Protein AF-A0A8W8L2C8-F1 (afdb_monomer)

Radius of gyration: 27.52 Å; Cα contacts (8 Å, |Δi|>4): 995; chains: 1; bounding box: 49×93×75 Å

Mean predicted aligned error: 18.2 Å

Nearest PDB structures (foldseek):
  2qc5-assembly1_A  TM=6.193E-01  e=3.167E-11  Staphylococcus cohnii
  2z2n-assembly1_A  TM=6.300E-01  e=1.196E-10  Staphylococcus aureus
  6rgo-assembly1_B  TM=6.006E-01  e=8.580E-06  Kluyveromyces lactis NRRL Y-1140
  6nau-assembly3_C  TM=4.877E-01  e=4.824E-07  Klebsiella pneumoniae subsp. pneumoniae
  6lqt-assembly1_B1  TM=3.538E-01  e=1.883E-07  Saccharomyces cerevisiae S288C

Structure (mmCIF, N/CA/C/O backbone):
data_AF-A0A8W8L2C8-F1
#
_entry.id   AF-A0A8W8L2C8-F1
#
loop_
_atom_site.group_PDB
_atom_site.id
_atom_site.type_symbol
_atom_site.label_atom_id
_atom_site.label_alt_id
_atom_site.label_comp_id
_atom_site.label_asym_id
_atom_site.label_entity_id
_atom_site.label_seq_id
_atom_site.pdbx_PDB_ins_code
_atom_site.Cartn_x
_atom_site.Cartn_y
_atom_site.Cartn_z
_atom_site.occupancy
_atom_site.B_iso_or_equiv
_atom_site.auth_seq_id
_atom_site.auth_comp_id
_atom_site.auth_asym_id
_atom_site.auth_atom_id
_atom_site.pdbx_PDB_model_num
ATOM 1 N N . GLN A 1 1 ? 0.450 48.431 15.910 1.00 32.06 1 GLN A N 1
ATOM 2 C CA . GLN A 1 1 ? 1.135 47.130 15.800 1.00 32.06 1 GLN A CA 1
ATOM 3 C C . GLN A 1 1 ? 0.250 46.269 14.923 1.00 32.06 1 GLN A C 1
ATOM 5 O O . GLN A 1 1 ? -0.906 46.095 15.276 1.00 32.06 1 GLN A O 1
ATOM 10 N N . MET A 1 2 ? 0.715 45.901 13.730 1.00 29.75 2 MET A N 1
ATOM 11 C CA . MET A 1 2 ? 0.005 44.955 12.866 1.00 29.75 2 MET A CA 1
ATOM 12 C C . MET A 1 2 ? 0.562 43.574 13.186 1.00 29.75 2 MET A C 1
ATOM 14 O O . MET A 1 2 ? 1.767 43.376 13.048 1.00 29.75 2 MET A O 1
ATOM 18 N N . ASP A 1 3 ? -0.296 42.667 13.643 1.00 35.56 3 ASP A N 1
ATOM 19 C CA . ASP A 1 3 ? 0.028 41.249 13.748 1.00 35.56 3 ASP A CA 1
ATOM 20 C C . ASP A 1 3 ? 0.329 40.728 12.336 1.00 35.56 3 ASP A C 1
ATOM 22 O O . ASP A 1 3 ? -0.567 40.628 11.495 1.00 35.56 3 ASP A O 1
ATOM 26 N N . GLU A 1 4 ? 1.600 40.448 12.038 1.00 41.06 4 GLU A N 1
ATOM 27 C CA . GLU A 1 4 ? 1.985 39.727 10.825 1.00 41.06 4 GLU A CA 1
ATOM 28 C C . GLU A 1 4 ? 1.520 38.276 10.963 1.00 41.06 4 GLU A C 1
ATOM 30 O O . GLU A 1 4 ? 2.238 37.395 11.431 1.00 41.06 4 GLU A O 1
ATOM 35 N N . GLN A 1 5 ? 0.277 38.030 10.558 1.00 45.12 5 GLN A N 1
ATOM 36 C CA . GLN A 1 5 ? -0.235 36.690 10.323 1.00 45.12 5 GLN A CA 1
ATOM 37 C C . GLN A 1 5 ? 0.626 36.057 9.219 1.00 45.12 5 GLN A C 1
ATOM 39 O O . GLN A 1 5 ? 0.525 36.411 8.043 1.00 45.12 5 GLN A O 1
ATOM 44 N N . VAL A 1 6 ? 1.540 35.164 9.604 1.00 56.53 6 VAL A N 1
ATOM 45 C CA . VAL A 1 6 ? 2.342 34.389 8.655 1.00 56.53 6 VAL A CA 1
ATOM 46 C C . VAL A 1 6 ? 1.384 33.485 7.887 1.00 56.53 6 VAL A C 1
ATOM 48 O O . VAL A 1 6 ? 0.837 32.537 8.443 1.00 56.53 6 VAL A O 1
ATOM 51 N N . ASP A 1 7 ? 1.149 33.799 6.615 1.00 65.75 7 ASP A N 1
ATOM 52 C CA . ASP A 1 7 ? 0.283 32.989 5.761 1.00 65.75 7 ASP A CA 1
ATOM 53 C C . ASP A 1 7 ? 0.962 31.643 5.454 1.00 65.75 7 ASP A C 1
ATOM 55 O O . ASP A 1 7 ? 1.841 31.537 4.597 1.00 65.75 7 ASP A O 1
ATOM 59 N N . ILE A 1 8 ? 0.589 30.620 6.223 1.00 79.56 8 ILE A N 1
ATOM 60 C CA . ILE A 1 8 ? 1.090 29.239 6.126 1.00 79.56 8 ILE A CA 1
ATOM 61 C C . ILE A 1 8 ? 0.309 28.398 5.108 1.00 79.56 8 ILE A C 1
ATOM 63 O O . ILE A 1 8 ? 0.462 27.175 5.065 1.00 79.56 8 ILE A O 1
ATOM 67 N N . SER A 1 9 ? -0.544 29.023 4.297 1.00 82.88 9 SER A N 1
ATOM 68 C CA . SER A 1 9 ? -1.386 28.346 3.318 1.00 82.88 9 SER A CA 1
ATOM 69 C C . SER A 1 9 ? -1.014 28.725 1.889 1.00 82.88 9 SER A C 1
ATOM 71 O O . SER A 1 9 ? -0.552 29.825 1.592 1.00 82.88 9 SER A O 1
ATOM 73 N N . CYS A 1 10 ? -1.190 27.787 0.962 1.00 86.69 10 CYS A N 1
ATOM 74 C CA . CYS A 1 10 ? -0.982 28.072 -0.443 1.00 86.69 10 CYS A CA 1
ATOM 75 C C . CYS A 1 10 ? -2.138 28.934 -0.975 1.00 86.69 10 CYS A C 1
ATOM 77 O O . CYS A 1 10 ? -3.281 28.478 -0.953 1.00 86.69 10 CYS A O 1
ATOM 79 N N . PRO A 1 11 ? -1.865 30.091 -1.604 1.00 85.88 11 PRO A N 1
ATOM 80 C CA . PRO A 1 11 ? -2.911 31.013 -2.062 1.00 85.88 11 PRO A CA 1
ATOM 81 C C . PRO A 1 11 ? -3.743 30.494 -3.248 1.00 85.88 11 PRO A C 1
ATOM 83 O O . PRO A 1 11 ? -4.681 31.153 -3.682 1.00 85.88 11 PRO A O 1
ATOM 86 N N . ILE A 1 12 ? -3.397 29.329 -3.806 1.00 88.38 12 ILE A N 1
ATOM 87 C CA . ILE A 1 12 ? -4.089 28.731 -4.959 1.00 88.38 12 ILE A CA 1
ATOM 88 C C . ILE A 1 12 ? -5.036 27.620 -4.524 1.00 88.38 12 ILE A C 1
ATOM 90 O O . ILE A 1 12 ? -6.164 27.553 -4.996 1.00 88.38 12 ILE A O 1
ATOM 94 N N . CYS A 1 13 ? -4.570 26.725 -3.652 1.00 82.75 13 CYS A N 1
ATOM 95 C CA . CYS A 1 13 ? -5.351 25.569 -3.217 1.00 82.75 13 CYS A CA 1
ATOM 96 C C . CYS A 1 13 ? -5.866 25.687 -1.779 1.00 82.75 13 CYS A C 1
ATOM 98 O O . CYS A 1 13 ? -6.555 24.779 -1.328 1.00 82.75 13 CYS A O 1
ATOM 100 N N . ALA A 1 14 ? -5.514 26.765 -1.070 1.00 81.06 14 ALA A N 1
ATOM 101 C CA . ALA A 1 14 ? -5.834 27.030 0.333 1.00 81.06 14 ALA A CA 1
ATOM 102 C C . ALA A 1 14 ? -5.364 25.950 1.332 1.00 81.06 14 ALA A C 1
ATOM 104 O O . ALA A 1 14 ? -5.671 26.029 2.518 1.00 81.06 14 ALA A O 1
ATOM 105 N N . TYR A 1 15 ? -4.591 24.952 0.887 1.00 74.62 15 TYR A N 1
ATOM 106 C CA . TYR A 1 15 ? -3.984 23.955 1.766 1.00 74.62 15 TYR A CA 1
ATOM 107 C C . TYR A 1 15 ? -2.740 24.508 2.455 1.00 74.62 15 TYR A C 1
ATOM 109 O O . TYR A 1 15 ? -1.965 25.249 1.849 1.00 74.62 15 TYR A O 1
ATOM 117 N N . GLN A 1 16 ? -2.522 24.084 3.698 1.00 77.94 16 GLN A N 1
ATOM 118 C CA . GLN A 1 16 ? -1.329 24.411 4.468 1.00 77.94 16 GLN A CA 1
ATOM 119 C C . GLN A 1 16 ? -0.062 23.867 3.790 1.00 77.94 16 GLN A C 1
ATOM 121 O O . GLN A 1 16 ? -0.053 22.759 3.242 1.00 77.94 16 GLN A O 1
ATOM 126 N N . PHE A 1 17 ? 1.014 24.649 3.819 1.00 79.00 17 PHE A N 1
ATOM 127 C CA . PHE A 1 17 ? 2.322 24.206 3.352 1.00 79.00 17 PHE A CA 1
ATOM 128 C C . PHE A 1 17 ? 2.851 23.074 4.240 1.00 79.00 17 PHE A C 1
ATOM 130 O O . PHE A 1 17 ? 2.802 23.160 5.467 1.00 79.00 17 PHE A O 1
ATOM 137 N N . SER A 1 18 ? 3.375 22.019 3.619 1.00 73.19 18 SER A N 1
ATOM 138 C CA . SER A 1 18 ? 3.933 20.854 4.315 1.00 73.19 18 SER A CA 1
ATOM 139 C C . SER A 1 18 ? 5.069 20.231 3.516 1.00 73.19 18 SER A C 1
ATOM 141 O O . SER A 1 18 ? 5.086 20.279 2.286 1.00 73.19 18 SER A O 1
ATOM 143 N N . THR A 1 19 ? 6.020 19.616 4.208 1.00 63.12 19 THR A N 1
ATOM 144 C CA . THR A 1 19 ? 7.029 18.758 3.586 1.00 63.12 19 THR A CA 1
ATOM 145 C C . THR A 1 19 ? 6.638 17.290 3.803 1.00 63.12 19 THR A C 1
ATOM 147 O O . THR A 1 19 ? 6.199 16.940 4.899 1.00 63.12 19 THR A O 1
ATOM 150 N N . PRO A 1 20 ? 6.757 16.406 2.792 1.00 60.72 20 PRO A N 1
ATOM 151 C CA . PRO A 1 20 ? 7.216 16.643 1.418 1.00 60.72 20 PRO A CA 1
ATOM 152 C C . PRO A 1 20 ? 6.088 16.938 0.403 1.00 60.72 20 PRO A C 1
ATOM 154 O O . PRO A 1 20 ? 6.377 17.223 -0.753 1.00 60.72 20 PRO A O 1
ATOM 157 N N . ASP A 1 21 ? 4.813 16.859 0.790 1.00 68.44 21 ASP A N 1
ATOM 158 C CA . ASP A 1 21 ? 3.703 16.785 -0.178 1.00 68.44 21 ASP A CA 1
ATOM 159 C C . ASP A 1 21 ? 3.252 18.154 -0.742 1.00 68.44 21 ASP A C 1
ATOM 161 O O . ASP A 1 21 ? 2.697 18.237 -1.842 1.00 68.44 21 ASP A O 1
ATOM 165 N N . LYS A 1 22 ? 3.462 19.252 -0.002 1.00 76.94 22 LYS A N 1
ATOM 166 C CA . LYS A 1 22 ? 3.066 20.625 -0.379 1.00 76.94 22 LYS A CA 1
ATOM 167 C C . LYS A 1 22 ? 4.203 21.607 -0.114 1.00 76.94 22 LYS A C 1
ATOM 169 O O . LYS A 1 22 ? 3.995 22.631 0.544 1.00 76.94 22 LYS A O 1
ATOM 174 N N . VAL A 1 23 ? 5.396 21.291 -0.623 1.00 84.44 23 VAL A N 1
ATOM 175 C CA . VAL A 1 23 ? 6.605 22.082 -0.362 1.00 84.44 23 VAL A CA 1
ATOM 176 C C . VAL A 1 23 ? 6.368 23.528 -0.810 1.00 84.44 23 VAL A C 1
ATOM 178 O O . VAL A 1 23 ? 6.024 23.750 -1.974 1.00 84.44 23 VAL A O 1
ATOM 181 N N . PRO A 1 24 ? 6.493 24.525 0.078 1.00 91.06 24 PRO A N 1
ATOM 182 C CA . PRO A 1 24 ? 6.380 25.923 -0.313 1.00 91.06 24 PRO A CA 1
ATOM 183 C C . PRO A 1 24 ? 7.563 26.290 -1.212 1.00 91.06 24 PRO A C 1
ATOM 185 O O . PRO A 1 24 ? 8.705 26.164 -0.792 1.00 91.06 24 PRO A O 1
ATOM 188 N N . LYS A 1 25 ? 7.312 26.769 -2.431 1.00 91.12 25 LYS A N 1
ATOM 189 C CA . LYS A 1 25 ? 8.344 27.170 -3.398 1.00 91.12 25 LYS A CA 1
ATOM 190 C C . LYS A 1 25 ? 8.285 28.680 -3.655 1.00 91.12 25 LYS A C 1
ATOM 192 O O . LYS A 1 25 ? 7.201 29.246 -3.815 1.00 91.12 25 LYS A O 1
ATOM 197 N N . LEU A 1 26 ? 9.449 29.327 -3.707 1.00 92.56 26 LEU A N 1
ATOM 198 C CA . LEU A 1 26 ? 9.641 30.736 -4.051 1.00 92.56 26 LEU A CA 1
ATOM 199 C C . LEU A 1 26 ? 9.750 30.913 -5.561 1.00 92.56 26 LEU A C 1
ATOM 201 O O . LEU A 1 26 ? 10.682 30.421 -6.200 1.00 92.56 26 LEU A O 1
ATOM 205 N N . LEU A 1 27 ? 8.848 31.714 -6.121 1.00 90.56 27 LEU A N 1
ATOM 206 C CA . LEU A 1 27 ? 9.064 32.286 -7.446 1.00 90.56 27 LEU A CA 1
ATOM 207 C C . LEU A 1 27 ? 10.092 33.438 -7.378 1.00 90.56 27 LEU A C 1
ATOM 209 O O . LEU A 1 27 ? 10.238 34.055 -6.324 1.00 90.56 27 LEU A O 1
ATOM 213 N N . PRO A 1 28 ? 10.740 33.820 -8.498 1.00 88.19 28 PRO A N 1
ATOM 214 C CA . PRO A 1 28 ? 11.668 34.961 -8.570 1.00 88.19 28 PRO A CA 1
ATOM 215 C C . PRO A 1 28 ? 11.081 36.298 -8.093 1.00 88.19 28 PRO A C 1
ATOM 217 O O . PRO A 1 28 ? 11.813 37.199 -7.707 1.00 88.19 28 PRO A O 1
ATOM 220 N N . CYS A 1 29 ? 9.752 36.420 -8.098 1.00 90.31 29 CYS A N 1
ATOM 221 C CA . CYS A 1 29 ? 9.015 37.560 -7.553 1.00 90.31 29 CYS A CA 1
ATOM 222 C C . CYS A 1 29 ? 8.768 37.492 -6.031 1.00 90.31 29 CYS A C 1
ATOM 224 O O . CYS A 1 29 ? 7.943 38.246 -5.523 1.00 90.31 29 CYS A O 1
ATOM 226 N N . TYR A 1 30 ? 9.390 36.540 -5.327 1.00 87.94 30 TYR A N 1
ATOM 227 C CA . TYR A 1 30 ? 9.293 36.275 -3.880 1.00 87.94 30 TYR A CA 1
ATOM 228 C C . TYR A 1 30 ? 7.927 35.817 -3.342 1.00 87.94 30 TYR A C 1
ATOM 230 O O . TYR A 1 30 ? 7.773 35.558 -2.150 1.00 87.94 30 TYR A O 1
ATOM 238 N N . HIS A 1 31 ? 6.936 35.634 -4.210 1.00 91.38 31 HIS A N 1
ATOM 239 C CA . HIS A 1 31 ? 5.681 34.984 -3.846 1.00 91.38 31 HIS A CA 1
ATOM 240 C C . HIS A 1 31 ? 5.855 33.474 -3.668 1.00 91.38 31 HIS A C 1
ATOM 242 O O . HIS A 1 31 ? 6.587 32.828 -4.420 1.00 91.38 31 HIS A O 1
ATOM 248 N N . THR A 1 32 ? 5.150 32.924 -2.677 1.00 91.56 32 THR A N 1
ATOM 249 C CA . THR A 1 32 ? 5.245 31.512 -2.284 1.00 91.56 32 THR A CA 1
ATOM 250 C C . THR A 1 32 ? 4.008 30.737 -2.705 1.00 91.56 32 THR A C 1
ATOM 252 O O . THR A 1 32 ? 2.884 31.150 -2.428 1.00 91.56 32 THR A O 1
ATOM 255 N N . ILE A 1 33 ? 4.209 29.608 -3.379 1.00 91.81 33 ILE A N 1
ATOM 256 C CA . ILE A 1 33 ? 3.148 28.724 -3.880 1.00 91.81 33 ILE A CA 1
ATOM 257 C C . ILE A 1 33 ? 3.602 27.279 -3.648 1.00 91.81 33 ILE A C 1
ATOM 259 O O . ILE A 1 33 ? 4.794 27.001 -3.722 1.00 91.81 33 ILE A O 1
ATOM 263 N N . CYS A 1 34 ? 2.692 26.350 -3.337 1.00 93.06 34 CYS A N 1
ATOM 264 C CA . CYS A 1 34 ? 3.101 24.968 -3.070 1.00 93.06 34 CYS A CA 1
ATOM 265 C C . CYS A 1 34 ? 3.532 24.276 -4.368 1.00 93.06 34 CYS A C 1
ATOM 267 O O . CYS A 1 34 ? 2.969 24.566 -5.430 1.00 93.06 34 CYS A O 1
ATOM 269 N N . SER A 1 35 ? 4.485 23.347 -4.281 1.00 91.75 35 SER A N 1
ATOM 270 C CA . SER A 1 35 ? 5.041 22.654 -5.445 1.00 91.75 35 SER A CA 1
ATOM 271 C C . SER A 1 35 ? 3.967 22.080 -6.383 1.00 91.75 35 SER A C 1
ATOM 273 O O . SER A 1 35 ? 4.007 22.441 -7.560 1.00 91.75 35 SER A O 1
ATOM 275 N N . PRO A 1 36 ? 2.898 21.387 -5.919 1.00 88.25 36 PRO A N 1
ATOM 276 C CA . PRO A 1 36 ? 1.893 20.837 -6.835 1.00 88.25 36 PRO A CA 1
ATOM 277 C C . PRO A 1 36 ? 1.092 21.909 -7.587 1.00 88.25 36 PRO A C 1
ATOM 279 O O . PRO A 1 36 ? 0.594 21.681 -8.689 1.00 88.25 36 PRO A O 1
ATOM 282 N N . CYS A 1 37 ? 0.935 23.091 -6.989 1.00 91.44 37 CYS A N 1
ATOM 283 C CA . CYS A 1 37 ? 0.249 24.202 -7.632 1.00 91.44 37 CYS A CA 1
ATOM 284 C C . CYS A 1 37 ? 1.135 24.885 -8.680 1.00 91.44 37 CYS A C 1
ATOM 286 O O . CYS A 1 37 ? 0.623 25.262 -9.733 1.00 91.44 37 CYS A O 1
ATOM 288 N N . ILE A 1 38 ? 2.445 25.013 -8.435 1.00 90.62 38 ILE A N 1
ATOM 289 C CA . ILE A 1 38 ? 3.385 25.492 -9.461 1.00 90.62 38 ILE A CA 1
ATOM 290 C C . ILE A 1 38 ? 3.457 24.489 -10.616 1.00 90.62 38 ILE A C 1
ATOM 292 O O . ILE A 1 38 ? 3.395 24.905 -11.772 1.00 90.62 38 ILE A O 1
ATOM 296 N N . ASP A 1 39 ? 3.477 23.186 -10.324 1.00 88.81 39 ASP A N 1
ATOM 297 C CA . ASP A 1 39 ? 3.455 22.130 -11.345 1.00 88.81 39 ASP A CA 1
ATOM 298 C C . ASP A 1 39 ? 2.218 22.257 -12.238 1.00 88.81 39 ASP A C 1
ATOM 300 O O . ASP A 1 39 ? 2.313 22.218 -13.465 1.00 88.81 39 ASP A O 1
ATOM 304 N N . SER A 1 40 ? 1.048 22.501 -11.639 1.00 88.06 40 SER A N 1
ATOM 305 C CA . SER A 1 40 ? -0.189 22.717 -12.394 1.00 88.06 40 SER A CA 1
ATOM 306 C C . SER A 1 40 ? -0.149 23.974 -13.279 1.00 88.06 40 SER A C 1
ATOM 308 O O . SER A 1 40 ? -0.780 23.993 -14.339 1.00 88.06 40 SER A O 1
ATOM 310 N N . ILE A 1 41 ? 0.565 25.030 -12.873 1.00 87.56 41 ILE A N 1
ATOM 311 C CA . ILE A 1 41 ? 0.725 26.260 -13.671 1.00 87.56 41 ILE A CA 1
ATOM 312 C C . ILE A 1 41 ? 1.672 26.013 -14.845 1.00 87.56 41 ILE A C 1
ATOM 314 O O . ILE A 1 41 ? 1.375 26.403 -15.974 1.00 87.56 41 ILE A O 1
ATOM 318 N N . ILE A 1 42 ? 2.786 25.323 -14.603 1.00 86.50 42 ILE A N 1
ATOM 319 C CA . ILE A 1 42 ? 3.722 24.933 -15.661 1.00 86.50 42 ILE A CA 1
ATOM 320 C C . ILE A 1 42 ? 2.998 24.064 -16.694 1.00 86.50 42 ILE A C 1
ATOM 322 O O . ILE A 1 42 ? 3.051 24.359 -17.885 1.00 86.50 42 ILE A O 1
ATOM 326 N N . ALA A 1 43 ? 2.229 23.070 -16.242 1.00 80.31 43 ALA A N 1
ATOM 327 C CA . ALA A 1 43 ? 1.480 22.169 -17.116 1.00 80.31 43 ALA A CA 1
ATOM 328 C C . ALA A 1 43 ? 0.378 22.854 -17.950 1.00 80.31 43 ALA A C 1
ATOM 330 O O . ALA A 1 43 ? -0.035 22.310 -18.971 1.00 80.31 43 ALA A O 1
ATOM 331 N N . SER A 1 44 ? -0.114 24.025 -17.529 1.00 78.69 44 SER A N 1
ATOM 332 C CA . SER A 1 44 ? -1.146 24.796 -18.245 1.00 78.69 44 SER A CA 1
ATOM 333 C C . SER A 1 44 ? -0.583 25.912 -19.135 1.00 78.69 44 SER A C 1
ATOM 335 O O . SER A 1 44 ? -1.349 26.626 -19.785 1.00 78.69 44 SER A O 1
ATOM 337 N N . THR A 1 45 ? 0.743 26.056 -19.205 1.00 72.06 45 THR A N 1
ATOM 338 C CA . THR A 1 45 ? 1.410 27.080 -20.015 1.00 72.06 45 THR A CA 1
ATOM 339 C C . THR A 1 45 ? 1.652 26.571 -21.457 1.00 72.06 45 THR A C 1
ATOM 341 O O . THR A 1 45 ? 2.237 25.503 -21.626 1.00 72.06 45 THR A O 1
ATOM 344 N N . PRO A 1 46 ? 1.205 27.283 -22.518 1.00 66.31 46 PRO A N 1
ATOM 345 C CA . PRO A 1 46 ? 1.335 26.833 -23.912 1.00 66.31 46 PRO A CA 1
ATOM 346 C C . PRO A 1 46 ? 2.788 26.686 -24.396 1.00 66.31 46 PRO A C 1
ATOM 348 O O . PRO A 1 46 ? 3.632 27.527 -24.112 1.00 66.31 46 PRO A O 1
ATOM 351 N N . LEU A 1 47 ? 3.048 25.686 -25.246 1.00 55.16 47 LEU A N 1
ATOM 352 C CA . LEU A 1 47 ? 4.379 25.297 -25.763 1.00 55.16 47 LEU A CA 1
ATOM 353 C C . LEU A 1 47 ? 5.161 26.395 -26.521 1.00 55.16 47 LEU A C 1
ATOM 355 O O . LEU A 1 47 ? 6.356 26.236 -26.749 1.00 55.16 47 LEU A O 1
ATOM 359 N N . ASN A 1 48 ? 4.509 27.499 -26.896 1.00 55.00 48 ASN A N 1
ATOM 360 C CA . ASN A 1 48 ? 5.107 28.602 -27.659 1.00 55.00 48 ASN A CA 1
ATOM 361 C C . ASN A 1 48 ? 5.537 29.795 -26.785 1.00 55.00 48 ASN A C 1
ATOM 363 O O . ASN A 1 48 ? 5.962 30.812 -27.328 1.00 55.00 48 ASN A O 1
ATOM 367 N N . SER A 1 49 ? 5.376 29.728 -25.458 1.00 55.19 49 SER A N 1
ATOM 368 C CA . SER A 1 49 ? 5.889 30.764 -24.555 1.00 55.19 49 SER A CA 1
ATOM 369 C C . SER A 1 49 ? 7.302 30.422 -24.100 1.00 55.19 49 SER A C 1
ATOM 371 O O . SER A 1 49 ? 7.547 29.292 -23.683 1.00 55.19 49 SER A O 1
ATOM 373 N N . ASP A 1 50 ? 8.199 31.404 -24.150 1.00 57.72 50 ASP A N 1
ATOM 374 C CA . ASP A 1 50 ? 9.611 31.339 -23.765 1.00 57.72 50 ASP A CA 1
ATOM 375 C C . ASP A 1 50 ? 9.817 30.780 -22.348 1.00 57.72 50 ASP A C 1
ATOM 377 O O . ASP A 1 50 ? 9.970 31.562 -21.424 1.00 57.72 50 ASP A O 1
ATOM 381 N N . SER A 1 51 ? 9.768 29.456 -22.142 1.00 73.38 51 SER A N 1
ATOM 382 C CA . SER A 1 51 ? 10.082 28.730 -20.889 1.00 73.38 51 SER A CA 1
ATOM 383 C C . SER A 1 51 ? 9.740 29.482 -19.587 1.00 73.38 51 SER A C 1
ATOM 385 O O . SER A 1 51 ? 10.532 29.484 -18.645 1.00 73.38 51 SER A O 1
ATOM 387 N N . THR A 1 52 ? 8.592 30.164 -19.530 1.00 82.88 52 THR A N 1
ATOM 388 C CA . THR A 1 52 ? 8.236 31.101 -18.456 1.00 82.88 52 THR A CA 1
ATOM 389 C C . THR A 1 52 ? 6.813 30.868 -17.992 1.00 82.88 52 THR A C 1
ATOM 391 O O . THR A 1 52 ? 5.903 30.705 -18.797 1.00 82.88 52 THR A O 1
ATOM 394 N N . ILE A 1 53 ? 6.604 30.916 -16.679 1.00 88.44 53 ILE A N 1
ATOM 395 C CA . ILE A 1 53 ? 5.276 30.975 -16.065 1.00 88.44 53 ILE A CA 1
ATOM 396 C C . ILE A 1 53 ? 5.002 32.375 -15.534 1.00 88.44 53 ILE A C 1
ATOM 398 O O . ILE A 1 53 ? 5.924 33.126 -15.221 1.00 88.44 53 ILE A O 1
ATOM 402 N N . LYS A 1 54 ? 3.727 32.736 -15.389 1.00 89.38 54 LYS A N 1
ATOM 403 C CA . LYS A 1 54 ? 3.332 33.969 -14.699 1.00 89.38 54 LYS A CA 1
ATOM 404 C C . LYS A 1 54 ? 2.966 33.656 -13.260 1.00 89.38 54 LYS A C 1
ATOM 406 O O . LYS A 1 54 ? 2.178 32.748 -13.006 1.00 89.38 54 LYS A O 1
ATOM 411 N N . CYS A 1 55 ? 3.492 34.441 -12.325 1.00 89.81 55 CYS A N 1
ATOM 412 C CA . CYS A 1 55 ? 3.082 34.359 -10.932 1.00 89.81 55 CYS A CA 1
ATOM 413 C C . CYS A 1 55 ? 1.563 34.617 -10.817 1.00 89.81 55 CYS A C 1
ATOM 415 O O . CYS A 1 55 ? 1.093 35.662 -11.260 1.00 89.81 55 CYS A O 1
ATOM 417 N N . PRO A 1 56 ? 0.771 33.730 -10.204 1.00 88.50 56 PRO A N 1
ATOM 418 C CA . PRO A 1 56 ? -0.673 33.916 -10.040 1.00 88.50 56 PRO A CA 1
ATOM 419 C C . PRO A 1 56 ? -1.031 35.062 -9.087 1.00 88.50 56 PRO A C 1
ATOM 421 O O . PRO A 1 56 ? -2.152 35.556 -9.137 1.00 88.50 56 PRO A O 1
ATOM 424 N N . ILE A 1 57 ? -0.081 35.514 -8.260 1.00 90.19 57 ILE A N 1
ATOM 425 C CA . ILE A 1 57 ? -0.283 36.614 -7.310 1.00 90.19 57 ILE A CA 1
ATOM 426 C C . ILE A 1 57 ? 0.001 37.966 -7.975 1.00 90.19 57 ILE A C 1
ATOM 428 O O . ILE A 1 57 ? -0.858 38.841 -7.994 1.00 90.19 57 ILE A O 1
ATOM 432 N N . CYS A 1 58 ? 1.184 38.140 -8.578 1.00 89.56 58 CYS A N 1
ATOM 433 C CA . CYS A 1 58 ? 1.623 39.437 -9.119 1.00 89.56 58 CYS A CA 1
ATOM 434 C C . CYS A 1 58 ? 1.787 39.486 -10.646 1.00 89.56 58 CYS A C 1
ATOM 436 O O . CYS A 1 58 ? 2.162 40.521 -11.191 1.00 89.56 58 CYS A O 1
ATOM 438 N N . ARG A 1 59 ? 1.535 38.376 -11.349 1.00 89.56 59 ARG A N 1
ATOM 439 C CA . ARG A 1 59 ? 1.638 38.213 -12.814 1.00 89.56 59 ARG A CA 1
ATOM 440 C C . ARG A 1 59 ? 3.032 38.412 -13.419 1.00 89.56 59 ARG A C 1
ATOM 442 O O . ARG A 1 59 ? 3.162 38.307 -14.638 1.00 89.56 59 ARG A O 1
ATOM 449 N N . GLN A 1 60 ? 4.065 38.640 -12.603 1.00 89.06 60 GLN A N 1
ATOM 450 C CA . GLN A 1 60 ? 5.454 38.701 -13.065 1.00 89.06 60 GLN A CA 1
ATOM 451 C C . GLN A 1 60 ? 5.887 37.362 -13.675 1.00 89.06 60 GLN A C 1
ATOM 453 O O . GLN A 1 60 ? 5.505 36.297 -13.184 1.00 89.06 60 GLN A O 1
ATOM 458 N N . GLY A 1 61 ? 6.663 37.433 -14.758 1.00 86.38 61 GLY A N 1
ATOM 459 C CA . GLY A 1 61 ? 7.218 36.261 -15.427 1.00 86.38 61 GLY A CA 1
ATOM 460 C C . GLY A 1 61 ? 8.337 35.619 -14.609 1.00 86.38 61 GLY A C 1
ATOM 461 O O . GLY A 1 61 ? 9.167 36.314 -14.027 1.00 86.38 61 GLY A O 1
ATOM 462 N N . ALA A 1 62 ? 8.361 34.293 -14.581 1.00 86.19 62 ALA A N 1
ATOM 463 C CA . ALA A 1 62 ? 9.374 33.483 -13.929 1.00 86.19 62 ALA A CA 1
ATOM 464 C C . ALA A 1 62 ? 9.867 32.418 -14.907 1.00 86.19 62 ALA A C 1
ATOM 466 O O . ALA A 1 62 ? 9.071 31.610 -15.384 1.00 86.19 62 ALA A O 1
ATOM 467 N N . ASN A 1 63 ? 11.169 32.413 -15.192 1.00 88.50 63 ASN A N 1
ATOM 468 C CA . ASN A 1 63 ? 11.786 31.363 -15.999 1.00 88.50 63 ASN A CA 1
ATOM 469 C C . ASN A 1 63 ? 11.664 30.022 -15.268 1.00 88.50 63 ASN A C 1
ATOM 471 O O . ASN A 1 63 ? 11.961 29.938 -14.076 1.00 88.50 63 ASN A O 1
ATOM 475 N N . ILE A 1 64 ? 11.249 28.985 -15.988 1.00 85.44 64 ILE A N 1
ATOM 476 C CA . ILE A 1 64 ? 11.140 27.623 -15.474 1.00 85.44 64 ILE A CA 1
ATOM 477 C C . ILE A 1 64 ? 12.560 27.035 -15.381 1.00 85.44 64 ILE A C 1
ATOM 479 O O . ILE A 1 64 ? 13.268 26.989 -16.392 1.00 85.44 64 ILE A O 1
ATOM 483 N N . PRO A 1 65 ? 13.014 26.592 -14.196 1.00 82.25 65 PRO A N 1
ATOM 484 C CA . PRO A 1 65 ? 14.309 25.937 -14.040 1.00 82.25 65 PRO A CA 1
ATOM 485 C C . PRO A 1 65 ? 14.411 24.633 -14.843 1.00 82.25 65 PRO A C 1
ATOM 487 O O . PRO A 1 65 ? 13.410 23.970 -15.104 1.00 82.25 65 PRO A O 1
ATOM 490 N N . LYS A 1 66 ? 15.641 24.192 -15.153 1.00 74.50 66 LYS A N 1
ATOM 491 C CA . LYS A 1 66 ? 15.891 22.922 -15.873 1.00 74.50 66 LYS A CA 1
ATOM 492 C C . LYS A 1 66 ? 15.282 21.693 -15.182 1.00 74.50 66 LYS A C 1
ATOM 494 O O . LYS A 1 66 ? 14.904 20.749 -15.862 1.00 74.50 66 LYS A O 1
ATOM 499 N N . ASN A 1 67 ? 15.159 21.734 -13.854 1.00 73.56 67 ASN A N 1
ATOM 500 C CA . ASN A 1 67 ? 14.582 20.665 -13.034 1.00 73.56 67 ASN A CA 1
ATOM 501 C C . ASN A 1 67 ? 13.080 20.883 -12.746 1.00 73.56 67 ASN A C 1
ATOM 503 O O . ASN A 1 67 ? 12.548 20.323 -11.791 1.00 73.56 67 ASN A O 1
ATOM 507 N N . GLY A 1 68 ? 12.398 21.732 -13.524 1.00 82.50 68 GLY A N 1
ATOM 508 C CA . GLY A 1 68 ? 10.992 22.067 -13.306 1.00 82.50 68 GLY A CA 1
ATOM 509 C C . GLY A 1 68 ? 10.771 22.751 -11.957 1.00 82.50 68 GLY A C 1
ATOM 510 O O . GLY A 1 68 ? 11.559 23.607 -11.547 1.00 82.50 68 GLY A O 1
ATOM 511 N N . VAL A 1 69 ? 9.705 22.365 -11.254 1.00 85.69 69 VAL A N 1
ATOM 512 C CA . VAL A 1 69 ? 9.349 22.947 -9.950 1.00 85.69 69 VAL A CA 1
ATOM 513 C C . VAL A 1 69 ? 10.425 22.747 -8.889 1.00 85.69 69 VAL A C 1
ATOM 515 O O . VAL A 1 69 ? 10.625 23.631 -8.057 1.00 85.69 69 VAL A O 1
ATOM 518 N N . GLU A 1 70 ? 11.173 21.644 -8.954 1.00 83.12 70 GLU A N 1
ATOM 519 C CA . GLU A 1 70 ? 12.239 21.357 -7.989 1.00 83.12 70 GLU A CA 1
ATOM 520 C C . GLU A 1 70 ? 13.440 22.296 -8.104 1.00 83.12 70 GLU A C 1
ATOM 522 O O . GLU A 1 70 ? 14.251 22.375 -7.188 1.00 83.12 70 GLU A O 1
ATOM 527 N N . GLY A 1 71 ? 13.560 23.044 -9.204 1.00 80.56 71 GLY A N 1
ATOM 528 C CA . GLY A 1 71 ? 14.597 24.064 -9.325 1.00 80.56 71 GLY A CA 1
ATOM 529 C C . GLY A 1 71 ? 14.248 25.410 -8.682 1.00 80.56 71 GLY A C 1
ATOM 530 O O . GLY A 1 71 ? 15.113 26.283 -8.652 1.00 80.56 71 GLY A O 1
ATOM 531 N N . PHE A 1 72 ? 13.014 25.616 -8.206 1.00 85.50 72 PHE A N 1
ATOM 532 C CA . PHE A 1 72 ? 12.673 26.795 -7.404 1.00 85.50 72 PHE A CA 1
ATOM 533 C C . PHE A 1 72 ? 13.102 26.589 -5.948 1.00 85.50 72 PHE A C 1
ATOM 535 O O . PHE A 1 72 ? 13.033 25.478 -5.426 1.00 85.50 72 PHE A O 1
ATOM 542 N N . PHE A 1 73 ? 13.520 27.669 -5.284 1.00 86.19 73 PHE A N 1
ATOM 543 C CA . PHE A 1 73 ? 13.939 27.617 -3.883 1.00 86.19 73 PHE A CA 1
ATOM 544 C C . PHE A 1 73 ? 12.766 27.285 -2.961 1.00 86.19 73 PHE A C 1
ATOM 546 O O . PHE A 1 73 ? 11.682 27.845 -3.112 1.00 86.19 73 PHE A O 1
ATOM 553 N N . ASP A 1 74 ? 12.995 26.437 -1.965 1.00 85.69 74 ASP A N 1
ATOM 554 C CA . ASP A 1 74 ? 12.015 26.169 -0.915 1.00 85.69 74 ASP A CA 1
ATOM 555 C C . ASP A 1 74 ? 11.878 27.386 0.015 1.00 85.69 74 ASP A C 1
ATOM 557 O O . ASP A 1 74 ? 12.875 27.967 0.450 1.00 85.69 74 ASP A O 1
ATOM 561 N N . ASN A 1 75 ? 10.645 27.772 0.355 1.00 82.56 75 ASN A N 1
ATOM 562 C CA . ASN A 1 75 ? 10.375 28.789 1.368 1.00 82.56 75 ASN A CA 1
ATOM 563 C C . ASN A 1 75 ? 10.111 28.157 2.738 1.00 82.56 75 ASN A C 1
ATOM 565 O O . ASN A 1 75 ? 8.966 28.069 3.194 1.00 82.56 75 ASN A O 1
ATOM 569 N N . PHE A 1 76 ? 11.172 27.751 3.431 1.00 73.31 76 PHE A N 1
ATOM 570 C CA . PHE A 1 76 ? 11.048 27.159 4.765 1.00 73.31 76 PHE A CA 1
ATOM 571 C C . PHE A 1 76 ? 10.365 28.090 5.788 1.00 73.31 76 PHE A C 1
ATOM 573 O O . PHE A 1 76 ? 9.715 27.595 6.701 1.00 73.31 76 PHE A O 1
ATOM 580 N N . PHE A 1 77 ? 10.382 29.416 5.586 1.00 70.88 77 PHE A N 1
ATOM 581 C CA . PHE A 1 77 ? 9.715 30.401 6.458 1.00 70.88 77 PHE A CA 1
ATOM 582 C C . PHE A 1 77 ? 8.182 30.424 6.355 1.00 70.88 77 PHE A C 1
ATOM 584 O O . PHE A 1 77 ? 7.519 31.085 7.152 1.00 70.88 77 PHE A O 1
ATOM 591 N N . ARG A 1 78 ? 7.611 29.772 5.337 1.00 68.44 78 ARG A N 1
ATOM 592 C CA . ARG A 1 78 ? 6.156 29.640 5.144 1.00 68.44 78 ARG A CA 1
ATOM 593 C C . ARG A 1 78 ? 5.666 28.222 5.392 1.00 68.44 78 ARG A C 1
ATOM 595 O O . ARG A 1 78 ? 4.469 27.977 5.317 1.00 68.44 78 ARG A O 1
ATOM 602 N N . SER A 1 79 ? 6.573 27.294 5.687 1.00 59.22 79 SER A N 1
ATOM 603 C CA . SER A 1 79 ? 6.170 25.979 6.178 1.00 59.22 79 SER A CA 1
ATOM 604 C C . SER A 1 79 ? 5.396 26.169 7.480 1.00 59.22 79 SER A C 1
ATOM 606 O O . SER A 1 79 ? 5.687 27.101 8.232 1.00 59.22 79 SER A O 1
ATOM 608 N N . ALA A 1 80 ? 4.411 25.308 7.746 1.00 48.25 80 ALA A N 1
ATOM 609 C CA . ALA A 1 80 ? 3.853 25.217 9.089 1.00 48.25 80 ALA A CA 1
ATOM 610 C C . ALA A 1 80 ? 5.016 25.166 10.100 1.00 48.25 80 ALA A C 1
ATOM 612 O O . ALA A 1 80 ? 6.000 24.476 9.802 1.00 48.25 80 ALA A O 1
ATOM 613 N N . PRO A 1 81 ? 4.958 25.904 11.228 1.00 42.16 81 PRO A N 1
ATOM 614 C CA . PRO A 1 81 ? 6.011 25.831 12.229 1.00 42.16 81 PRO A CA 1
ATOM 615 C C . PRO A 1 81 ? 6.278 24.356 12.529 1.00 42.16 81 PRO A C 1
ATOM 617 O O . PRO A 1 81 ? 5.350 23.601 12.831 1.00 42.16 81 PRO A O 1
ATOM 620 N N . GLN A 1 82 ? 7.537 23.936 12.364 1.00 43.62 82 GLN A N 1
ATOM 621 C CA . GLN A 1 82 ? 7.980 22.683 12.958 1.00 43.62 82 GLN A CA 1
ATOM 622 C C . GLN A 1 82 ? 7.620 22.788 14.437 1.00 43.62 82 GLN A C 1
ATOM 624 O O . GLN A 1 82 ? 7.884 23.824 15.050 1.00 43.62 82 GLN A O 1
ATOM 629 N N . GLN A 1 83 ? 6.893 21.780 14.921 1.00 46.38 83 GLN A N 1
ATOM 630 C CA . GLN A 1 83 ? 6.316 21.753 16.257 1.00 46.38 83 GLN A CA 1
ATOM 631 C C . GLN A 1 83 ? 7.338 22.238 17.286 1.00 46.38 83 GLN A C 1
ATOM 633 O O . GLN A 1 83 ? 8.517 21.893 17.213 1.00 46.38 83 GLN A O 1
ATOM 638 N N . GLU A 1 84 ? 6.849 23.086 18.188 1.00 44.91 84 GLU A N 1
ATOM 639 C CA . GLU A 1 84 ? 7.549 23.584 19.367 1.00 44.91 84 GLU A CA 1
ATOM 640 C C . GLU A 1 84 ? 8.353 22.461 20.027 1.00 44.91 84 GLU A C 1
ATOM 642 O O . GLU A 1 84 ? 7.905 21.318 20.036 1.00 44.91 84 GLU A O 1
ATOM 647 N N . GLU A 1 85 ? 9.534 22.784 20.562 1.00 54.38 85 GLU A N 1
ATOM 648 C CA . GLU A 1 85 ? 10.371 21.839 21.302 1.00 54.38 85 GLU A CA 1
ATOM 649 C C . GLU A 1 85 ? 9.523 21.082 22.340 1.00 54.38 85 GLU A C 1
ATOM 651 O O . GLU A 1 85 ? 9.091 21.642 23.347 1.00 54.38 85 GLU A O 1
ATOM 656 N N . THR A 1 86 ? 9.228 19.815 22.054 1.00 59.75 86 THR A N 1
ATOM 657 C CA . THR A 1 86 ? 8.440 18.932 22.913 1.00 59.75 86 THR A CA 1
ATOM 658 C C . THR A 1 86 ? 9.352 17.937 23.600 1.00 59.75 86 THR A C 1
ATOM 660 O O . THR A 1 86 ? 10.398 17.588 23.063 1.00 59.75 86 THR A O 1
ATOM 663 N N . CYS A 1 87 ? 8.934 17.416 24.751 1.00 60.53 87 CYS A N 1
ATOM 664 C CA . CYS A 1 87 ? 9.618 16.283 25.366 1.00 60.53 87 CYS A CA 1
ATOM 665 C C . CYS A 1 87 ? 9.804 15.137 24.350 1.00 60.53 87 CYS A C 1
ATOM 667 O O . CYS A 1 87 ? 8.822 14.632 23.815 1.00 60.53 87 CYS A O 1
ATOM 669 N N . ASP A 1 88 ? 11.036 14.679 24.135 1.00 52.94 88 ASP A N 1
ATOM 670 C CA . ASP A 1 88 ? 11.375 13.622 23.170 1.00 52.94 88 ASP A CA 1
ATOM 671 C C . ASP A 1 88 ? 10.752 12.255 23.510 1.00 52.94 88 ASP A C 1
ATOM 673 O O . ASP A 1 88 ? 10.717 11.362 22.662 1.00 52.94 88 ASP A O 1
ATOM 677 N N . ILE A 1 89 ? 10.284 12.077 24.752 1.00 53.38 89 ILE A N 1
ATOM 678 C CA . ILE A 1 89 ? 9.681 10.830 25.243 1.00 53.38 89 ILE A CA 1
ATOM 679 C C . ILE A 1 89 ? 8.148 10.903 25.230 1.00 53.38 89 ILE A C 1
ATOM 681 O O . ILE A 1 89 ? 7.520 10.028 24.643 1.00 53.38 89 ILE A O 1
ATOM 685 N N . CYS A 1 90 ? 7.545 11.930 25.840 1.00 52.81 90 CYS A N 1
ATOM 686 C CA . CYS A 1 90 ? 6.082 12.029 25.992 1.00 52.81 90 CYS A CA 1
ATOM 687 C C . CYS A 1 90 ? 5.419 13.135 25.152 1.00 52.81 90 CYS A C 1
ATOM 689 O O . CYS A 1 90 ? 4.206 13.310 25.182 1.00 52.81 90 CYS A O 1
ATOM 691 N N . GLY A 1 91 ? 6.193 13.948 24.427 1.00 47.28 91 GLY A N 1
ATOM 692 C CA . GLY A 1 91 ? 5.654 15.022 23.587 1.00 47.28 91 GLY A CA 1
ATOM 693 C C . GLY A 1 91 ? 5.106 16.242 24.344 1.00 47.28 91 GLY A C 1
ATOM 694 O O . GLY A 1 91 ? 4.498 17.113 23.725 1.00 47.28 91 GLY A O 1
ATOM 695 N N . ALA A 1 92 ? 5.310 16.349 25.664 1.00 61.47 92 ALA A N 1
ATOM 696 C CA . ALA A 1 92 ? 4.839 17.491 26.451 1.00 61.47 92 ALA A CA 1
ATOM 697 C C . ALA A 1 92 ? 5.443 18.827 25.968 1.00 61.47 92 ALA A C 1
ATOM 699 O O . ALA A 1 92 ? 6.660 18.946 25.823 1.00 61.47 92 ALA A O 1
ATOM 700 N N . GLN A 1 93 ? 4.588 19.838 25.787 1.00 56.25 93 GLN A N 1
ATOM 701 C CA . GLN A 1 93 ? 4.911 21.158 25.215 1.00 56.25 93 GLN A CA 1
ATOM 702 C C . GLN A 1 93 ? 5.351 22.217 26.251 1.00 56.25 93 GLN A C 1
ATOM 704 O O . GLN A 1 93 ? 5.434 23.404 25.940 1.00 56.25 93 GLN A O 1
ATOM 709 N N . ASP A 1 94 ? 5.64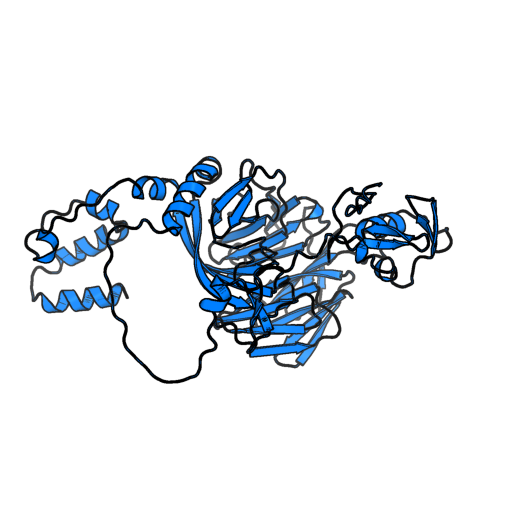1 21.834 27.501 1.00 60.78 94 ASP A N 1
ATOM 710 C CA . ASP A 1 94 ? 6.047 22.792 28.545 1.00 60.78 94 ASP A CA 1
ATOM 711 C C . ASP A 1 94 ? 7.540 23.157 28.419 1.00 60.78 94 ASP A C 1
ATOM 713 O O . ASP A 1 94 ? 8.369 22.785 29.252 1.00 60.78 94 ASP A O 1
ATOM 717 N N . THR A 1 95 ? 7.880 23.896 27.354 1.00 54.59 95 THR A N 1
ATOM 718 C CA . THR A 1 95 ? 9.239 24.343 26.971 1.00 54.59 95 THR A CA 1
ATOM 719 C C . THR A 1 95 ? 10.027 25.007 28.104 1.00 54.59 95 THR A C 1
ATOM 721 O O . THR A 1 95 ? 11.254 25.006 28.094 1.00 54.59 95 THR A O 1
ATOM 724 N N . ARG A 1 96 ? 9.351 25.543 29.130 1.00 55.91 96 ARG A N 1
ATOM 725 C CA . ARG A 1 96 ? 9.988 26.185 30.296 1.00 55.91 96 ARG A CA 1
ATOM 726 C C . ARG A 1 96 ? 10.531 25.193 31.329 1.00 55.91 96 ARG A C 1
ATOM 728 O O . ARG A 1 96 ? 11.213 25.619 32.258 1.00 55.91 96 ARG A O 1
ATOM 735 N N . LYS A 1 97 ? 10.211 23.902 31.198 1.00 60.53 97 LYS A N 1
ATOM 736 C CA . LYS A 1 97 ? 10.640 22.820 32.102 1.00 60.53 97 LYS A CA 1
ATOM 737 C C . LYS A 1 97 ? 11.344 21.670 31.381 1.00 60.53 97 LYS A C 1
ATOM 739 O O . LYS A 1 97 ? 11.599 20.640 32.008 1.00 60.53 97 LYS A O 1
ATOM 744 N N . LEU A 1 98 ? 11.607 21.814 30.083 1.00 69.69 98 LEU A N 1
ATOM 745 C CA . LEU A 1 98 ? 12.366 20.828 29.330 1.00 69.69 98 LEU A CA 1
ATOM 746 C C . LEU A 1 98 ? 13.862 21.019 29.592 1.00 69.69 98 LEU A C 1
ATOM 748 O O . LEU A 1 98 ? 14.381 22.133 29.538 1.00 69.69 98 LEU A O 1
ATOM 752 N N . GLU A 1 99 ? 14.557 19.926 29.877 1.00 70.44 99 GLU A N 1
ATOM 753 C CA . GLU A 1 99 ? 16.001 19.910 30.084 1.00 70.44 99 GLU A CA 1
ATOM 754 C C . GLU A 1 99 ? 16.654 18.856 29.197 1.00 70.44 99 GLU A C 1
ATOM 756 O O . GLU A 1 99 ? 16.109 17.776 28.968 1.00 70.44 99 GLU A O 1
ATOM 761 N N . HIS A 1 100 ? 17.860 19.157 28.723 1.00 75.56 100 HIS A N 1
ATOM 762 C CA . HIS A 1 100 ? 18.642 18.209 27.945 1.00 75.56 100 HIS A CA 1
ATOM 763 C C . HIS A 1 100 ? 19.282 17.172 28.870 1.00 75.56 100 HIS A C 1
ATOM 765 O O . HIS A 1 100 ? 19.991 17.520 29.823 1.00 75.56 100 HIS A O 1
ATOM 771 N N . CYS A 1 101 ? 19.101 15.892 28.558 1.00 70.31 101 CYS A N 1
ATOM 772 C CA . CYS A 1 101 ? 19.882 14.841 29.187 1.00 70.31 101 CYS A CA 1
ATOM 773 C C . CYS A 1 101 ? 21.364 15.008 28.820 1.00 70.31 101 CYS A C 1
ATOM 775 O O . CYS A 1 101 ? 21.724 15.110 27.650 1.00 70.31 101 CYS A O 1
ATOM 777 N N . LYS A 1 102 ? 22.250 14.999 29.820 1.00 65.38 102 LYS A N 1
ATOM 778 C CA . LYS A 1 102 ? 23.691 15.233 29.621 1.00 65.38 102 LYS A CA 1
ATOM 779 C C . LYS A 1 102 ? 24.427 14.087 28.918 1.00 65.38 102 LYS A C 1
ATOM 781 O O . LYS A 1 102 ? 25.576 14.272 28.532 1.00 65.38 102 LYS A O 1
ATOM 786 N N . GLU A 1 103 ? 23.794 12.925 28.784 1.00 63.88 103 GLU A N 1
ATOM 787 C CA . GLU A 1 103 ? 24.405 11.719 28.213 1.00 63.88 103 GLU A CA 1
ATOM 788 C C . GLU A 1 103 ? 23.890 11.408 26.797 1.00 63.88 103 GLU A C 1
ATOM 790 O O . GLU A 1 103 ? 24.697 11.098 25.923 1.00 63.88 103 GLU A O 1
ATOM 795 N N . CYS A 1 104 ? 22.586 11.548 26.525 1.00 63.22 104 CYS A N 1
ATOM 796 C CA . CYS A 1 104 ? 22.006 11.297 25.193 1.00 63.22 104 CYS A CA 1
ATOM 797 C C . CYS A 1 104 ? 21.513 12.548 24.451 1.00 63.22 104 CYS A C 1
ATOM 799 O O . CYS A 1 104 ? 21.057 12.428 23.316 1.00 63.22 104 CYS A O 1
ATOM 801 N N . PHE A 1 105 ? 21.601 13.731 25.068 1.00 58.66 105 PHE A N 1
ATOM 802 C CA . PHE A 1 105 ? 21.137 15.016 24.529 1.00 58.66 105 PHE A CA 1
ATOM 803 C C . PHE A 1 105 ? 19.636 15.106 24.213 1.00 58.66 105 PHE A C 1
ATOM 805 O O . PHE A 1 105 ? 19.212 16.111 23.649 1.00 58.66 105 PHE A O 1
ATOM 812 N N . SER A 1 106 ? 18.824 14.120 24.610 1.00 63.22 106 SER A N 1
ATOM 813 C CA . SER A 1 106 ? 17.366 14.195 24.470 1.00 63.22 106 SER A CA 1
ATOM 814 C C . SER A 1 106 ? 16.786 15.318 25.327 1.00 63.22 106 SER A C 1
ATOM 816 O O . SER A 1 106 ? 17.225 15.521 26.463 1.00 63.22 106 SER A O 1
ATOM 818 N N . LEU A 1 107 ? 15.802 16.031 24.791 1.00 71.50 107 LEU A N 1
ATOM 819 C CA . LEU A 1 107 ? 15.098 17.126 25.440 1.00 71.50 107 LEU A CA 1
ATOM 820 C C . LEU A 1 107 ? 13.891 16.571 26.201 1.00 71.50 107 LEU A C 1
ATOM 822 O O . LEU A 1 107 ? 12.929 16.110 25.599 1.00 71.50 107 LEU A O 1
ATOM 826 N N . LEU A 1 108 ? 13.942 16.557 27.531 1.00 71.19 108 LEU A N 1
ATOM 827 C CA . LEU A 1 108 ? 13.006 15.799 28.366 1.00 71.19 108 LEU A CA 1
ATOM 828 C C . LEU A 1 108 ? 12.252 16.709 29.333 1.00 71.19 108 LEU A C 1
ATOM 830 O O . LEU A 1 108 ? 12.837 17.611 29.927 1.00 71.19 108 LEU A O 1
ATOM 834 N N . CYS A 1 109 ? 10.965 16.436 29.561 1.00 74.25 109 CYS A N 1
ATOM 835 C CA . CYS A 1 109 ? 10.250 17.024 30.693 1.00 74.25 109 CYS A CA 1
ATOM 836 C C . CYS A 1 109 ? 10.748 16.424 32.013 1.00 74.25 109 CYS A C 1
ATOM 838 O O . CYS A 1 109 ? 11.318 15.335 32.026 1.00 74.25 109 CYS A O 1
ATOM 840 N N . VAL A 1 110 ? 10.491 17.110 33.130 1.00 70.12 110 VAL A N 1
ATOM 841 C CA . VAL A 1 110 ? 10.909 16.694 34.485 1.00 70.12 110 VAL A CA 1
ATOM 842 C C . VAL A 1 110 ? 10.591 15.220 34.763 1.00 70.12 110 VAL A C 1
ATOM 844 O O . VAL A 1 110 ? 11.485 14.466 35.129 1.00 70.12 110 VAL A O 1
ATOM 847 N N . SER A 1 111 ? 9.359 14.781 34.496 1.00 69.50 111 SER A N 1
ATOM 848 C CA . SER A 1 111 ? 8.941 13.393 34.726 1.00 69.50 111 SER A CA 1
ATOM 849 C C . SER A 1 111 ? 9.695 12.391 33.847 1.00 69.50 111 SER A C 1
ATOM 851 O O . SER A 1 111 ? 10.127 11.348 34.328 1.00 69.50 111 SER A O 1
ATOM 853 N N . CYS A 1 112 ? 9.893 12.716 32.566 1.00 61.88 112 CYS A N 1
ATOM 854 C CA . CYS A 1 112 ? 10.620 11.855 31.636 1.00 61.88 112 CYS A CA 1
ATOM 855 C C . CYS A 1 112 ? 12.111 11.810 31.951 1.00 61.88 112 CYS A C 1
ATOM 857 O O . CYS A 1 112 ? 12.708 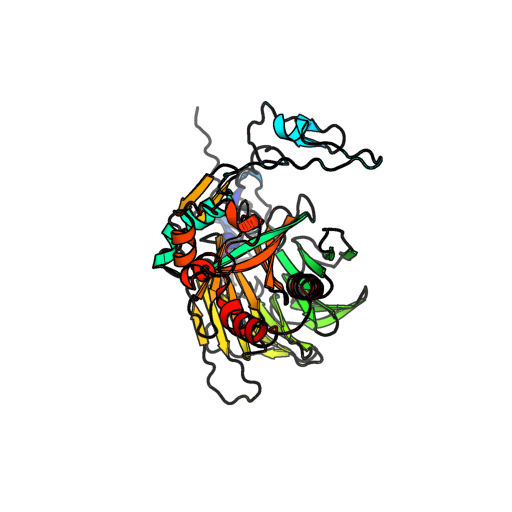10.751 31.846 1.00 61.88 112 CYS A O 1
ATOM 859 N N . ARG A 1 113 ? 12.709 12.923 32.380 1.00 75.31 113 ARG A N 1
ATOM 860 C CA . ARG A 1 113 ? 14.099 12.974 32.841 1.00 75.31 113 ARG A CA 1
ATOM 861 C C . ARG A 1 113 ? 14.307 12.079 34.058 1.00 75.31 113 ARG A C 1
ATOM 863 O O . ARG A 1 113 ? 15.290 11.351 34.102 1.00 75.31 113 ARG A O 1
ATOM 870 N N . ASP A 1 114 ? 13.391 12.135 35.019 1.00 69.00 114 ASP A N 1
ATOM 871 C CA . ASP A 1 114 ? 13.517 11.392 36.272 1.00 69.00 114 ASP A CA 1
ATOM 872 C C . ASP A 1 114 ? 13.305 9.877 36.063 1.00 69.00 114 ASP A C 1
ATOM 874 O O . ASP A 1 114 ? 13.917 9.076 36.762 1.00 69.00 114 ASP A O 1
ATOM 878 N N . ALA A 1 115 ? 12.507 9.478 35.063 1.00 63.88 115 ALA A N 1
ATOM 879 C CA . ALA A 1 115 ? 12.331 8.079 34.652 1.00 63.88 115 ALA A CA 1
ATOM 880 C C . ALA A 1 115 ? 13.402 7.582 33.656 1.00 63.88 115 ALA A C 1
ATOM 882 O O . ALA A 1 115 ? 13.571 6.379 33.447 1.00 63.88 115 ALA A O 1
ATOM 883 N N . HIS A 1 116 ? 14.117 8.502 33.011 1.00 59.47 116 HIS A N 1
ATOM 884 C CA . HIS A 1 116 ? 15.102 8.204 31.984 1.00 59.47 116 HIS A CA 1
ATOM 885 C C . HIS A 1 116 ? 16.464 7.882 32.614 1.00 59.47 116 HIS A C 1
ATOM 887 O O . HIS A 1 116 ? 17.231 8.763 33.010 1.00 59.47 116 HIS A O 1
ATOM 893 N N . HIS A 1 117 ? 16.791 6.589 32.660 1.00 63.81 117 HIS A N 1
ATOM 894 C CA . HIS A 1 117 ? 18.074 6.086 33.140 1.00 63.81 117 HIS A CA 1
ATOM 895 C C . HIS A 1 117 ? 18.879 5.415 32.027 1.00 63.81 117 HIS A C 1
ATOM 897 O O . HIS A 1 117 ? 18.401 4.514 31.337 1.00 63.81 117 HIS A O 1
ATOM 903 N N . HIS A 1 118 ? 20.150 5.795 31.906 1.00 48.88 118 HIS A N 1
ATOM 904 C CA . HIS A 1 118 ? 21.114 5.042 31.115 1.00 48.88 118 HIS A CA 1
ATOM 905 C C . HIS A 1 118 ? 21.551 3.812 31.904 1.00 48.88 118 HIS A C 1
ATOM 907 O O . HIS A 1 118 ? 22.140 3.922 32.981 1.00 48.88 118 HIS A O 1
ATOM 913 N N . GLN A 1 119 ? 21.234 2.626 31.383 1.00 47.28 119 GLN A N 1
ATOM 914 C CA . GLN A 1 119 ? 21.630 1.369 32.004 1.00 47.28 119 GLN A CA 1
ATOM 915 C C . GLN A 1 119 ? 23.159 1.297 32.113 1.00 47.28 119 GLN A C 1
ATOM 917 O O . GLN A 1 119 ? 23.862 1.075 31.128 1.00 47.28 119 GLN A O 1
ATOM 922 N N . LYS A 1 120 ? 23.682 1.418 33.337 1.00 31.08 120 LYS A N 1
ATOM 923 C CA . LYS A 1 120 ? 24.962 0.799 33.679 1.00 31.08 120 LYS A CA 1
ATOM 924 C C . LYS A 1 120 ? 24.707 -0.688 33.852 1.00 31.08 120 LYS A C 1
ATOM 926 O O . LYS A 1 120 ? 23.910 -1.105 34.686 1.00 31.08 120 LYS A O 1
ATOM 931 N N . THR A 1 121 ? 25.387 -1.490 33.049 1.00 36.09 121 THR A N 1
ATOM 932 C CA . THR A 1 121 ? 25.357 -2.946 33.144 1.00 36.09 121 THR A CA 1
ATOM 933 C C . THR A 1 121 ? 25.878 -3.405 34.509 1.00 36.09 121 THR A C 1
ATOM 935 O O . THR A 1 121 ? 27.085 -3.345 34.743 1.00 36.09 121 THR A O 1
ATOM 938 N N . SER A 1 122 ? 25.011 -3.936 35.374 1.00 26.62 122 SER A N 1
ATOM 939 C CA . SER A 1 122 ? 25.376 -5.015 36.304 1.00 26.62 122 SER A CA 1
ATOM 940 C C . SER A 1 122 ? 24.154 -5.710 36.915 1.00 26.62 122 SER A C 1
ATOM 942 O O . SER A 1 122 ? 23.383 -5.063 37.606 1.00 26.62 122 SER A O 1
ATOM 944 N N . LYS A 1 123 ? 24.102 -7.030 36.678 1.00 26.73 123 LYS A N 1
ATOM 945 C CA . LYS A 1 123 ? 23.621 -8.159 37.503 1.00 26.73 123 LYS A CA 1
ATOM 946 C C . LYS A 1 123 ? 22.223 -8.111 38.157 1.00 26.73 123 LYS A C 1
ATOM 948 O O . LYS A 1 123 ? 21.891 -7.180 38.868 1.00 26.73 123 LYS A O 1
ATOM 953 N N . HIS A 1 124 ? 21.505 -9.216 37.905 1.00 37.59 124 HIS A N 1
ATOM 954 C CA . HIS A 1 124 ? 20.347 -9.803 38.594 1.00 37.59 124 HIS A CA 1
ATOM 955 C C . HIS A 1 124 ? 19.967 -9.196 39.946 1.00 37.59 124 HIS A C 1
ATOM 957 O O . HIS A 1 124 ? 20.832 -9.143 40.809 1.00 37.59 124 HIS A O 1
ATOM 963 N N . ASP A 1 125 ? 18.674 -8.906 40.123 1.00 27.08 125 ASP A N 1
ATOM 964 C CA . ASP A 1 125 ? 17.908 -9.242 41.330 1.00 27.08 125 ASP A CA 1
ATOM 965 C C . ASP A 1 125 ? 16.396 -9.306 41.014 1.00 27.08 125 ASP A C 1
ATOM 967 O O . ASP A 1 125 ? 15.944 -8.903 39.942 1.00 27.08 125 ASP A O 1
ATOM 971 N N . GLU A 1 126 ? 15.676 -9.962 41.917 1.00 24.66 126 GLU A N 1
ATOM 972 C CA . GLU A 1 126 ? 14.468 -10.774 41.754 1.00 24.66 126 GLU A CA 1
ATOM 973 C C . GLU A 1 126 ? 13.146 -9.991 41.587 1.00 24.66 126 GLU A C 1
ATOM 975 O O . GLU A 1 126 ? 13.002 -8.850 42.020 1.00 24.66 126 GLU A O 1
ATOM 980 N N . VAL A 1 127 ? 12.161 -10.632 40.942 1.00 28.31 127 VAL A N 1
ATOM 981 C CA . VAL A 1 127 ? 10.793 -10.124 40.738 1.00 28.31 127 VAL A CA 1
ATOM 982 C C . VAL A 1 127 ? 9.953 -10.405 41.985 1.00 28.31 127 VAL A C 1
ATOM 984 O O . VAL A 1 127 ? 9.660 -11.564 42.273 1.00 28.31 127 VAL A O 1
ATOM 987 N N . GLU A 1 128 ? 9.508 -9.356 42.678 1.00 23.06 128 GLU A N 1
ATOM 988 C CA . GLU A 1 128 ? 8.405 -9.433 43.643 1.00 23.06 128 GLU A CA 1
ATOM 989 C C . GLU A 1 128 ? 7.074 -9.128 42.939 1.00 23.06 128 GLU A C 1
ATOM 991 O O . GLU A 1 128 ? 6.838 -8.038 42.417 1.00 23.06 128 GLU A O 1
ATOM 996 N N . THR A 1 129 ? 6.194 -10.127 42.919 1.00 27.09 129 THR A N 1
ATOM 997 C CA . THR A 1 129 ? 4.787 -10.026 42.526 1.00 27.09 129 THR A CA 1
ATOM 998 C C . THR A 1 129 ? 3.972 -9.371 43.639 1.00 27.09 129 THR A C 1
ATOM 1000 O O . THR A 1 129 ? 4.022 -9.831 44.780 1.00 27.09 129 THR A O 1
ATOM 1003 N N . SER A 1 130 ? 3.161 -8.364 43.308 1.00 25.52 130 SER A N 1
ATOM 1004 C CA . SER A 1 130 ? 2.038 -7.950 44.156 1.00 25.52 130 SER A CA 1
ATOM 1005 C C . SER A 1 130 ? 0.735 -8.038 43.364 1.00 25.52 130 SER A C 1
ATOM 1007 O O . SER A 1 130 ? 0.564 -7.389 42.332 1.00 25.52 130 SER A O 1
ATOM 1009 N N . ASP A 1 131 ? -0.154 -8.902 43.847 1.00 29.03 131 ASP A N 1
ATOM 1010 C CA . ASP A 1 131 ? -1.533 -9.033 43.397 1.00 29.03 131 ASP A CA 1
ATOM 1011 C C . ASP A 1 131 ? -2.305 -7.748 43.725 1.00 29.03 131 ASP A C 1
ATOM 1013 O O . ASP A 1 131 ? -2.317 -7.294 44.872 1.00 29.03 131 ASP A O 1
ATOM 1017 N N . SER A 1 132 ? -2.987 -7.175 42.733 1.00 29.39 132 SER A N 1
ATOM 1018 C CA . SER A 1 132 ? -4.012 -6.154 42.958 1.00 29.39 132 SER A CA 1
ATOM 1019 C C . SER A 1 132 ? -5.283 -6.510 42.189 1.00 29.39 132 SER A C 1
ATOM 1021 O O . SER A 1 132 ? -5.304 -6.655 40.968 1.00 29.39 132 SER A O 1
ATOM 1023 N N . GLU A 1 133 ? -6.355 -6.715 42.950 1.00 29.45 133 GLU A N 1
ATOM 1024 C CA . GLU A 1 133 ? -7.702 -6.955 42.453 1.00 29.45 133 GLU A CA 1
ATOM 1025 C C . GLU A 1 133 ? -8.284 -5.672 41.825 1.00 29.45 133 GLU A C 1
ATOM 1027 O O . GLU A 1 133 ? -8.328 -4.624 42.466 1.00 29.45 133 GLU A O 1
ATOM 1032 N N . GLY A 1 134 ? -8.833 -5.779 40.608 1.00 38.38 134 GLY A N 1
ATOM 1033 C CA . GLY A 1 134 ? -9.977 -4.961 40.183 1.00 38.38 134 GLY A CA 1
ATOM 1034 C C . GLY A 1 134 ? -9.752 -3.701 39.336 1.00 38.38 134 GLY A C 1
ATOM 1035 O O . GLY A 1 134 ? -10.692 -2.911 39.238 1.00 38.38 134 GLY A O 1
ATOM 1036 N N . GLU A 1 135 ? -8.610 -3.496 38.675 1.00 33.53 135 GLU A N 1
ATOM 1037 C CA . GLU A 1 135 ? -8.499 -2.450 37.642 1.00 33.53 135 GLU A CA 1
ATOM 1038 C C . GLU A 1 135 ? -8.976 -2.969 36.274 1.00 33.53 135 GLU A C 1
ATOM 1040 O O . GLU A 1 135 ? -8.410 -3.897 35.696 1.00 33.53 135 GLU A O 1
ATOM 1045 N N . VAL A 1 136 ? -10.041 -2.367 35.730 1.00 44.66 136 VAL A N 1
ATOM 1046 C CA . VAL A 1 136 ? -10.401 -2.546 34.315 1.00 44.66 136 VAL A CA 1
ATOM 1047 C C . VAL A 1 136 ? -9.255 -1.965 33.495 1.00 44.66 136 VAL A C 1
ATOM 1049 O O . VAL A 1 136 ? -9.006 -0.762 33.574 1.00 44.66 136 VAL A O 1
ATOM 1052 N N . SER A 1 137 ? -8.556 -2.803 32.725 1.00 55.84 137 SER A N 1
ATOM 1053 C CA . SER A 1 137 ? -7.423 -2.341 31.924 1.00 55.84 137 SER A CA 1
ATOM 1054 C C . SER A 1 137 ? -7.850 -1.203 30.992 1.00 55.84 137 SER A C 1
ATOM 1056 O O . SER A 1 137 ? -8.948 -1.206 30.424 1.00 55.84 137 SER A O 1
ATOM 1058 N N . ARG A 1 138 ? -6.971 -0.211 30.830 1.00 55.97 138 ARG A N 1
ATOM 1059 C CA . ARG A 1 138 ? -7.150 0.922 29.910 1.00 55.97 138 ARG A CA 1
ATOM 1060 C C . ARG A 1 138 ? -7.531 0.456 28.496 1.00 55.97 138 ARG A C 1
ATOM 1062 O O . ARG A 1 138 ? -8.419 1.047 27.880 1.00 55.97 138 ARG A O 1
ATOM 1069 N N . ASP A 1 139 ? -6.964 -0.667 28.060 1.00 55.47 139 ASP A N 1
ATOM 1070 C CA . ASP A 1 139 ? -7.297 -1.347 26.806 1.00 55.47 139 ASP A CA 1
ATOM 1071 C C . ASP A 1 139 ? -8.787 -1.703 26.726 1.00 55.47 139 ASP A C 1
ATOM 1073 O O . ASP A 1 139 ? -9.453 -1.387 25.744 1.00 55.47 139 ASP A O 1
ATOM 1077 N N . SER A 1 140 ? -9.367 -2.282 27.781 1.00 58.66 140 SER A N 1
ATOM 1078 C CA . SER A 1 140 ? -10.789 -2.648 27.810 1.00 58.66 140 SER A CA 1
ATOM 1079 C C . SER A 1 140 ? -11.718 -1.427 27.726 1.00 58.66 140 SER A C 1
ATOM 1081 O O . SER A 1 140 ? -12.768 -1.484 27.078 1.00 58.66 140 SER A O 1
ATOM 1083 N N . LEU A 1 141 ? -11.329 -0.291 28.318 1.00 64.06 141 LEU A N 1
ATOM 1084 C CA . LEU A 1 141 ? -12.099 0.955 28.226 1.00 64.06 141 LEU A CA 1
ATOM 1085 C C . LEU A 1 141 ? -12.073 1.545 26.814 1.00 64.06 141 LEU A C 1
ATOM 1087 O O . LEU A 1 141 ? -13.132 1.921 26.304 1.00 64.06 141 LEU A O 1
ATOM 1091 N N . PHE A 1 142 ? -10.900 1.583 26.175 1.00 68.62 142 PHE A N 1
ATOM 1092 C CA . PHE A 1 142 ? -10.751 2.036 24.792 1.00 68.62 142 PHE A CA 1
ATOM 1093 C C . PHE A 1 142 ? -11.595 1.193 23.835 1.00 68.62 142 PHE A C 1
ATOM 1095 O O . PHE A 1 142 ? -12.363 1.737 23.039 1.00 68.62 142 PHE A O 1
ATOM 1102 N N . ILE A 1 143 ? -11.521 -0.133 23.966 1.00 65.25 143 ILE A N 1
ATOM 1103 C CA . ILE A 1 143 ? -12.302 -1.087 23.171 1.00 65.25 143 ILE A CA 1
ATOM 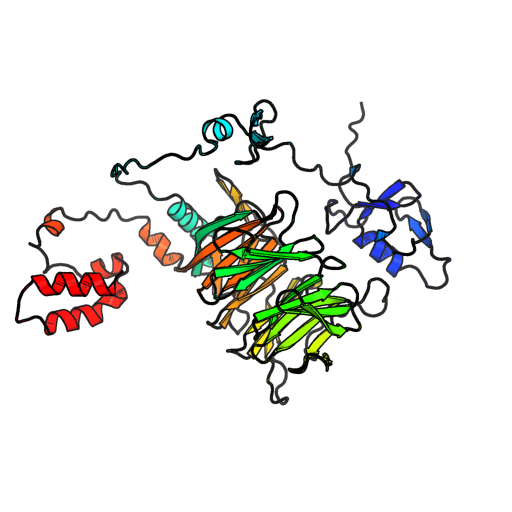1104 C C . ILE A 1 143 ? -13.801 -0.813 23.318 1.00 65.25 143 ILE A C 1
ATOM 1106 O O . ILE A 1 143 ? -14.527 -0.714 22.325 1.00 65.25 143 ILE A O 1
ATOM 1110 N N . ARG A 1 144 ? -14.267 -0.650 24.560 1.00 65.81 144 ARG A N 1
ATOM 1111 C CA . ARG A 1 144 ? -15.683 -0.432 24.857 1.00 65.81 144 ARG A CA 1
ATOM 1112 C C . ARG A 1 144 ? -16.193 0.893 24.303 1.00 65.81 144 ARG A C 1
ATOM 1114 O O . ARG A 1 144 ? -17.288 0.923 23.744 1.00 65.81 144 ARG A O 1
ATOM 1121 N N . GLU A 1 145 ? -15.444 1.980 24.469 1.00 70.94 145 GLU A N 1
ATOM 1122 C CA . GLU A 1 145 ? -15.873 3.297 23.988 1.00 70.94 145 GLU A CA 1
ATOM 1123 C C . 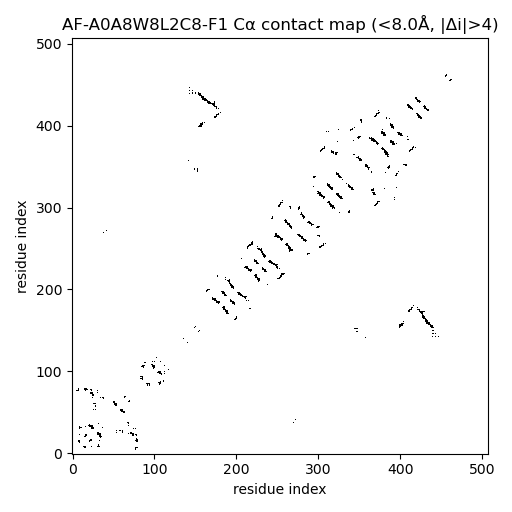GLU A 1 145 ? -15.883 3.349 22.461 1.00 70.94 145 GLU A C 1
ATOM 1125 O O . GLU A 1 145 ? -16.875 3.742 21.848 1.00 70.94 145 GLU A O 1
ATOM 1130 N N . THR A 1 146 ? -14.836 2.810 21.843 1.00 73.94 146 THR A N 1
ATOM 1131 C CA . THR A 1 146 ? -14.713 2.705 20.389 1.00 73.94 146 THR A CA 1
ATOM 1132 C C . THR A 1 146 ? -15.833 1.855 19.779 1.00 73.94 146 THR A C 1
ATOM 1134 O O . THR A 1 146 ? -16.435 2.235 18.771 1.00 73.94 146 THR A O 1
ATOM 1137 N N . GLY A 1 147 ? -16.196 0.743 20.428 1.00 71.31 147 GLY A N 1
ATOM 1138 C CA . GLY A 1 147 ? -17.307 -0.104 19.996 1.00 71.31 147 GLY A CA 1
ATOM 1139 C C . GLY A 1 147 ? -18.653 0.618 19.955 1.00 71.31 147 GLY A C 1
ATOM 1140 O O . GLY A 1 147 ? -19.417 0.415 19.013 1.00 71.31 147 GLY A O 1
ATOM 1141 N N . LYS A 1 148 ? -18.939 1.524 20.901 1.00 75.00 148 LYS A N 1
ATOM 1142 C CA . LYS A 1 148 ? -20.189 2.310 20.889 1.00 75.00 148 LYS A CA 1
ATOM 1143 C C . LYS A 1 148 ? -20.312 3.192 19.647 1.00 75.00 148 LYS A C 1
ATOM 1145 O O . LYS A 1 148 ? -21.415 3.350 19.128 1.00 75.00 148 LYS A O 1
ATOM 1150 N N . HIS A 1 149 ? -19.200 3.754 19.173 1.00 80.38 149 HIS A N 1
ATOM 1151 C CA . HIS A 1 149 ? -19.193 4.649 18.017 1.00 80.38 149 HIS A CA 1
ATOM 1152 C C . HIS A 1 149 ? -19.317 3.900 16.686 1.00 80.38 149 HIS A C 1
ATOM 1154 O O . HIS A 1 149 ? -19.972 4.399 15.770 1.00 80.38 149 HIS A O 1
ATOM 1160 N N . TYR A 1 150 ? -18.740 2.699 16.574 1.00 82.81 150 TYR A N 1
ATOM 1161 C CA . TYR A 1 150 ? -18.644 1.999 15.289 1.00 82.81 150 TYR A CA 1
ATOM 1162 C C . TYR A 1 150 ? -19.584 0.819 15.091 1.00 82.81 150 TYR A C 1
ATOM 1164 O O . TYR A 1 150 ? -19.763 0.425 13.943 1.00 82.81 150 TYR A O 1
ATOM 1172 N N . VAL A 1 151 ? -20.240 0.292 16.132 1.00 81.19 151 VAL A N 1
ATOM 1173 C CA . VAL A 1 151 ? -21.092 -0.915 16.028 1.00 81.19 151 VAL A CA 1
ATOM 1174 C C . VAL A 1 151 ? -22.183 -0.826 14.948 1.00 81.19 151 VAL A C 1
ATOM 1176 O O . VAL A 1 151 ? -22.563 -1.837 14.357 1.00 81.19 151 VAL A O 1
ATOM 1179 N N . ASN A 1 152 ? -22.668 0.385 14.654 1.00 80.00 152 ASN A N 1
ATOM 1180 C CA . ASN A 1 152 ? -23.667 0.629 13.607 1.00 80.00 152 ASN A CA 1
ATOM 1181 C C . ASN A 1 152 ? -23.077 0.634 12.187 1.00 80.00 152 ASN A C 1
ATOM 1183 O O . ASN A 1 152 ? -23.808 0.412 11.224 1.00 80.00 152 ASN A O 1
ATOM 1187 N N . SER A 1 153 ? -21.776 0.896 12.059 1.00 83.88 153 SER A N 1
ATOM 1188 C CA . SER A 1 153 ? -21.044 0.949 10.789 1.00 83.88 153 SER A CA 1
ATOM 1189 C C . SER A 1 153 ? -20.358 -0.384 10.481 1.00 83.88 153 SER A C 1
ATOM 1191 O O . SER A 1 153 ? -20.320 -0.807 9.329 1.00 83.88 153 SER A O 1
ATOM 1193 N N . VAL A 1 154 ? -19.827 -1.057 11.504 1.00 86.75 154 VAL A N 1
ATOM 1194 C CA . VAL A 1 154 ? -19.071 -2.306 11.391 1.00 86.75 154 VAL A CA 1
ATOM 1195 C C . VAL A 1 154 ? -19.183 -3.105 12.694 1.00 86.75 154 VAL A C 1
ATOM 1197 O O . VAL A 1 154 ? -19.094 -2.552 13.786 1.00 86.75 154 VAL A O 1
ATOM 1200 N N . ARG A 1 155 ? -19.422 -4.419 12.594 1.00 84.75 155 ARG A N 1
ATOM 1201 C CA . ARG A 1 155 ? -19.704 -5.272 13.769 1.00 84.75 155 ARG A CA 1
ATOM 1202 C C . ARG A 1 155 ? -18.456 -5.860 14.418 1.00 84.75 155 ARG A C 1
ATOM 1204 O O . ARG A 1 155 ? -18.479 -6.192 15.599 1.00 84.75 155 ARG A O 1
ATOM 1211 N N . THR A 1 156 ? -17.389 -6.006 13.647 1.00 89.19 156 THR A N 1
ATOM 1212 C CA . THR A 1 156 ? -16.156 -6.673 14.064 1.00 89.19 156 THR A CA 1
ATOM 1213 C C . THR A 1 156 ? -14.958 -5.752 13.921 1.00 89.19 156 THR A C 1
ATOM 1215 O O . THR A 1 156 ? -14.919 -4.899 13.035 1.00 89.19 156 THR A O 1
ATOM 1218 N N . ALA A 1 157 ? -13.962 -5.948 14.776 1.00 91.00 157 ALA A N 1
ATOM 1219 C CA . ALA A 1 157 ? -12.688 -5.261 14.684 1.00 91.00 157 ALA A CA 1
ATOM 1220 C C . ALA A 1 157 ? -11.532 -6.202 15.009 1.00 91.00 157 ALA A C 1
ATOM 1222 O O . ALA A 1 157 ? -11.658 -7.090 15.852 1.00 91.00 157 ALA A O 1
ATOM 1223 N N . PHE A 1 158 ? -10.409 -5.982 14.336 1.00 91.50 158 PHE A N 1
ATOM 1224 C CA . PHE A 1 158 ? -9.129 -6.541 14.736 1.00 91.50 158 PHE A CA 1
ATOM 1225 C C . PHE A 1 158 ? -8.516 -5.625 15.788 1.00 91.50 158 PHE A C 1
ATOM 1227 O O . PHE A 1 158 ? -8.235 -4.458 15.514 1.00 91.50 158 PHE A O 1
ATOM 1234 N N . PHE A 1 159 ? -8.314 -6.153 16.987 1.00 88.12 159 PHE A N 1
ATOM 1235 C CA . PHE A 1 159 ? -7.635 -5.456 18.068 1.00 88.12 159 PHE A CA 1
ATOM 1236 C C . PHE A 1 159 ? -6.145 -5.749 17.985 1.00 88.12 159 PHE A C 1
ATOM 1238 O O . PHE A 1 159 ? -5.736 -6.909 17.995 1.00 88.12 159 PHE A O 1
ATOM 1245 N N . GLY A 1 160 ? -5.350 -4.693 17.845 1.00 88.19 160 GLY A N 1
ATOM 1246 C CA . GLY A 1 160 ? -3.900 -4.778 17.815 1.00 88.19 160 GLY A CA 1
ATOM 1247 C C . GLY A 1 160 ? -3.338 -4.724 19.227 1.00 88.19 160 GLY A C 1
ATOM 1248 O O . GLY A 1 160 ? -3.331 -3.663 19.846 1.00 88.19 160 GLY A O 1
ATOM 1249 N N . PHE A 1 161 ? -2.818 -5.846 19.712 1.00 85.81 161 PHE A N 1
ATOM 1250 C CA . PHE A 1 161 ? -2.053 -5.907 20.952 1.00 85.81 161 PHE A CA 1
ATOM 1251 C C . PHE A 1 161 ? -0.604 -5.565 20.661 1.00 85.81 161 PHE A C 1
ATOM 1253 O O . PHE A 1 161 ? 0.037 -6.213 19.830 1.00 85.81 161 PHE A O 1
ATOM 1260 N N . HIS A 1 162 ? -0.100 -4.524 21.321 1.00 87.19 162 HIS A N 1
ATOM 1261 C CA . HIS A 1 162 ? 1.273 -4.075 21.139 1.00 87.19 162 HIS A CA 1
ATOM 1262 C C . HIS A 1 162 ? 2.255 -5.225 21.396 1.00 87.19 162 HIS A C 1
ATOM 1264 O O . HIS A 1 162 ? 2.158 -5.925 22.401 1.00 87.19 162 HIS A O 1
ATOM 1270 N N . SER A 1 163 ? 3.170 -5.442 20.452 1.00 86.94 163 SER A N 1
ATOM 1271 C CA . SER A 1 163 ? 4.217 -6.457 20.554 1.00 86.94 163 SER A CA 1
ATOM 1272 C C . SER A 1 163 ? 5.584 -5.803 20.696 1.00 86.94 163 SER A C 1
ATOM 1274 O O . SER A 1 163 ? 6.269 -6.009 21.696 1.00 86.94 163 SER A O 1
ATOM 1276 N N . THR A 1 164 ? 5.990 -4.992 19.717 1.00 86.38 164 THR A N 1
ATOM 1277 C CA . THR A 1 164 ? 7.294 -4.321 19.731 1.00 86.38 164 THR A CA 1
ATOM 1278 C C . THR A 1 164 ? 7.209 -2.918 19.140 1.00 86.38 164 THR A C 1
ATOM 1280 O O . THR A 1 164 ? 6.378 -2.624 18.281 1.00 86.38 164 THR A O 1
ATOM 1283 N N . THR A 1 165 ? 8.088 -2.033 19.608 1.00 88.50 165 THR A N 1
ATOM 1284 C CA . THR A 1 165 ? 8.333 -0.718 19.003 1.00 88.50 165 THR A CA 1
ATOM 1285 C C . THR A 1 165 ? 9.827 -0.536 18.840 1.00 88.50 165 THR A C 1
ATOM 1287 O O . THR A 1 165 ? 10.594 -0.823 19.759 1.00 88.50 165 THR A O 1
ATOM 1290 N N . PHE A 1 166 ? 10.239 -0.001 17.701 1.00 86.38 166 PHE A N 1
ATOM 1291 C CA . PHE A 1 166 ? 11.605 0.453 17.496 1.00 86.38 166 PHE A CA 1
ATOM 1292 C C . PHE A 1 166 ? 11.640 1.660 16.566 1.00 86.38 166 PHE A C 1
ATOM 1294 O O . PHE A 1 166 ? 10.681 1.951 15.855 1.00 86.38 166 PHE A O 1
ATOM 1301 N N . LYS A 1 167 ? 12.752 2.393 16.588 1.00 84.25 167 LYS A N 1
ATOM 1302 C CA . LYS A 1 167 ? 12.925 3.614 15.802 1.00 84.25 167 LYS A CA 1
ATOM 1303 C C . LYS A 1 167 ? 14.102 3.454 14.850 1.00 84.25 167 LYS A C 1
ATOM 1305 O O . LYS A 1 167 ? 15.201 3.131 15.292 1.00 84.25 167 LYS A O 1
ATOM 1310 N N . CYS A 1 168 ? 13.874 3.689 13.560 1.00 73.50 168 CYS A N 1
ATOM 1311 C CA . CYS A 1 168 ? 14.921 3.616 12.540 1.00 73.50 168 CYS A CA 1
ATOM 1312 C C . CYS A 1 168 ? 15.892 4.798 12.656 1.00 73.50 168 CYS A C 1
ATOM 1314 O O . CYS A 1 168 ? 17.104 4.603 12.658 1.00 73.50 168 CYS A O 1
ATOM 1316 N N . SER A 1 169 ? 15.369 6.023 12.769 1.00 67.81 169 SER A N 1
ATOM 1317 C CA . SER A 1 169 ? 16.142 7.225 13.102 1.00 67.81 169 SER A CA 1
ATOM 1318 C C . SER A 1 169 ? 15.218 8.384 13.496 1.00 67.81 169 SER A C 1
ATOM 1320 O O . SER A 1 169 ? 14.006 8.308 13.316 1.00 67.81 169 SER A O 1
ATOM 1322 N N . ASN A 1 170 ? 15.781 9.467 14.040 1.00 54.47 170 ASN A N 1
ATOM 1323 C CA . ASN A 1 170 ? 15.017 10.630 14.512 1.00 54.47 170 ASN A CA 1
ATOM 1324 C C . ASN A 1 170 ? 14.527 11.577 13.397 1.00 54.47 170 ASN A C 1
ATOM 1326 O O . ASN A 1 170 ? 13.757 12.484 13.692 1.00 54.47 170 ASN A O 1
ATOM 1330 N N . PHE A 1 171 ? 14.954 11.395 12.140 1.00 60.03 171 PHE A N 1
ATOM 1331 C CA . PHE A 1 171 ? 14.720 12.372 11.059 1.00 60.03 171 PHE A CA 1
ATOM 1332 C C . PHE A 1 171 ? 14.323 11.725 9.726 1.00 60.03 171 PHE A C 1
ATOM 1334 O O . PHE A 1 171 ? 14.650 12.236 8.646 1.00 60.03 171 PHE A O 1
ATOM 1341 N N . GLU A 1 172 ? 13.672 10.567 9.791 1.00 75.88 172 GLU A N 1
ATOM 1342 C CA . GLU A 1 172 ? 13.267 9.790 8.624 1.00 75.88 172 GLU A CA 1
ATOM 1343 C C . GLU A 1 172 ? 11.796 9.425 8.692 1.00 75.88 172 GLU A C 1
ATOM 1345 O O . GLU A 1 172 ? 11.315 8.960 9.715 1.00 75.88 172 GLU A O 1
ATOM 1350 N N . SER A 1 173 ? 11.097 9.589 7.572 1.00 81.06 173 SER A N 1
ATOM 1351 C CA . SER A 1 173 ? 9.720 9.122 7.437 1.00 81.06 173 SER A CA 1
ATOM 1352 C C . SER A 1 173 ? 9.733 7.708 6.876 1.00 81.06 173 SER A C 1
ATOM 1354 O O . SER A 1 173 ? 10.341 7.465 5.828 1.00 81.06 173 SER A O 1
ATOM 1356 N N . ILE A 1 174 ? 9.053 6.784 7.558 1.00 87.81 174 ILE A N 1
ATOM 1357 C CA . ILE A 1 174 ? 8.902 5.411 7.083 1.00 87.81 174 ILE A CA 1
ATOM 1358 C C . ILE A 1 174 ? 7.918 5.410 5.916 1.00 87.81 174 ILE A C 1
ATOM 1360 O O . ILE A 1 174 ? 6.743 5.702 6.099 1.00 87.81 174 ILE A O 1
ATOM 1364 N N . ARG A 1 175 ? 8.396 5.086 4.712 1.00 89.50 175 ARG A N 1
ATOM 1365 C CA . ARG A 1 175 ? 7.611 5.097 3.468 1.00 89.50 175 ARG A CA 1
ATOM 1366 C C . ARG A 1 175 ? 6.955 3.750 3.179 1.00 89.50 175 ARG A C 1
ATOM 1368 O O . ARG A 1 175 ? 5.823 3.725 2.704 1.00 89.50 175 ARG A O 1
ATOM 1375 N N . LYS A 1 176 ? 7.667 2.650 3.442 1.00 94.50 176 LYS A N 1
ATOM 1376 C CA . LYS A 1 176 ? 7.163 1.280 3.281 1.00 94.50 176 LYS A CA 1
ATOM 1377 C C . LYS A 1 176 ? 7.881 0.320 4.216 1.00 94.50 176 LYS A C 1
ATOM 1379 O O . LYS A 1 176 ? 9.089 0.440 4.419 1.00 94.50 176 LYS A O 1
ATOM 1384 N N . ILE A 1 177 ? 7.127 -0.651 4.722 1.00 95.12 177 ILE A N 1
ATOM 1385 C CA . ILE A 1 177 ? 7.623 -1.778 5.509 1.00 95.12 177 ILE A CA 1
ATOM 1386 C C . ILE A 1 177 ? 7.245 -3.058 4.768 1.00 95.12 177 ILE A C 1
ATOM 1388 O O . ILE A 1 177 ? 6.106 -3.209 4.321 1.00 95.12 177 ILE A O 1
ATOM 1392 N N . ILE A 1 178 ? 8.195 -3.977 4.624 1.00 94.88 178 ILE A N 1
ATOM 1393 C CA . ILE A 1 178 ? 7.946 -5.317 4.094 1.00 94.88 178 ILE A CA 1
ATOM 1394 C C . ILE A 1 178 ? 8.465 -6.327 5.111 1.00 94.88 178 ILE A C 1
ATOM 1396 O O . ILE A 1 178 ? 9.680 -6.547 5.176 1.00 94.88 178 ILE A O 1
ATOM 1400 N N . PRO A 1 179 ? 7.569 -6.924 5.910 1.00 91.06 179 PRO A N 1
ATOM 1401 C CA . PRO A 1 179 ? 7.924 -8.027 6.784 1.00 91.06 179 PRO A CA 1
ATOM 1402 C C . PRO A 1 179 ? 8.476 -9.208 5.982 1.00 91.06 179 PRO A C 1
ATOM 1404 O O . PRO A 1 179 ? 8.125 -9.435 4.821 1.00 91.06 179 PRO A O 1
ATOM 1407 N N . SER A 1 180 ? 9.356 -9.965 6.615 1.00 83.12 180 SER A N 1
ATOM 1408 C CA . SER A 1 180 ? 9.861 -11.240 6.124 1.00 83.12 180 SER A CA 1
ATOM 1409 C C . SER A 1 180 ? 9.535 -12.335 7.133 1.00 83.12 180 SER A C 1
ATOM 1411 O O . SER A 1 180 ? 9.400 -12.073 8.327 1.00 83.12 180 SER A O 1
ATOM 1413 N N . GLU A 1 181 ? 9.443 -13.572 6.655 1.00 72.75 181 GLU A N 1
ATOM 1414 C CA . GLU A 1 181 ? 9.108 -14.737 7.489 1.00 72.75 181 GLU A CA 1
ATOM 1415 C C . GLU A 1 181 ? 10.139 -15.028 8.592 1.00 72.75 181 GLU A C 1
ATOM 1417 O O . GLU A 1 181 ? 9.821 -15.721 9.554 1.00 72.75 181 GLU A O 1
ATOM 1422 N N . GLU A 1 182 ? 11.353 -14.478 8.484 1.00 74.50 182 GLU A N 1
ATOM 1423 C CA . GLU A 1 182 ? 12.461 -14.688 9.426 1.00 74.50 182 GLU A CA 1
ATOM 1424 C C . GLU A 1 182 ? 12.433 -13.729 10.635 1.00 74.50 182 GLU A C 1
ATOM 1426 O O . GLU A 1 182 ? 13.403 -13.648 11.386 1.00 74.50 182 GLU A O 1
ATOM 1431 N N . GLY A 1 183 ? 11.345 -12.976 10.841 1.00 73.81 183 GLY A N 1
ATOM 1432 C CA . GLY A 1 183 ? 11.283 -11.978 11.919 1.00 73.81 183 GLY A CA 1
ATOM 1433 C C . GLY A 1 183 ? 12.219 -10.788 11.674 1.00 73.81 183 GLY A C 1
ATOM 1434 O O . GLY A 1 183 ? 12.781 -10.199 12.604 1.00 73.81 183 GLY A O 1
ATOM 1435 N N . GLU A 1 184 ? 12.417 -10.458 10.400 1.00 88.44 184 GLU A N 1
ATOM 1436 C CA . GLU A 1 184 ? 13.033 -9.216 9.952 1.00 88.44 184 GLU A CA 1
ATOM 1437 C C . GLU A 1 184 ? 12.043 -8.427 9.094 1.00 88.44 184 GLU A C 1
ATOM 1439 O O . GLU A 1 184 ? 11.122 -8.993 8.503 1.00 88.44 184 GLU A O 1
ATOM 1444 N N . CYS A 1 185 ? 12.272 -7.129 8.936 1.00 92.50 185 CYS A N 1
ATOM 1445 C CA . CYS A 1 185 ? 11.533 -6.300 7.999 1.00 92.50 185 CYS A CA 1
ATOM 1446 C C . CYS A 1 185 ? 12.470 -5.431 7.161 1.00 92.50 185 CYS A C 1
ATOM 1448 O O . CYS A 1 185 ? 13.417 -4.823 7.669 1.00 92.50 185 CYS A O 1
ATOM 1450 N N . TRP A 1 186 ? 12.169 -5.327 5.870 1.00 95.38 186 TRP A N 1
ATOM 1451 C CA . TRP A 1 186 ? 12.738 -4.297 5.011 1.00 95.38 186 TRP A CA 1
ATOM 1452 C C . TRP A 1 186 ? 12.008 -2.981 5.222 1.00 95.38 186 TRP A C 1
ATOM 1454 O O . TRP A 1 186 ? 10.779 -2.944 5.293 1.00 95.38 186 TRP A O 1
ATOM 1464 N N . VAL A 1 187 ? 12.775 -1.900 5.277 1.00 95.31 187 VAL A N 1
ATOM 1465 C CA . VAL A 1 187 ? 12.282 -0.551 5.519 1.00 95.31 187 VAL A CA 1
ATOM 1466 C C . VAL A 1 187 ? 12.811 0.372 4.430 1.00 95.31 187 VAL A C 1
ATOM 1468 O O . VAL A 1 187 ? 14.020 0.472 4.199 1.00 95.31 187 VAL A O 1
ATOM 1471 N N . LEU A 1 188 ? 11.880 1.060 3.774 1.00 95.00 188 LEU A N 1
ATOM 1472 C CA . LEU A 1 188 ? 12.153 2.181 2.886 1.00 95.00 188 LEU A CA 1
ATOM 1473 C C . LEU A 1 188 ? 11.816 3.477 3.620 1.00 95.00 188 LEU A C 1
ATOM 1475 O O . LEU A 1 188 ? 10.708 3.621 4.142 1.00 95.00 188 LEU A O 1
ATOM 1479 N N . THR A 1 189 ? 12.743 4.433 3.616 1.00 89.44 189 THR A N 1
ATOM 1480 C CA . THR A 1 189 ? 12.526 5.783 4.155 1.00 89.44 189 THR A CA 1
ATOM 1481 C C . THR A 1 189 ? 12.634 6.834 3.053 1.00 89.44 189 THR A C 1
ATOM 1483 O O . THR A 1 189 ? 12.815 6.519 1.878 1.00 89.44 189 THR A O 1
ATOM 1486 N N . ASN A 1 190 ? 12.530 8.112 3.405 1.00 83.12 190 ASN A N 1
ATOM 1487 C CA . ASN A 1 190 ? 12.781 9.235 2.496 1.00 83.12 190 ASN A CA 1
ATOM 1488 C C . ASN A 1 190 ? 14.281 9.473 2.195 1.00 83.12 190 ASN A C 1
ATOM 1490 O O . ASN A 1 190 ? 14.665 10.579 1.808 1.00 83.12 190 ASN A O 1
ATOM 1494 N N . ARG A 1 191 ? 15.143 8.471 2.399 1.00 86.62 191 ARG A N 1
ATOM 1495 C CA . ARG A 1 191 ? 16.599 8.545 2.214 1.00 86.62 191 ARG A CA 1
ATOM 1496 C C . ARG A 1 191 ? 17.064 7.614 1.088 1.00 86.62 191 ARG A C 1
ATOM 1498 O O . ARG A 1 191 ? 16.373 6.655 0.759 1.00 86.62 191 ARG A O 1
ATOM 1505 N N . PRO A 1 192 ? 18.231 7.877 0.468 1.00 89.31 192 PRO A N 1
ATOM 1506 C CA . PRO A 1 192 ? 18.743 7.088 -0.656 1.00 89.31 192 PRO A CA 1
ATOM 1507 C C . PRO A 1 192 ? 19.429 5.796 -0.178 1.00 89.31 192 PRO A C 1
ATOM 1509 O O . PRO A 1 192 ? 20.579 5.510 -0.514 1.00 89.31 192 PRO A O 1
ATOM 1512 N N . TYR A 1 193 ? 18.736 5.022 0.651 1.00 90.00 193 TYR A N 1
ATOM 1513 C CA . TYR A 1 193 ? 19.130 3.680 1.051 1.00 90.00 193 TYR A CA 1
ATOM 1514 C C . TYR A 1 193 ? 17.909 2.847 1.421 1.00 90.00 193 TYR A C 1
ATOM 1516 O O . TYR A 1 193 ? 16.839 3.371 1.721 1.00 90.00 193 TYR A O 1
ATOM 1524 N N . VAL A 1 194 ? 18.106 1.535 1.435 1.00 94.00 194 VAL A N 1
ATOM 1525 C CA . VAL A 1 194 ? 17.190 0.585 2.064 1.00 94.00 194 VAL A CA 1
ATOM 1526 C C . VAL A 1 194 ? 17.880 -0.077 3.239 1.00 94.00 194 VAL A C 1
ATOM 1528 O O . VAL A 1 194 ? 19.084 -0.353 3.185 1.00 94.00 194 VAL A O 1
ATOM 1531 N N . SER A 1 195 ? 17.106 -0.341 4.282 1.00 93.62 195 SER A N 1
ATOM 1532 C CA . SER A 1 195 ? 17.595 -0.975 5.500 1.00 93.62 195 SER A CA 1
ATOM 1533 C C . SER A 1 195 ? 16.745 -2.185 5.847 1.00 93.62 195 SER A C 1
ATOM 1535 O O . SER A 1 195 ? 15.559 -2.241 5.521 1.00 93.62 195 SER A O 1
ATOM 1537 N N . ARG A 1 196 ? 17.356 -3.152 6.524 1.00 93.31 196 ARG A N 1
ATOM 1538 C CA . ARG A 1 196 ? 16.666 -4.297 7.109 1.00 93.31 196 ARG A CA 1
ATOM 1539 C C . ARG A 1 196 ? 16.873 -4.284 8.612 1.00 93.31 196 ARG A C 1
ATOM 1541 O O . ARG A 1 196 ? 17.986 -4.034 9.077 1.00 93.31 196 ARG A O 1
ATOM 1548 N N . PHE A 1 197 ? 15.807 -4.551 9.348 1.00 91.44 197 PHE A N 1
ATOM 1549 C CA . PHE A 1 197 ? 15.803 -4.571 10.805 1.00 91.44 197 PHE A CA 1
ATOM 1550 C C . PHE A 1 197 ? 15.277 -5.910 11.303 1.00 91.44 197 PHE A C 1
ATOM 1552 O O . PHE A 1 197 ? 14.382 -6.479 10.687 1.00 91.44 197 PHE A O 1
ATOM 1559 N N . SER A 1 198 ? 15.801 -6.390 12.426 1.00 86.94 198 SER A N 1
ATOM 1560 C CA . SER A 1 198 ? 15.173 -7.476 13.181 1.00 86.94 198 SER A CA 1
ATOM 1561 C C . SER A 1 198 ? 13.916 -6.985 13.909 1.00 86.94 198 SER A C 1
ATOM 1563 O O . SER A 1 198 ? 13.759 -5.786 14.149 1.00 86.94 198 SER A O 1
ATOM 1565 N N . ASN A 1 199 ? 13.076 -7.909 14.385 1.00 75.81 199 ASN A N 1
ATOM 1566 C CA . ASN A 1 199 ? 11.932 -7.603 15.262 1.00 75.81 199 ASN A CA 1
ATOM 1567 C C . ASN A 1 199 ? 12.309 -6.823 16.539 1.00 75.81 199 ASN A C 1
ATOM 1569 O O . ASN A 1 199 ? 11.462 -6.152 17.125 1.00 75.81 199 ASN A O 1
ATOM 1573 N N . SER A 1 200 ? 13.573 -6.900 16.976 1.00 78.62 200 SER A N 1
ATOM 1574 C CA . SER A 1 200 ? 14.100 -6.144 18.120 1.00 78.62 200 SER A CA 1
ATOM 1575 C C . SER A 1 200 ? 14.561 -4.726 17.756 1.00 78.62 200 SER A C 1
ATOM 1577 O O . SER A 1 200 ? 15.166 -4.051 18.586 1.00 78.62 200 SER A O 1
ATOM 1579 N N . GLY A 1 201 ? 14.384 -4.302 16.502 1.00 83.00 201 GLY A N 1
ATOM 1580 C CA . GLY A 1 201 ? 14.809 -2.995 16.007 1.00 83.00 201 GLY A CA 1
ATOM 1581 C C . GLY A 1 201 ? 16.299 -2.854 15.719 1.00 83.00 201 GLY A C 1
ATOM 1582 O O . GLY A 1 201 ? 16.771 -1.744 15.477 1.00 83.00 201 GLY A O 1
ATOM 1583 N N . LYS A 1 202 ? 17.066 -3.950 15.733 1.00 87.75 202 LYS A N 1
ATOM 1584 C CA . LYS A 1 202 ? 18.485 -3.905 15.371 1.00 87.75 202 LYS A CA 1
ATOM 1585 C C . LYS A 1 202 ? 18.605 -3.864 13.854 1.00 87.75 202 LYS A C 1
ATOM 1587 O O . LYS A 1 202 ? 18.113 -4.763 13.179 1.00 87.75 202 LYS A O 1
ATOM 1592 N N . GLU A 1 203 ? 19.304 -2.867 13.323 1.00 91.00 203 GLU A N 1
ATOM 1593 C CA . GLU A 1 203 ? 19.630 -2.834 11.897 1.00 91.00 203 GLU A CA 1
ATOM 1594 C C . GLU A 1 203 ? 20.587 -3.984 11.555 1.00 91.00 203 GLU A C 1
ATOM 1596 O O . GLU A 1 203 ? 21.694 -4.075 12.094 1.00 91.00 203 GLU A O 1
ATOM 1601 N N . THR A 1 204 ? 20.148 -4.887 10.680 1.00 92.06 204 THR A N 1
ATOM 1602 C CA . THR A 1 204 ? 20.928 -6.052 10.237 1.00 92.06 204 THR A CA 1
ATOM 1603 C C . THR A 1 204 ? 21.588 -5.817 8.886 1.00 92.06 204 THR A C 1
ATOM 1605 O O . THR A 1 204 ? 22.562 -6.491 8.547 1.00 92.06 204 THR A O 1
ATOM 1608 N N . PHE A 1 205 ? 21.091 -4.849 8.114 1.00 92.81 205 PHE A N 1
ATOM 1609 C CA . PHE A 1 205 ? 21.604 -4.542 6.788 1.00 92.81 205 PHE A CA 1
ATOM 1610 C C . PHE A 1 205 ? 21.263 -3.110 6.370 1.00 92.81 205 PHE A C 1
ATOM 1612 O O . PHE A 1 205 ? 20.176 -2.615 6.662 1.00 92.81 205 PHE A O 1
ATOM 1619 N N . ARG A 1 206 ? 22.158 -2.493 5.590 1.00 92.88 206 ARG A N 1
ATOM 1620 C CA . ARG A 1 206 ? 21.911 -1.233 4.882 1.00 92.88 206 ARG A CA 1
ATOM 1621 C C . ARG A 1 206 ? 22.588 -1.228 3.522 1.00 92.88 206 ARG A C 1
ATOM 1623 O O . ARG A 1 206 ? 23.754 -1.610 3.400 1.00 92.88 206 ARG A O 1
ATOM 1630 N N . LYS A 1 207 ? 21.879 -0.723 2.512 1.00 93.69 207 LYS A N 1
ATOM 1631 C CA . LYS A 1 207 ? 22.412 -0.492 1.166 1.00 93.69 207 LYS A CA 1
ATOM 1632 C C . LYS A 1 207 ? 22.091 0.915 0.688 1.00 93.69 207 LYS A C 1
ATOM 1634 O O . LYS A 1 207 ? 20.929 1.235 0.466 1.00 93.69 207 LYS A O 1
ATOM 1639 N N . TYR A 1 208 ? 23.132 1.713 0.463 1.00 92.25 208 TYR A N 1
ATOM 1640 C CA . TYR A 1 208 ? 23.025 3.002 -0.221 1.00 92.25 208 TYR A CA 1
ATOM 1641 C C . TYR A 1 208 ? 22.821 2.813 -1.724 1.00 92.25 208 TYR A C 1
ATOM 1643 O O . TYR A 1 208 ? 23.432 1.936 -2.341 1.00 92.25 208 TYR A O 1
ATOM 1651 N N . VAL A 1 209 ? 21.962 3.653 -2.294 1.00 92.31 209 VAL A N 1
ATOM 1652 C CA . VAL A 1 209 ? 21.572 3.650 -3.707 1.00 92.31 209 VAL A CA 1
ATOM 1653 C C . VAL A 1 209 ? 21.683 5.060 -4.295 1.00 92.31 209 VAL A C 1
ATOM 1655 O O . VAL A 1 209 ? 21.888 6.033 -3.574 1.00 92.31 209 VAL A O 1
ATOM 1658 N N . GLU A 1 210 ? 21.588 5.175 -5.619 1.00 83.88 210 GLU A N 1
ATOM 1659 C CA . GLU A 1 210 ? 21.847 6.430 -6.343 1.00 83.88 210 GLU A CA 1
ATOM 1660 C C . GLU A 1 210 ? 20.829 7.546 -6.062 1.00 83.88 210 GLU A C 1
ATOM 1662 O O . GLU A 1 210 ? 21.159 8.728 -6.131 1.00 83.88 210 GLU A O 1
ATOM 1667 N N . SER A 1 211 ? 19.589 7.182 -5.740 1.00 87.69 211 SER A N 1
ATOM 1668 C CA . SER A 1 211 ? 18.502 8.106 -5.416 1.00 87.69 211 SER A CA 1
ATOM 1669 C C . SER A 1 211 ? 17.475 7.417 -4.520 1.00 87.69 211 SER A C 1
ATOM 1671 O O . SER A 1 211 ? 17.539 6.205 -4.327 1.00 87.69 211 SER A O 1
ATOM 1673 N N . VAL A 1 212 ? 16.545 8.176 -3.938 1.00 89.31 212 VAL A N 1
ATOM 1674 C CA . VAL A 1 212 ? 15.482 7.615 -3.089 1.00 89.31 212 VAL A CA 1
ATOM 1675 C C . VAL A 1 212 ? 14.562 6.735 -3.949 1.00 89.31 212 VAL A C 1
ATOM 1677 O O . VAL A 1 212 ? 13.940 7.264 -4.876 1.00 89.31 212 VAL A O 1
ATOM 1680 N N . PRO A 1 213 ? 14.452 5.419 -3.677 1.00 94.75 213 PRO A N 1
ATOM 1681 C CA . PRO A 1 213 ? 13.496 4.565 -4.373 1.00 94.75 213 PRO A CA 1
ATOM 1682 C C . PRO A 1 213 ? 12.061 5.061 -4.156 1.00 94.75 213 PRO A C 1
ATOM 1684 O O . PRO A 1 213 ? 11.702 5.494 -3.062 1.00 94.75 213 PRO A O 1
ATOM 1687 N N . GLN A 1 214 ? 11.232 4.982 -5.195 1.00 92.94 214 GLN A N 1
ATOM 1688 C CA . GLN A 1 214 ? 9.802 5.286 -5.104 1.00 92.94 214 GLN A CA 1
ATOM 1689 C C . GLN A 1 214 ? 9.054 4.204 -4.333 1.00 92.94 214 GLN A C 1
ATOM 1691 O O . GLN A 1 214 ? 8.177 4.518 -3.529 1.00 92.94 214 GLN A O 1
ATOM 1696 N N . ASP A 1 215 ? 9.413 2.943 -4.579 1.00 97.31 215 ASP A N 1
ATOM 1697 C CA . ASP A 1 215 ? 8.809 1.799 -3.916 1.00 97.31 215 ASP A CA 1
ATOM 1698 C C . ASP A 1 215 ? 9.751 0.580 -3.897 1.00 97.31 215 ASP A C 1
ATOM 1700 O O . ASP A 1 215 ? 10.713 0.503 -4.669 1.00 97.31 215 ASP A O 1
ATOM 1704 N N . ILE A 1 216 ? 9.470 -0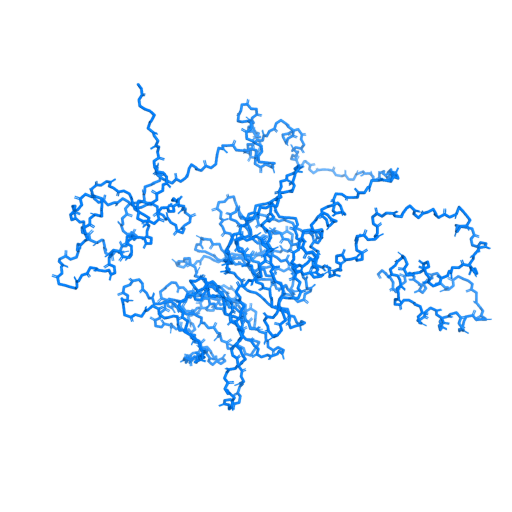.375 -3.009 1.00 97.75 216 ILE A N 1
ATOM 1705 C CA . ILE A 1 216 ? 10.188 -1.649 -2.874 1.00 97.75 216 ILE A CA 1
ATOM 1706 C C . ILE A 1 216 ? 9.226 -2.843 -2.858 1.00 97.75 216 ILE A C 1
ATOM 1708 O O . ILE A 1 216 ? 8.068 -2.704 -2.470 1.00 97.75 216 ILE A O 1
ATOM 1712 N N . ALA A 1 217 ? 9.690 -4.031 -3.249 1.00 97.00 217 ALA A N 1
ATOM 1713 C CA . ALA A 1 217 ? 8.952 -5.294 -3.103 1.00 97.00 217 ALA A CA 1
ATOM 1714 C C . ALA A 1 217 ? 9.902 -6.453 -2.778 1.00 97.00 217 ALA A C 1
ATOM 1716 O O . ALA A 1 217 ? 11.023 -6.488 -3.278 1.00 97.00 217 ALA A O 1
ATOM 1717 N N . ARG A 1 218 ? 9.465 -7.428 -1.974 1.00 94.00 218 ARG A N 1
ATOM 1718 C CA . ARG A 1 218 ? 10.228 -8.664 -1.735 1.00 94.00 218 ARG A CA 1
ATOM 1719 C C . ARG A 1 218 ? 9.953 -9.638 -2.876 1.00 94.00 218 ARG A C 1
ATOM 1721 O O . ARG A 1 218 ? 8.805 -9.997 -3.106 1.00 94.00 218 ARG A O 1
ATOM 1728 N N . HIS A 1 219 ? 10.992 -10.038 -3.598 1.00 93.81 219 HIS A N 1
ATOM 1729 C CA . HIS A 1 219 ? 10.903 -11.057 -4.639 1.00 93.81 219 HIS A CA 1
ATOM 1730 C C . HIS A 1 219 ? 10.881 -12.459 -4.009 1.00 93.81 219 HIS A C 1
ATOM 1732 O O . HIS A 1 219 ? 11.407 -12.666 -2.914 1.00 93.81 219 HIS A O 1
ATOM 1738 N N . SER A 1 220 ? 10.305 -13.443 -4.702 1.00 89.19 220 SER A N 1
ATOM 1739 C CA . SER A 1 220 ? 10.107 -14.799 -4.165 1.00 89.19 220 SER A CA 1
ATOM 1740 C C . SER A 1 220 ? 11.396 -15.573 -3.879 1.00 89.19 220 SER A C 1
ATOM 1742 O O . SER A 1 220 ? 11.397 -16.492 -3.070 1.00 89.19 220 SER A O 1
ATOM 1744 N N . ASN A 1 221 ? 12.516 -15.179 -4.489 1.00 87.94 221 ASN A N 1
ATOM 1745 C CA . ASN A 1 221 ? 13.843 -15.726 -4.179 1.00 87.94 221 ASN A CA 1
ATOM 1746 C C . ASN A 1 221 ? 14.528 -15.054 -2.968 1.00 87.94 221 ASN A C 1
ATOM 1748 O O . ASN A 1 221 ? 15.694 -15.336 -2.711 1.00 87.94 221 ASN A O 1
ATOM 1752 N N . GLY A 1 222 ? 13.850 -14.135 -2.272 1.00 87.94 222 GLY A N 1
ATOM 1753 C CA . GLY A 1 222 ? 14.380 -13.401 -1.119 1.00 87.94 222 GLY A CA 1
ATOM 1754 C C . GLY A 1 222 ? 15.080 -12.077 -1.449 1.00 87.94 222 GLY A C 1
ATOM 1755 O O . GLY A 1 222 ? 15.304 -11.280 -0.538 1.00 87.94 222 GLY A O 1
ATOM 1756 N N . ALA A 1 223 ? 15.376 -11.798 -2.721 1.00 93.38 223 ALA A N 1
ATOM 1757 C CA . ALA A 1 223 ? 15.946 -10.521 -3.145 1.00 93.38 223 ALA A CA 1
ATOM 1758 C C . ALA A 1 223 ? 14.939 -9.364 -3.005 1.00 93.38 223 ALA A C 1
ATOM 1760 O O . ALA A 1 223 ? 13.720 -9.563 -2.994 1.00 93.38 223 ALA A O 1
ATOM 1761 N N . LEU A 1 224 ? 15.444 -8.133 -2.937 1.00 96.50 224 LEU A N 1
ATOM 1762 C CA . LEU A 1 224 ? 14.621 -6.930 -2.851 1.00 96.50 224 LEU A CA 1
ATOM 1763 C C . LEU A 1 224 ? 14.547 -6.226 -4.207 1.00 96.50 224 LEU A C 1
ATOM 1765 O O . LEU A 1 224 ? 15.561 -5.864 -4.798 1.00 96.50 224 LEU A O 1
ATOM 1769 N N . VAL A 1 225 ? 13.339 -5.991 -4.695 1.00 97.75 225 VAL A N 1
ATOM 1770 C CA . VAL A 1 225 ? 13.072 -5.155 -5.865 1.00 97.75 225 VAL A CA 1
ATOM 1771 C C . VAL A 1 225 ? 13.033 -3.698 -5.424 1.00 97.75 225 VAL A C 1
ATOM 1773 O O . VAL A 1 225 ? 12.345 -3.365 -4.461 1.00 97.75 225 VAL A O 1
ATOM 1776 N N . LEU A 1 226 ? 13.734 -2.832 -6.148 1.00 98.12 226 LEU A N 1
ATOM 1777 C CA . LEU A 1 226 ? 13.764 -1.384 -5.954 1.00 98.12 226 LEU A CA 1
ATOM 1778 C C . LEU A 1 226 ? 13.269 -0.699 -7.226 1.00 98.12 226 LEU A C 1
ATOM 1780 O O . LEU A 1 226 ? 13.807 -0.946 -8.306 1.00 98.12 226 LEU A O 1
ATOM 1784 N N . ALA A 1 227 ? 12.269 0.168 -7.101 1.00 97.12 227 ALA A N 1
ATOM 1785 C CA . ALA A 1 227 ? 11.750 0.963 -8.206 1.00 97.12 227 ALA A CA 1
ATOM 1786 C C . ALA A 1 227 ? 12.181 2.427 -8.046 1.00 97.12 227 ALA A C 1
ATOM 1788 O O . ALA A 1 227 ? 11.969 3.021 -6.989 1.00 97.12 227 ALA A O 1
ATOM 1789 N N . PHE A 1 228 ? 12.786 3.015 -9.076 1.00 95.19 228 PHE A N 1
ATOM 1790 C CA . PHE A 1 228 ? 13.390 4.349 -9.016 1.00 95.19 228 PHE A CA 1
ATOM 1791 C C . PHE A 1 228 ? 12.593 5.398 -9.797 1.00 95.19 228 PHE A C 1
ATOM 1793 O O . PHE A 1 228 ? 11.910 5.053 -10.762 1.00 95.19 228 PHE A O 1
ATOM 1800 N N . PRO A 1 229 ? 12.700 6.692 -9.431 1.00 89.81 229 PRO A N 1
ATOM 1801 C CA . PRO A 1 229 ? 11.934 7.759 -10.073 1.00 89.81 229 PRO A CA 1
ATOM 1802 C C . PRO A 1 229 ? 12.155 7.888 -11.587 1.00 89.81 229 PRO A C 1
ATOM 1804 O O . PRO A 1 229 ? 11.261 8.366 -12.278 1.00 89.81 229 PRO A O 1
ATOM 1807 N N . ASP A 1 230 ? 13.317 7.471 -12.092 1.00 89.62 230 ASP A N 1
ATOM 1808 C CA . ASP A 1 230 ? 13.731 7.564 -13.498 1.00 89.62 230 ASP A CA 1
ATOM 1809 C C . ASP A 1 230 ? 13.244 6.397 -14.376 1.00 89.62 230 ASP A C 1
ATOM 1811 O O . ASP A 1 230 ? 13.638 6.286 -15.537 1.00 89.62 230 ASP A O 1
ATOM 1815 N N . GLY A 1 231 ? 12.410 5.508 -13.831 1.00 92.75 231 GLY A N 1
ATOM 1816 C CA . GLY A 1 231 ? 11.881 4.360 -14.558 1.00 92.75 231 GLY A CA 1
ATOM 1817 C C . GLY A 1 231 ? 12.612 3.049 -14.289 1.00 92.75 231 GLY A C 1
ATOM 1818 O O . GLY A 1 231 ? 12.063 1.988 -14.609 1.00 92.75 231 GLY A O 1
ATOM 1819 N N . LYS A 1 232 ? 13.824 3.075 -13.716 1.00 95.69 232 LYS A N 1
ATOM 1820 C CA . LYS A 1 232 ? 14.598 1.850 -13.476 1.00 95.69 232 LYS A CA 1
ATOM 1821 C C . LYS A 1 232 ? 13.945 0.978 -12.411 1.00 95.69 232 LYS A C 1
ATOM 1823 O O . LYS A 1 232 ? 13.514 1.454 -11.362 1.00 95.69 232 LYS A O 1
ATOM 1828 N N . VAL A 1 233 ? 13.950 -0.326 -12.658 1.00 97.31 233 VAL A N 1
ATOM 1829 C CA . VAL A 1 233 ? 13.620 -1.346 -11.666 1.00 97.31 233 VAL A CA 1
ATOM 1830 C C . VAL A 1 233 ? 14.837 -2.246 -11.506 1.00 97.31 233 VAL A C 1
ATOM 1832 O O . VAL A 1 233 ? 15.338 -2.829 -12.474 1.00 97.31 233 VAL A O 1
ATOM 1835 N N . MET A 1 234 ? 15.331 -2.337 -10.277 1.00 97.00 234 MET A N 1
ATOM 1836 C CA . MET A 1 234 ? 16.545 -3.064 -9.925 1.00 97.00 234 MET A CA 1
ATOM 1837 C C . MET A 1 234 ? 16.239 -4.172 -8.927 1.00 97.00 234 MET A C 1
ATOM 1839 O O . MET A 1 234 ? 15.309 -4.067 -8.135 1.00 97.00 234 MET A O 1
ATOM 1843 N N . LEU A 1 235 ? 17.054 -5.219 -8.951 1.00 96.94 235 LEU A N 1
ATOM 1844 C CA . LEU A 1 235 ? 17.034 -6.307 -7.988 1.00 96.94 235 LEU A CA 1
ATOM 1845 C C . LEU A 1 235 ? 18.297 -6.229 -7.128 1.00 96.94 235 LEU A C 1
ATOM 1847 O O . LEU A 1 235 ? 19.409 -6.197 -7.660 1.00 96.94 235 LEU A O 1
ATOM 1851 N N . LEU A 1 236 ? 18.106 -6.178 -5.816 1.00 96.75 236 LEU A N 1
ATOM 1852 C CA . LEU A 1 236 ? 19.142 -6.237 -4.798 1.00 96.75 236 LEU A CA 1
ATOM 1853 C C . LEU A 1 236 ? 19.178 -7.646 -4.210 1.00 96.75 236 LEU A C 1
ATOM 1855 O O . LEU A 1 236 ? 18.260 -8.049 -3.497 1.00 96.75 236 LEU A O 1
ATOM 1859 N N . ASP A 1 237 ? 20.249 -8.370 -4.504 1.00 93.62 237 ASP A N 1
ATOM 1860 C CA . ASP A 1 237 ? 20.509 -9.711 -3.988 1.00 93.62 237 ASP A CA 1
ATOM 1861 C C . ASP A 1 237 ? 21.806 -9.682 -3.172 1.00 93.62 237 ASP A C 1
ATOM 1863 O O . ASP A 1 237 ? 22.899 -9.453 -3.700 1.00 93.62 237 ASP A O 1
ATOM 1867 N N . GLY A 1 238 ? 21.678 -9.794 -1.849 1.00 89.31 238 GLY A N 1
ATOM 1868 C CA . GLY A 1 238 ? 22.768 -9.497 -0.923 1.00 89.31 238 GLY A CA 1
ATOM 1869 C C . GLY A 1 238 ? 23.256 -8.052 -1.080 1.00 89.31 238 GLY A C 1
ATOM 1870 O O . GLY A 1 238 ? 22.561 -7.108 -0.717 1.00 89.31 238 GLY A O 1
ATOM 1871 N N . GLN A 1 239 ? 24.468 -7.870 -1.608 1.00 89.69 239 GLN A N 1
ATOM 1872 C CA . GLN A 1 239 ? 25.046 -6.550 -1.904 1.00 89.69 239 GLN A CA 1
ATOM 1873 C C . GLN A 1 239 ? 24.988 -6.180 -3.391 1.00 89.69 239 GLN A C 1
ATOM 1875 O O . GLN A 1 239 ? 25.250 -5.022 -3.737 1.00 89.69 239 GLN A O 1
ATOM 1880 N N . ASP A 1 240 ? 24.647 -7.128 -4.261 1.00 93.75 240 ASP A N 1
ATOM 1881 C CA . ASP A 1 240 ? 24.644 -6.935 -5.703 1.00 93.75 240 ASP A CA 1
ATOM 1882 C C . ASP A 1 240 ? 23.362 -6.238 -6.137 1.00 93.75 240 ASP A C 1
ATOM 1884 O O . ASP A 1 240 ? 22.264 -6.746 -5.923 1.00 93.75 240 ASP A O 1
ATOM 1888 N N . LEU A 1 241 ? 23.508 -5.096 -6.806 1.00 95.62 241 LEU A N 1
ATOM 1889 C CA . LEU A 1 241 ? 22.389 -4.353 -7.368 1.00 95.62 241 LEU A CA 1
ATOM 1890 C C . LEU A 1 241 ? 22.411 -4.472 -8.895 1.00 95.62 241 LEU A C 1
ATOM 1892 O O . LEU A 1 241 ? 23.352 -4.015 -9.546 1.00 95.62 241 LEU A O 1
ATOM 1896 N N . LYS A 1 242 ? 21.382 -5.099 -9.474 1.00 94.50 242 LYS A N 1
ATOM 1897 C CA . LYS A 1 242 ? 21.298 -5.404 -10.912 1.00 94.50 242 LYS A CA 1
ATOM 1898 C C . LYS A 1 242 ? 20.044 -4.780 -11.513 1.00 94.50 242 LYS A C 1
ATOM 1900 O O . LYS A 1 242 ? 18.951 -4.974 -10.996 1.00 94.50 242 LYS A O 1
ATOM 1905 N N . ASN A 1 243 ? 20.183 -4.060 -12.625 1.00 92.94 243 ASN A N 1
ATOM 1906 C CA . ASN A 1 243 ? 19.023 -3.615 -13.403 1.00 92.94 243 ASN A CA 1
ATOM 1907 C C . ASN A 1 243 ? 18.290 -4.836 -13.972 1.00 92.94 243 ASN A C 1
ATOM 1909 O O . ASN A 1 243 ? 18.919 -5.669 -14.627 1.00 92.94 243 ASN A O 1
ATOM 1913 N N . VAL A 1 244 ? 16.978 -4.925 -13.744 1.00 94.12 244 VAL A N 1
ATOM 1914 C CA . VAL A 1 244 ? 16.146 -6.016 -14.279 1.00 94.12 244 VAL A CA 1
ATOM 1915 C C . VAL A 1 244 ? 15.230 -5.548 -15.399 1.00 94.12 244 VAL A C 1
ATOM 1917 O O . VAL A 1 244 ? 15.067 -6.264 -16.384 1.00 94.12 244 VAL A O 1
ATOM 1920 N N . THR A 1 245 ? 14.681 -4.338 -15.293 1.00 95.94 245 THR A N 1
ATOM 1921 C CA . THR A 1 245 ? 13.851 -3.740 -16.341 1.00 95.94 245 THR A CA 1
ATOM 1922 C C . THR A 1 245 ? 13.818 -2.218 -16.221 1.00 95.94 245 THR A C 1
ATOM 1924 O O . THR A 1 245 ? 14.267 -1.648 -15.226 1.00 95.94 245 THR A O 1
ATOM 1927 N N . ILE A 1 246 ? 13.305 -1.555 -17.252 1.00 94.81 246 ILE A N 1
ATOM 1928 C CA . ILE A 1 246 ? 13.067 -0.114 -17.269 1.00 94.81 246 ILE A CA 1
ATOM 1929 C C . ILE A 1 246 ? 11.641 0.137 -17.744 1.00 94.81 246 ILE A C 1
ATOM 1931 O O . ILE A 1 246 ? 11.160 -0.475 -18.698 1.00 94.81 246 ILE A O 1
ATOM 1935 N N . THR A 1 247 ? 10.952 1.022 -17.044 1.00 92.94 247 THR A N 1
ATOM 1936 C CA . THR A 1 247 ? 9.587 1.433 -17.357 1.00 92.94 247 THR A CA 1
ATOM 1937 C C . THR A 1 247 ? 9.604 2.754 -18.126 1.00 92.94 247 THR A C 1
ATOM 1939 O O . THR A 1 247 ? 10.487 3.583 -17.932 1.00 92.94 247 THR A O 1
ATOM 1942 N N . GLU A 1 248 ? 8.633 2.962 -19.022 1.00 87.06 248 GLU A N 1
ATOM 1943 C CA . GLU A 1 248 ? 8.513 4.219 -19.792 1.00 87.06 248 GLU A CA 1
ATOM 1944 C C . GLU A 1 248 ? 8.187 5.428 -18.891 1.00 87.06 248 GLU A C 1
ATOM 1946 O O . GLU A 1 248 ? 8.484 6.575 -19.222 1.00 87.06 248 GLU A O 1
ATOM 1951 N N . ASN A 1 249 ? 7.546 5.164 -17.753 1.00 88.94 249 ASN A N 1
ATOM 1952 C CA . ASN A 1 249 ? 7.002 6.134 -16.811 1.00 88.94 249 ASN A CA 1
ATOM 1953 C C . ASN A 1 249 ? 7.500 5.821 -15.400 1.00 88.94 249 ASN A C 1
ATOM 1955 O O . ASN A 1 249 ? 7.774 4.668 -15.102 1.00 88.94 249 ASN A O 1
ATOM 1959 N N . SER A 1 250 ? 7.541 6.820 -14.522 1.00 90.75 250 SER A N 1
ATOM 1960 C CA . SER A 1 250 ? 8.032 6.669 -13.151 1.00 90.75 250 SER A CA 1
ATOM 1961 C C . SER A 1 250 ? 7.190 5.656 -12.353 1.00 90.75 250 SER A C 1
ATOM 1963 O O . SER A 1 250 ? 5.984 5.867 -12.203 1.00 90.75 250 SER A O 1
ATOM 1965 N N . PRO A 1 251 ? 7.755 4.555 -11.834 1.00 95.12 251 PRO A N 1
ATOM 1966 C CA . PRO A 1 251 ? 7.054 3.631 -10.958 1.00 95.12 251 PRO A CA 1
ATOM 1967 C C . PRO A 1 251 ? 6.508 4.343 -9.721 1.00 95.12 251 PRO A C 1
ATOM 1969 O O . PRO A 1 251 ? 7.224 5.082 -9.049 1.00 95.12 251 PRO A O 1
ATOM 1972 N N . SER A 1 252 ? 5.238 4.111 -9.408 1.00 93.25 252 SER A N 1
ATOM 1973 C CA . SER A 1 252 ? 4.592 4.618 -8.196 1.00 93.25 252 SER A CA 1
ATOM 1974 C C . SER A 1 252 ? 4.367 3.540 -7.149 1.00 93.25 252 SER A C 1
ATOM 1976 O O . SER A 1 252 ? 4.352 3.860 -5.966 1.00 93.25 252 SER A O 1
ATOM 1978 N N . ALA A 1 253 ? 4.201 2.288 -7.577 1.00 96.94 253 ALA A N 1
ATOM 1979 C CA . ALA A 1 253 ? 4.102 1.140 -6.692 1.00 96.94 253 ALA A CA 1
ATOM 1980 C C . ALA A 1 253 ? 4.590 -0.136 -7.395 1.00 96.94 253 ALA A C 1
ATOM 1982 O O . ALA A 1 253 ? 4.410 -0.293 -8.606 1.00 96.94 253 ALA A O 1
ATOM 1983 N N . VAL A 1 254 ? 5.177 -1.059 -6.638 1.00 97.94 254 VAL A N 1
ATOM 1984 C CA . VAL A 1 254 ? 5.643 -2.369 -7.095 1.00 97.94 254 VAL A CA 1
ATOM 1985 C C . VAL A 1 254 ? 5.239 -3.462 -6.104 1.00 97.94 254 VAL A C 1
ATOM 1987 O O . VAL A 1 254 ? 5.292 -3.288 -4.885 1.00 97.94 254 VAL A O 1
ATOM 1990 N N . CYS A 1 255 ? 4.834 -4.610 -6.639 1.00 97.38 255 CYS A N 1
ATOM 1991 C CA . CYS A 1 255 ? 4.538 -5.830 -5.895 1.00 97.38 255 CYS A CA 1
ATOM 1992 C C . CYS A 1 255 ? 5.058 -7.030 -6.698 1.00 97.38 255 CYS A C 1
ATOM 1994 O O . CYS A 1 255 ? 5.044 -7.004 -7.931 1.00 97.38 255 CYS A O 1
ATOM 1996 N N . ALA A 1 256 ? 5.545 -8.065 -6.020 1.00 95.44 256 ALA A N 1
ATOM 1997 C CA . ALA A 1 256 ? 6.049 -9.274 -6.659 1.00 95.44 256 ALA A CA 1
ATOM 1998 C C . ALA A 1 256 ? 5.081 -10.436 -6.420 1.00 95.44 256 ALA A C 1
ATOM 2000 O O . ALA A 1 256 ? 4.594 -10.619 -5.309 1.00 95.44 256 ALA A O 1
ATOM 2001 N N . TYR A 1 257 ? 4.837 -11.221 -7.464 1.00 94.69 257 TYR A N 1
ATOM 2002 C CA . TYR A 1 257 ? 4.186 -12.522 -7.362 1.00 94.69 257 TYR A CA 1
ATOM 2003 C C . TYR A 1 257 ? 5.188 -13.562 -6.841 1.00 94.69 257 TYR A C 1
ATOM 2005 O O . TYR A 1 257 ? 6.387 -13.491 -7.131 1.00 94.69 257 TYR A O 1
ATOM 2013 N N . GLN A 1 258 ? 4.686 -14.602 -6.184 1.00 91.62 258 GLN A N 1
ATOM 2014 C CA . GLN A 1 258 ? 5.425 -15.791 -5.761 1.00 91.62 258 GLN A CA 1
ATOM 2015 C C . GLN A 1 258 ? 6.124 -16.478 -6.943 1.00 91.62 258 GLN A C 1
ATOM 2017 O O . GLN A 1 258 ? 7.215 -17.026 -6.801 1.00 91.62 258 GLN A O 1
ATOM 2022 N N . ASP A 1 259 ? 5.550 -16.394 -8.147 1.00 92.31 259 ASP A N 1
ATOM 2023 C CA . ASP A 1 259 ? 6.161 -16.941 -9.363 1.00 92.31 259 ASP A CA 1
ATOM 2024 C C . ASP A 1 259 ? 7.264 -16.065 -9.991 1.00 92.31 259 ASP A C 1
ATOM 2026 O O . ASP A 1 259 ? 7.769 -16.405 -11.062 1.00 92.31 259 ASP A O 1
ATOM 2030 N N . GLY A 1 260 ? 7.639 -14.956 -9.344 1.00 93.25 260 GLY A N 1
ATOM 2031 C CA . GLY A 1 260 ? 8.736 -14.067 -9.740 1.00 93.25 260 GLY A CA 1
ATOM 2032 C C . GLY A 1 260 ? 8.348 -12.936 -10.697 1.00 93.25 260 GLY A C 1
ATOM 2033 O O . GLY A 1 260 ? 9.172 -12.085 -11.030 1.00 93.25 260 GLY A O 1
ATOM 2034 N N . ARG A 1 261 ? 7.091 -12.874 -11.154 1.00 95.50 261 ARG A N 1
ATOM 2035 C CA . ARG A 1 261 ? 6.610 -11.723 -11.936 1.00 95.50 261 ARG A CA 1
ATOM 2036 C C . ARG A 1 261 ? 6.475 -10.487 -11.053 1.00 95.50 261 ARG A C 1
ATOM 2038 O O . ARG A 1 261 ? 6.101 -10.588 -9.891 1.00 95.50 261 ARG A O 1
ATOM 2045 N N . LEU A 1 262 ? 6.669 -9.309 -11.632 1.00 97.44 262 LEU A N 1
ATOM 2046 C CA . LEU A 1 262 ? 6.430 -8.030 -10.970 1.00 97.44 262 LEU A CA 1
ATOM 2047 C C . LEU A 1 262 ? 5.170 -7.381 -11.526 1.00 97.44 262 LEU A C 1
ATOM 2049 O O . LEU A 1 262 ? 4.989 -7.311 -12.743 1.00 97.44 262 LEU A O 1
ATOM 2053 N N . LEU A 1 263 ? 4.324 -6.884 -10.632 1.00 97.69 263 LEU A N 1
ATOM 2054 C CA . LEU A 1 263 ? 3.268 -5.930 -10.928 1.00 97.69 263 LEU A CA 1
ATOM 2055 C C . LEU A 1 263 ? 3.788 -4.530 -10.613 1.00 97.69 263 LEU A C 1
ATOM 2057 O O . LEU A 1 263 ? 4.281 -4.292 -9.513 1.00 97.69 263 LEU A O 1
ATOM 2061 N N . ILE A 1 264 ? 3.683 -3.609 -11.566 1.00 98.06 264 ILE A N 1
ATOM 2062 C CA . ILE A 1 264 ? 4.213 -2.252 -11.424 1.00 98.06 264 ILE A CA 1
ATOM 2063 C C . ILE A 1 264 ? 3.137 -1.256 -11.847 1.00 98.06 264 ILE A C 1
ATOM 2065 O O . ILE A 1 264 ? 2.674 -1.283 -12.987 1.00 98.06 264 ILE A O 1
ATOM 2069 N N . ALA A 1 265 ? 2.752 -0.361 -10.945 1.00 96.56 265 ALA A N 1
ATOM 2070 C CA . ALA A 1 265 ? 1.993 0.833 -11.287 1.00 96.56 265 ALA A CA 1
ATOM 2071 C C . ALA A 1 265 ? 2.969 1.959 -11.635 1.00 96.56 265 ALA A C 1
ATOM 2073 O O . ALA A 1 265 ? 4.002 2.118 -10.984 1.00 96.56 265 ALA A O 1
ATOM 2074 N N . THR A 1 266 ? 2.658 2.734 -12.668 1.00 93.69 266 THR A N 1
ATOM 2075 C CA . THR A 1 266 ? 3.512 3.833 -13.129 1.00 93.69 266 THR A CA 1
ATOM 2076 C C . THR A 1 266 ? 2.720 5.121 -13.243 1.00 93.69 266 THR A C 1
ATOM 2078 O O . THR A 1 266 ? 1.559 5.112 -13.655 1.00 93.69 266 THR A O 1
ATOM 2081 N N . ARG A 1 267 ? 3.371 6.238 -12.929 1.00 84.81 267 ARG A N 1
ATOM 2082 C CA . ARG A 1 267 ? 2.873 7.589 -13.142 1.00 84.81 267 ARG A CA 1
ATOM 2083 C C . ARG A 1 267 ? 3.697 8.287 -14.227 1.00 84.81 267 ARG A C 1
ATOM 2085 O O . ARG A 1 267 ? 4.925 8.186 -14.232 1.00 84.81 267 ARG A O 1
ATOM 2092 N N . PRO A 1 268 ? 3.038 8.982 -15.161 1.00 70.94 268 PRO A N 1
ATOM 2093 C CA . PRO A 1 268 ? 3.725 9.782 -16.163 1.00 70.94 268 PRO A CA 1
ATOM 2094 C C . PRO A 1 268 ? 4.689 10.780 -15.514 1.00 70.94 268 PRO A C 1
ATOM 2096 O O . PRO A 1 268 ? 4.378 11.383 -14.488 1.00 70.94 268 PRO A O 1
ATOM 2099 N N . HIS A 1 269 ? 5.869 10.939 -16.116 1.00 60.59 269 HIS A N 1
ATOM 2100 C CA . HIS A 1 269 ? 6.865 11.911 -15.668 1.00 60.59 269 HIS A CA 1
ATOM 2101 C C . HIS A 1 269 ? 6.283 13.334 -15.682 1.00 60.59 269 HIS A C 1
ATOM 2103 O O . HIS A 1 269 ? 5.465 13.661 -16.542 1.00 60.59 269 HIS A O 1
ATOM 2109 N N . SER A 1 270 ? 6.755 14.204 -14.785 1.00 51.91 270 SER A N 1
ATOM 2110 C CA . SER A 1 270 ? 6.293 15.596 -14.625 1.00 51.91 270 SER A CA 1
ATOM 2111 C C . SER A 1 270 ? 6.380 16.463 -15.896 1.00 51.91 270 SER A C 1
ATOM 2113 O O . SER A 1 270 ? 5.732 17.502 -15.970 1.00 51.91 270 SER A O 1
ATOM 2115 N N . GLY A 1 271 ? 7.117 16.026 -16.926 1.00 46.34 271 GLY A N 1
ATOM 2116 C CA . GLY A 1 271 ? 7.179 16.668 -18.247 1.00 46.34 271 GLY A CA 1
ATOM 2117 C C . GLY A 1 271 ? 6.163 16.169 -19.287 1.00 46.34 2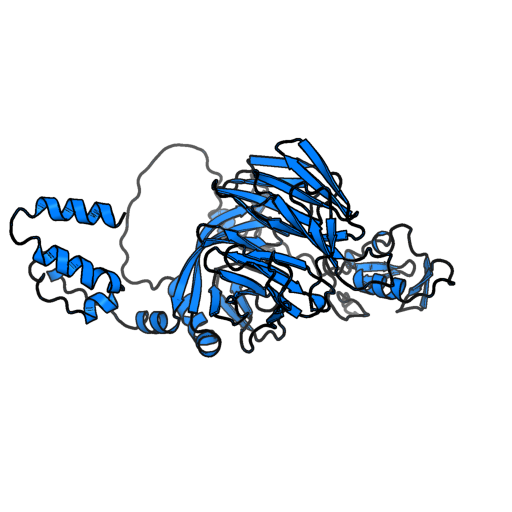71 GLY A C 1
ATOM 2118 O O . GLY A 1 271 ? 6.132 16.701 -20.394 1.00 46.34 271 GLY A O 1
ATOM 2119 N N . ASN A 1 272 ? 5.347 15.154 -18.984 1.00 47.81 272 ASN A N 1
ATOM 2120 C CA . ASN A 1 272 ? 4.408 14.558 -19.937 1.00 47.81 272 ASN A CA 1
ATOM 2121 C C . ASN A 1 272 ? 2.977 15.072 -19.699 1.00 47.81 272 ASN A C 1
ATOM 2123 O O . ASN A 1 272 ? 2.209 14.517 -18.917 1.00 47.81 272 ASN A O 1
ATOM 2127 N N . THR A 1 273 ? 2.613 16.156 -20.382 1.00 45.28 273 THR A N 1
ATOM 2128 C CA . THR A 1 273 ? 1.332 16.870 -20.211 1.00 45.28 273 THR A CA 1
ATOM 2129 C C . THR A 1 273 ? 0.116 16.144 -20.800 1.00 45.28 273 THR A C 1
ATOM 2131 O O . THR A 1 273 ? -1.019 16.534 -20.525 1.00 45.28 273 THR A O 1
ATOM 2134 N N . HIS A 1 274 ? 0.322 15.079 -21.586 1.00 45.47 274 HIS A N 1
ATOM 2135 C CA . HIS A 1 274 ? -0.741 14.388 -22.327 1.00 45.47 274 HIS A CA 1
ATOM 2136 C C . HIS A 1 274 ? -1.246 13.096 -21.676 1.00 45.47 274 HIS A C 1
ATOM 2138 O O . HIS A 1 274 ? -2.264 12.549 -22.098 1.00 45.47 274 HIS A O 1
ATOM 2144 N N . LEU A 1 275 ? -0.577 12.606 -20.636 1.00 51.03 275 LEU A N 1
ATOM 2145 C CA . LEU A 1 275 ? -0.935 11.369 -19.957 1.00 51.03 275 LEU A CA 1
ATOM 2146 C C . LEU A 1 275 ? -1.085 11.713 -18.479 1.00 51.03 275 LEU A C 1
ATOM 2148 O O . LEU A 1 275 ? -0.096 11.915 -17.806 1.00 51.03 275 LEU A O 1
ATOM 2152 N N . ARG A 1 276 ? -2.309 11.820 -17.957 1.00 54.00 276 ARG A N 1
ATOM 2153 C CA . ARG A 1 276 ? -2.571 11.792 -16.499 1.00 54.00 276 ARG A CA 1
ATOM 2154 C C . ARG A 1 276 ? -3.009 10.399 -16.046 1.00 54.00 276 ARG A C 1
ATOM 2156 O O . ARG A 1 276 ? -3.724 10.265 -15.058 1.00 54.00 276 ARG A O 1
ATOM 2163 N N . ASN A 1 277 ? -2.661 9.379 -16.822 1.00 76.81 277 ASN A N 1
ATOM 2164 C CA . ASN A 1 277 ? -3.190 8.041 -16.634 1.00 76.81 277 ASN A CA 1
ATOM 2165 C C . ASN A 1 277 ? -2.087 7.140 -16.102 1.00 76.81 277 ASN A C 1
ATOM 2167 O O . ASN A 1 277 ? -1.030 7.000 -16.723 1.00 76.81 277 ASN A O 1
ATOM 2171 N N . CYS A 1 278 ? -2.357 6.535 -14.953 1.00 87.44 278 CYS A N 1
ATOM 2172 C CA . CYS A 1 278 ? -1.520 5.482 -14.420 1.00 87.44 278 CYS A CA 1
ATOM 2173 C C . CYS A 1 278 ? -1.558 4.288 -15.380 1.00 87.44 278 CYS A C 1
ATOM 2175 O O . CYS A 1 278 ? -2.623 3.897 -15.861 1.00 87.44 278 CYS A O 1
ATOM 2177 N N . SER A 1 279 ? -0.398 3.700 -15.668 1.00 90.88 279 SER A N 1
ATOM 2178 C CA . SER A 1 279 ? -0.322 2.434 -16.403 1.00 90.88 279 SER A CA 1
ATOM 2179 C C . SER A 1 279 ? 0.066 1.315 -15.456 1.00 90.88 279 SER A C 1
ATOM 2181 O O . SER A 1 279 ? 1.054 1.435 -14.730 1.00 90.88 279 SER A O 1
ATOM 2183 N N . LEU A 1 280 ? -0.688 0.218 -15.503 1.00 94.56 280 LEU A N 1
ATOM 2184 C CA . LEU A 1 280 ? -0.355 -1.008 -14.796 1.00 94.56 280 LEU A CA 1
ATOM 2185 C C . LEU A 1 280 ? 0.430 -1.919 -15.740 1.00 94.56 280 LEU A C 1
ATOM 2187 O O . LEU A 1 280 ? 0.014 -2.177 -16.871 1.00 94.56 280 LEU A O 1
ATOM 2191 N N . LEU A 1 281 ? 1.590 -2.374 -15.293 1.00 95.56 281 LEU A N 1
ATOM 2192 C CA . LEU A 1 281 ? 2.522 -3.196 -16.047 1.00 95.56 281 LEU A CA 1
ATOM 2193 C C . LEU A 1 281 ? 2.727 -4.519 -15.315 1.00 95.56 281 LEU A C 1
ATOM 2195 O O . LEU A 1 281 ? 2.713 -4.565 -14.088 1.00 95.56 281 LEU A O 1
ATOM 2199 N N . ILE A 1 282 ? 2.937 -5.591 -16.070 1.00 95.62 282 ILE A N 1
ATOM 2200 C CA . ILE A 1 282 ? 3.306 -6.894 -15.529 1.00 95.62 282 ILE A CA 1
ATOM 2201 C C . ILE A 1 282 ? 4.503 -7.452 -16.289 1.00 95.62 282 ILE A C 1
ATOM 2203 O O . ILE A 1 282 ? 4.537 -7.405 -17.525 1.00 95.62 282 ILE A O 1
ATOM 2207 N N . THR A 1 283 ? 5.485 -7.976 -15.560 1.00 96.69 283 THR A N 1
ATOM 2208 C CA . THR A 1 283 ? 6.643 -8.632 -16.169 1.00 96.69 283 THR A CA 1
ATOM 2209 C C . THR A 1 283 ? 6.387 -10.115 -16.431 1.00 96.69 283 THR A C 1
ATOM 2211 O O . THR A 1 283 ? 5.424 -10.713 -15.939 1.00 96.69 283 THR A O 1
ATOM 2214 N N . ASP A 1 284 ? 7.263 -10.735 -17.215 1.00 94.69 284 ASP A N 1
ATOM 2215 C CA . ASP A 1 284 ? 7.467 -12.178 -17.154 1.00 94.69 284 ASP A CA 1
ATOM 2216 C C . ASP A 1 284 ? 8.279 -12.579 -15.905 1.00 94.69 284 ASP A C 1
ATOM 2218 O O . ASP A 1 284 ? 8.724 -11.727 -15.133 1.00 94.69 284 ASP A O 1
ATOM 2222 N N . GLN A 1 285 ? 8.445 -13.888 -15.689 1.00 94.19 285 GLN A N 1
ATOM 2223 C CA . GLN A 1 285 ? 9.182 -14.431 -14.535 1.00 94.19 285 GLN A CA 1
ATOM 2224 C C . GLN A 1 285 ? 10.676 -14.083 -14.575 1.00 94.19 285 GLN A C 1
ATOM 2226 O O . GLN A 1 285 ? 11.350 -14.109 -13.554 1.00 94.19 285 GLN A O 1
ATOM 2231 N N . SER A 1 286 ? 11.208 -13.753 -15.759 1.00 92.25 286 SER A N 1
ATOM 2232 C CA . SER A 1 286 ? 12.594 -13.303 -15.906 1.00 92.25 286 SER A CA 1
ATOM 2233 C C . SER A 1 286 ? 12.781 -11.826 -15.547 1.00 92.25 286 SER A C 1
ATOM 2235 O O . SER A 1 286 ? 13.916 -11.353 -15.516 1.00 92.25 286 SER A O 1
ATOM 2237 N N . MET A 1 287 ? 11.678 -11.098 -15.334 1.00 94.62 287 MET A N 1
ATOM 2238 C CA . MET A 1 287 ? 11.577 -9.645 -15.169 1.00 94.62 287 MET A CA 1
ATOM 2239 C C . MET A 1 287 ? 12.005 -8.818 -16.391 1.00 94.62 287 MET A C 1
ATOM 2241 O O . MET A 1 287 ? 11.760 -7.615 -16.416 1.00 94.62 287 MET A O 1
ATOM 2245 N N . LYS A 1 288 ? 12.581 -9.435 -17.430 1.00 91.12 288 LYS A N 1
ATOM 2246 C CA . LYS A 1 288 ? 13.134 -8.731 -18.597 1.00 91.12 288 LYS A CA 1
ATOM 2247 C C . LYS A 1 288 ? 12.063 -8.242 -19.559 1.00 91.12 288 LYS A C 1
ATOM 2249 O O . LYS A 1 288 ? 12.216 -7.176 -20.148 1.00 91.12 288 LYS A O 1
ATOM 2254 N N . ASN A 1 289 ? 10.993 -9.015 -19.740 1.00 94.38 289 ASN A N 1
ATOM 2255 C CA . ASN A 1 289 ? 9.902 -8.628 -20.627 1.00 94.38 289 ASN A CA 1
ATOM 2256 C C . ASN A 1 289 ? 8.780 -8.005 -19.807 1.00 94.38 289 ASN A C 1
ATOM 2258 O O . ASN A 1 289 ? 8.318 -8.605 -18.838 1.00 94.38 289 ASN A O 1
ATOM 2262 N N . ILE A 1 290 ? 8.313 -6.831 -20.224 1.00 95.44 290 ILE A N 1
ATOM 2263 C CA . ILE A 1 290 ? 7.240 -6.090 -19.565 1.00 95.44 290 ILE A CA 1
ATOM 2264 C C . ILE A 1 290 ? 6.104 -5.823 -20.549 1.00 95.44 290 ILE A C 1
ATOM 2266 O O . ILE A 1 290 ? 6.332 -5.522 -21.720 1.00 95.44 290 ILE A O 1
ATOM 2270 N N . ARG A 1 291 ? 4.861 -5.953 -20.085 1.00 93.88 291 ARG A N 1
ATOM 2271 C CA . ARG A 1 291 ? 3.667 -5.629 -20.875 1.00 93.88 291 ARG A CA 1
ATOM 2272 C C . ARG A 1 291 ? 2.657 -4.863 -20.039 1.00 93.88 291 ARG A C 1
ATOM 2274 O O . ARG A 1 291 ? 2.626 -5.002 -18.820 1.00 93.88 291 ARG A O 1
ATOM 2281 N N . ARG A 1 292 ? 1.781 -4.105 -20.698 1.00 91.75 292 ARG A N 1
ATOM 2282 C CA . ARG A 1 292 ? 0.644 -3.461 -20.029 1.00 91.75 292 ARG A CA 1
ATOM 2283 C C . ARG A 1 292 ? -0.370 -4.514 -19.583 1.00 91.75 292 ARG A C 1
ATOM 2285 O O . ARG A 1 292 ? -0.760 -5.379 -20.368 1.00 91.75 292 ARG A O 1
ATOM 2292 N N . LEU A 1 293 ? -0.792 -4.428 -18.328 1.00 90.81 293 LEU A N 1
ATOM 2293 C CA . LEU A 1 293 ? -1.938 -5.145 -17.790 1.00 90.81 293 LEU A CA 1
ATOM 2294 C C . LEU A 1 293 ? -3.138 -4.208 -17.908 1.00 90.81 293 LEU A C 1
ATOM 2296 O O . LEU A 1 293 ? -3.211 -3.190 -17.225 1.00 90.81 293 LEU A O 1
ATOM 2300 N N . HIS A 1 294 ? -4.049 -4.517 -18.826 1.00 87.12 294 HIS A N 1
ATOM 2301 C CA . HIS A 1 294 ? -5.276 -3.739 -18.960 1.00 87.12 294 HIS A CA 1
ATOM 2302 C C . HIS A 1 294 ? -6.135 -3.935 -17.711 1.00 87.12 294 HIS A C 1
ATOM 2304 O O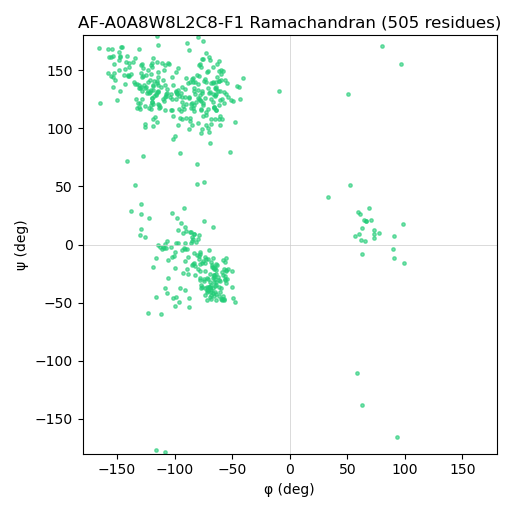 . HIS A 1 294 ? -6.190 -5.049 -17.203 1.00 87.12 294 HIS A O 1
ATOM 2310 N N . VAL A 1 295 ? -6.759 -2.867 -17.224 1.00 86.81 295 VAL A N 1
ATOM 2311 C CA . VAL A 1 295 ? -7.765 -2.886 -16.160 1.00 86.81 295 VAL A CA 1
ATOM 2312 C C . VAL A 1 295 ? -8.965 -2.124 -16.701 1.00 86.81 295 VAL A C 1
ATOM 2314 O O . VAL A 1 295 ? -8.775 -1.028 -17.229 1.00 86.81 295 VAL A O 1
ATOM 2317 N N . ASP A 1 296 ? -10.174 -2.672 -16.568 1.00 87.88 296 ASP A N 1
ATOM 2318 C CA . ASP A 1 296 ? -11.425 -1.980 -16.924 1.00 87.88 296 ASP A CA 1
ATOM 2319 C C . ASP A 1 296 ? -11.796 -0.905 -15.880 1.00 87.88 296 ASP A C 1
ATOM 2321 O O . ASP A 1 296 ? -12.848 -0.921 -15.245 1.00 87.88 296 ASP A O 1
ATOM 2325 N N . ALA A 1 297 ? -10.847 -0.006 -15.622 1.00 86.69 297 ALA A N 1
ATOM 2326 C CA . ALA A 1 297 ? -10.962 1.142 -14.741 1.00 86.69 297 ALA A CA 1
ATOM 2327 C C . ALA A 1 297 ? -10.015 2.241 -15.231 1.00 86.69 297 ALA A C 1
ATOM 2329 O O . ALA A 1 297 ? -8.885 1.985 -15.647 1.00 86.69 297 ALA A O 1
ATOM 2330 N N . ASP A 1 298 ? -10.461 3.492 -15.154 1.00 87.62 298 ASP A N 1
ATOM 2331 C CA . ASP A 1 298 ? -9.627 4.643 -15.496 1.00 87.62 298 ASP A CA 1
ATOM 2332 C C . ASP A 1 298 ? -8.638 4.926 -14.350 1.00 87.62 298 ASP A C 1
ATOM 2334 O O . ASP A 1 298 ? -8.992 5.569 -13.363 1.00 87.62 298 ASP A O 1
ATOM 2338 N N . LEU A 1 299 ? -7.411 4.420 -14.454 1.00 89.00 299 LEU A N 1
ATOM 2339 C CA . LEU A 1 299 ? -6.367 4.628 -13.448 1.00 89.00 299 LEU A CA 1
ATOM 2340 C C . LEU A 1 299 ? -5.652 5.973 -13.669 1.00 89.00 299 LEU A C 1
ATOM 2342 O O . LEU A 1 299 ? -5.259 6.316 -14.784 1.00 89.00 299 LEU A O 1
ATOM 2346 N N . ARG A 1 300 ? -5.444 6.732 -12.594 1.00 85.94 300 ARG A N 1
ATOM 2347 C CA . ARG A 1 300 ? -4.851 8.074 -12.541 1.00 85.94 300 ARG A CA 1
ATOM 2348 C C . ARG A 1 300 ? -3.637 8.123 -11.623 1.00 85.94 300 ARG A C 1
ATOM 2350 O O . ARG A 1 300 ? -2.549 8.454 -12.083 1.00 85.94 300 ARG A O 1
ATOM 2357 N N . GLU A 1 301 ? -3.809 7.778 -10.352 1.00 85.25 301 GLU A N 1
ATOM 2358 C CA . GLU A 1 301 ? -2.784 7.911 -9.321 1.00 85.25 301 GLU A CA 1
ATOM 2359 C C . GLU A 1 301 ? -2.816 6.722 -8.357 1.00 85.25 301 GLU A C 1
ATOM 2361 O O . GLU A 1 301 ? -3.208 6.836 -7.193 1.00 85.25 301 GLU A O 1
ATOM 2366 N N . VAL A 1 302 ? -2.377 5.566 -8.858 1.00 92.69 302 VAL A N 1
ATOM 2367 C CA . VAL A 1 302 ? -2.197 4.377 -8.025 1.00 92.69 302 VAL A CA 1
ATOM 2368 C C . VAL A 1 302 ? -0.972 4.566 -7.126 1.00 92.69 302 VAL A C 1
ATOM 2370 O O . VAL A 1 302 ? 0.160 4.600 -7.617 1.00 92.69 302 VAL A O 1
ATOM 2373 N N . SER A 1 303 ? -1.199 4.704 -5.819 1.00 88.44 303 SER A N 1
ATOM 2374 C CA . SER A 1 303 ? -0.165 4.969 -4.805 1.00 88.44 303 SER A CA 1
ATOM 2375 C C . SER A 1 303 ? 0.394 3.707 -4.151 1.00 88.44 303 SER A C 1
ATOM 2377 O O . SER A 1 303 ? 1.497 3.725 -3.618 1.00 88.44 303 SER A O 1
ATOM 2379 N N . SER A 1 304 ? -0.385 2.628 -4.148 1.00 96.25 304 SER A N 1
ATOM 2380 C CA . SER A 1 304 ? -0.059 1.368 -3.487 1.00 96.25 304 SER A CA 1
ATOM 2381 C C . SER A 1 304 ? -0.817 0.234 -4.166 1.00 96.25 304 SER A C 1
ATOM 2383 O O . SER A 1 304 ? -1.944 0.422 -4.640 1.00 96.25 304 SER A O 1
ATOM 2385 N N . ILE A 1 305 ? -0.182 -0.931 -4.241 1.00 97.88 305 ILE A N 1
ATOM 2386 C CA . ILE A 1 305 ? -0.739 -2.138 -4.846 1.00 97.88 305 ILE A CA 1
ATOM 2387 C C . ILE A 1 305 ? -0.411 -3.345 -3.976 1.00 97.88 305 ILE A C 1
ATOM 2389 O O . ILE A 1 305 ? 0.676 -3.420 -3.402 1.00 97.88 305 ILE A O 1
ATOM 2393 N N . THR A 1 306 ? -1.319 -4.313 -3.938 1.00 97.38 306 THR A N 1
ATOM 2394 C CA . THR A 1 306 ? -1.032 -5.650 -3.414 1.00 97.38 306 THR A CA 1
ATOM 2395 C C . THR A 1 306 ? -1.689 -6.712 -4.286 1.00 97.38 306 THR A C 1
ATOM 2397 O O . THR A 1 306 ? -2.660 -6.436 -4.998 1.00 97.38 306 THR A O 1
ATOM 2400 N N . VAL A 1 307 ? -1.146 -7.922 -4.247 1.00 95.31 307 VAL A N 1
ATOM 2401 C CA . VAL A 1 307 ? -1.663 -9.084 -4.962 1.00 95.31 307 VAL A CA 1
ATOM 2402 C C . VAL A 1 307 ? -2.014 -10.142 -3.933 1.00 95.31 307 VAL A C 1
ATOM 2404 O O . VAL A 1 307 ? -1.144 -10.595 -3.198 1.00 95.31 307 VAL A O 1
ATOM 2407 N N . ASN A 1 308 ? -3.271 -10.571 -3.933 1.00 94.19 308 ASN A N 1
ATOM 2408 C CA . ASN A 1 308 ? -3.667 -11.789 -3.254 1.00 94.19 308 ASN A CA 1
ATOM 2409 C C . ASN A 1 308 ? -3.665 -12.924 -4.287 1.00 94.19 308 ASN A C 1
ATOM 2411 O O . ASN A 1 308 ? -4.493 -12.974 -5.200 1.00 94.19 308 ASN A O 1
ATOM 2415 N N . GLU A 1 309 ? -2.698 -13.830 -4.173 1.00 90.56 309 GLU A N 1
ATOM 2416 C CA . GLU A 1 309 ? -2.568 -14.953 -5.103 1.00 90.56 309 GLU A CA 1
ATOM 2417 C C . GLU A 1 309 ? -3.527 -16.110 -4.808 1.00 90.56 309 GLU A C 1
ATOM 2419 O O . GLU A 1 309 ? -3.842 -16.857 -5.737 1.00 90.56 309 GLU A O 1
ATOM 2424 N N . ASN A 1 310 ? -4.040 -16.214 -3.576 1.00 90.12 310 ASN A N 1
ATOM 2425 C CA . ASN A 1 310 ? -4.999 -17.244 -3.168 1.00 90.12 310 ASN A CA 1
ATOM 2426 C C . ASN A 1 310 ? -6.313 -17.090 -3.942 1.00 90.12 310 ASN A C 1
ATOM 2428 O O . ASN A 1 310 ? -6.800 -18.047 -4.551 1.00 90.12 310 ASN A O 1
ATOM 2432 N N . ASN A 1 311 ? -6.838 -15.865 -4.011 1.00 90.94 311 ASN A N 1
ATOM 2433 C CA . ASN A 1 311 ? -8.051 -15.549 -4.765 1.00 90.94 311 ASN A CA 1
ATOM 2434 C C . ASN A 1 311 ? -7.787 -14.929 -6.150 1.00 90.94 311 ASN A C 1
ATOM 2436 O O . ASN A 1 311 ? -8.721 -14.757 -6.936 1.00 90.94 311 ASN A O 1
ATOM 2440 N N . GLY A 1 312 ? -6.533 -14.617 -6.491 1.00 90.31 312 GLY A N 1
ATOM 2441 C CA . GLY A 1 312 ? -6.139 -14.061 -7.789 1.00 90.31 312 GLY A CA 1
ATOM 2442 C C . GLY A 1 312 ? -6.580 -12.611 -8.024 1.00 90.31 312 GLY A C 1
ATOM 2443 O O . GLY A 1 312 ? -6.691 -12.185 -9.182 1.00 90.31 312 GLY A O 1
ATOM 2444 N N . GLN A 1 313 ? -6.871 -11.858 -6.962 1.00 94.25 313 GLN A N 1
ATOM 2445 C CA . GLN A 1 313 ? -7.225 -10.446 -7.041 1.00 94.25 313 GLN A CA 1
ATOM 2446 C C . GLN A 1 313 ? -6.026 -9.534 -6.783 1.00 94.25 313 GLN A C 1
ATOM 2448 O O . GLN A 1 313 ? -5.081 -9.845 -6.062 1.00 94.25 313 GLN A O 1
ATOM 2453 N N . ILE A 1 314 ? -6.102 -8.355 -7.382 1.00 96.06 314 ILE A N 1
ATOM 2454 C CA . ILE A 1 314 ? -5.155 -7.263 -7.214 1.00 96.06 314 ILE A CA 1
ATOM 2455 C C . ILE A 1 314 ? -5.913 -6.110 -6.566 1.00 96.06 314 ILE A C 1
ATOM 2457 O O . ILE A 1 314 ? -6.953 -5.702 -7.088 1.00 96.06 314 ILE A O 1
ATOM 2461 N N . ALA A 1 315 ? -5.384 -5.561 -5.476 1.00 97.88 315 ALA A N 1
ATOM 2462 C CA . ALA A 1 315 ? -5.882 -4.315 -4.911 1.00 97.88 315 ALA A CA 1
ATOM 2463 C C . ALA A 1 315 ? -5.061 -3.136 -5.442 1.00 97.88 315 ALA A C 1
ATOM 2465 O O . ALA A 1 315 ? -3.830 -3.162 -5.405 1.00 97.88 315 ALA A O 1
ATOM 2466 N N . LEU A 1 316 ? -5.744 -2.098 -5.924 1.00 97.62 316 LEU A N 1
ATOM 2467 C CA . LEU A 1 316 ? -5.148 -0.866 -6.439 1.00 97.62 316 LEU A CA 1
ATOM 2468 C C . LEU A 1 316 ? -5.663 0.323 -5.624 1.00 97.62 316 LEU A C 1
ATOM 2470 O O . LEU A 1 316 ? -6.860 0.613 -5.638 1.00 97.62 316 LEU A O 1
ATOM 2474 N N . CYS A 1 317 ? -4.766 1.018 -4.929 1.00 96.50 317 CYS A N 1
ATOM 2475 C CA . CYS A 1 317 ? -5.087 2.200 -4.135 1.00 96.50 317 CYS A CA 1
ATOM 2476 C C . CYS A 1 317 ? -5.043 3.468 -4.996 1.00 96.50 317 CYS A C 1
ATOM 2478 O O . CYS A 1 317 ? -3.960 3.934 -5.339 1.00 96.50 317 CYS A O 1
ATOM 2480 N N . GLU A 1 318 ? -6.201 4.035 -5.334 1.00 91.06 318 GLU A N 1
ATOM 2481 C CA . GLU A 1 318 ? -6.341 5.247 -6.149 1.00 91.06 318 GLU A CA 1
ATOM 2482 C C . GLU A 1 318 ? -6.582 6.482 -5.278 1.00 91.06 318 GLU A C 1
ATOM 2484 O O . GLU A 1 318 ? -7.719 6.836 -4.938 1.00 91.06 318 GLU A O 1
ATOM 2489 N N . THR A 1 319 ? -5.500 7.173 -4.926 1.00 83.19 319 THR A N 1
ATOM 2490 C CA . THR A 1 319 ? -5.571 8.325 -4.018 1.00 83.19 319 THR A CA 1
ATOM 2491 C C . THR A 1 319 ? -6.291 9.510 -4.660 1.00 83.19 319 THR A C 1
ATOM 2493 O O . THR A 1 319 ? -7.134 10.138 -4.017 1.00 83.19 319 THR A O 1
ATOM 2496 N N . SER A 1 320 ? -6.048 9.784 -5.948 1.00 81.31 320 SER A N 1
ATOM 2497 C CA . SER A 1 320 ? -6.679 10.914 -6.651 1.00 81.31 320 SER A CA 1
ATOM 2498 C C . SER A 1 320 ? -8.200 10.762 -6.781 1.00 81.31 320 SER A C 1
ATOM 2500 O O . SER A 1 320 ? -8.945 11.738 -6.666 1.00 81.31 320 SER A O 1
ATOM 2502 N N . LYS A 1 321 ? -8.670 9.523 -6.979 1.00 85.00 321 LYS A N 1
ATOM 2503 C CA . LYS A 1 321 ? -10.095 9.185 -7.100 1.00 85.00 321 LYS A CA 1
ATOM 2504 C C . LYS A 1 321 ? -10.749 8.808 -5.778 1.00 85.00 321 LYS A C 1
ATOM 2506 O O . LYS A 1 321 ? -11.965 8.590 -5.767 1.00 85.00 321 LYS A O 1
ATOM 2511 N N . LYS A 1 322 ? -9.971 8.761 -4.690 1.00 89.19 322 LYS A N 1
ATOM 2512 C CA . LYS A 1 322 ? -10.418 8.381 -3.347 1.00 89.19 322 LYS A CA 1
ATOM 2513 C C . LYS A 1 322 ? -11.154 7.040 -3.371 1.00 89.19 322 LYS A C 1
ATOM 2515 O O . LYS A 1 322 ? -12.300 6.942 -2.936 1.00 89.19 322 LYS A O 1
ATOM 2520 N N . CYS A 1 323 ? -10.537 6.027 -3.970 1.00 94.38 323 CYS A N 1
ATOM 2521 C CA . CYS A 1 323 ? -11.108 4.686 -4.045 1.00 94.38 323 CYS A CA 1
ATOM 2522 C C . CYS A 1 323 ? -10.031 3.600 -4.015 1.00 94.38 323 CYS A C 1
ATOM 2524 O O . CYS A 1 323 ? -8.862 3.852 -4.297 1.00 94.38 323 CYS A O 1
ATOM 2526 N N . VAL A 1 324 ? -10.443 2.378 -3.694 1.00 98.00 324 VAL A N 1
ATOM 2527 C CA . VAL A 1 324 ? -9.644 1.167 -3.894 1.00 98.00 324 VAL A CA 1
ATOM 2528 C C . VAL A 1 324 ? -10.370 0.279 -4.891 1.00 98.00 324 VAL A C 1
ATOM 2530 O O . VAL A 1 324 ? -11.562 0.020 -4.725 1.00 98.00 324 VAL A O 1
ATOM 2533 N N . TYR A 1 325 ? -9.660 -0.181 -5.919 1.00 97.62 325 TYR A N 1
ATOM 2534 C CA . TYR A 1 325 ? -10.176 -1.173 -6.857 1.00 97.62 325 TYR A CA 1
ATOM 2535 C C . TYR A 1 325 ? -9.685 -2.566 -6.475 1.00 97.62 325 TYR A C 1
ATOM 2537 O O . TYR A 1 325 ? -8.482 -2.753 -6.313 1.00 97.62 325 TYR A O 1
ATOM 2545 N N . LEU A 1 326 ? -10.590 -3.543 -6.391 1.00 96.94 326 LEU A N 1
ATOM 2546 C CA . LEU A 1 326 ? -10.242 -4.964 -6.376 1.00 96.94 326 LEU A CA 1
ATOM 2547 C C . LEU A 1 326 ? -10.506 -5.544 -7.764 1.00 96.94 326 LEU A C 1
ATOM 2549 O O . LEU A 1 326 ? -11.646 -5.586 -8.228 1.00 96.94 326 LEU A O 1
ATOM 2553 N N . VAL A 1 327 ? -9.446 -5.987 -8.430 1.00 94.00 327 VAL A N 1
ATOM 2554 C CA . VAL A 1 327 ? -9.480 -6.460 -9.817 1.00 94.00 327 VAL A CA 1
ATOM 2555 C C . VAL A 1 327 ? -9.151 -7.942 -9.843 1.00 94.00 327 VAL A C 1
ATOM 2557 O O . VAL A 1 327 ? -8.062 -8.339 -9.442 1.00 94.00 327 VAL A O 1
ATOM 2560 N N . TYR A 1 328 ? -10.061 -8.772 -10.350 1.00 88.75 328 TYR A N 1
ATOM 2561 C CA . TYR A 1 328 ? -9.756 -10.186 -10.573 1.00 88.75 328 TYR A CA 1
ATOM 2562 C C . TYR A 1 328 ? -8.902 -10.368 -11.833 1.00 88.75 328 TYR A C 1
ATOM 2564 O O . TYR A 1 328 ? -9.322 -9.997 -12.935 1.00 88.75 328 TYR A O 1
ATOM 2572 N N . TYR A 1 329 ? -7.733 -10.994 -11.694 1.00 77.31 329 TYR A N 1
ATOM 2573 C CA . TYR A 1 329 ? -6.844 -11.282 -12.814 1.00 77.31 329 TYR A CA 1
ATOM 2574 C C . TYR A 1 329 ? -6.701 -12.794 -13.035 1.00 77.31 329 TYR A C 1
ATOM 2576 O O . TYR A 1 329 ? -5.983 -13.498 -12.330 1.00 77.31 329 TYR A O 1
ATOM 2584 N N . SER A 1 330 ? -7.355 -13.311 -14.083 1.00 67.25 330 SER A N 1
ATOM 2585 C CA . SER A 1 330 ? -7.189 -14.709 -14.495 1.00 67.25 330 SER A CA 1
ATOM 2586 C C . SER A 1 330 ? -6.017 -14.876 -15.459 1.00 67.25 330 SER A C 1
ATOM 2588 O O . SER A 1 330 ? -6.007 -14.288 -16.542 1.00 67.25 330 SER A O 1
ATOM 2590 N N . ARG A 1 331 ? -5.093 -15.796 -15.148 1.00 61.62 331 ARG A N 1
ATOM 2591 C CA . ARG A 1 331 ? -4.010 -16.206 -16.067 1.00 61.62 331 ARG A CA 1
ATOM 2592 C C . ARG A 1 331 ? -4.520 -16.743 -17.416 1.00 61.62 331 ARG A C 1
ATOM 2594 O O . ARG A 1 331 ? -3.765 -16.745 -18.380 1.00 61.62 331 ARG A O 1
ATOM 2601 N N . LYS A 1 332 ? -5.781 -17.194 -17.497 1.00 56.34 332 LYS A N 1
ATOM 2602 C CA . LYS A 1 332 ? -6.370 -17.842 -18.687 1.00 56.34 332 LYS A CA 1
ATOM 2603 C C . LYS A 1 332 ? -7.092 -16.885 -19.652 1.00 56.34 332 LYS A C 1
ATOM 2605 O O . LYS A 1 332 ? -7.759 -17.351 -20.565 1.00 56.34 332 LYS A O 1
ATOM 2610 N N . GLY A 1 333 ? -6.964 -15.565 -19.479 1.00 47.91 333 GLY A N 1
ATOM 2611 C CA . GLY A 1 333 ? -7.236 -14.575 -20.535 1.00 47.91 333 GLY A CA 1
ATOM 2612 C C . GLY A 1 333 ? -8.666 -14.486 -21.096 1.00 47.91 333 GLY A C 1
ATOM 2613 O O . GLY A 1 333 ? -8.837 -13.889 -22.153 1.00 47.91 333 GLY A O 1
ATOM 2614 N N . HIS A 1 334 ? -9.687 -15.076 -20.459 1.00 44.66 334 HIS A N 1
ATOM 2615 C CA . HIS A 1 334 ? -11.036 -15.220 -21.050 1.00 44.66 334 HIS A CA 1
ATOM 2616 C C . HIS A 1 334 ? -12.204 -14.740 -20.174 1.00 44.66 334 HIS A C 1
ATOM 2618 O O . HIS A 1 334 ? -13.357 -15.039 -20.474 1.00 44.66 334 HIS A O 1
ATOM 2624 N N . ARG A 1 335 ? -11.958 -13.992 -19.094 1.00 50.94 335 ARG A N 1
ATOM 2625 C CA . ARG A 1 335 ? -13.049 -13.371 -18.326 1.00 50.94 335 ARG A CA 1
ATOM 2626 C C . ARG A 1 335 ? -12.912 -11.858 -18.344 1.00 50.94 335 ARG A C 1
ATOM 2628 O O . ARG A 1 335 ? -11.823 -11.344 -18.103 1.00 50.94 335 ARG A O 1
ATOM 2635 N N . SER A 1 336 ? -14.029 -11.185 -18.617 1.00 54.44 336 SER A N 1
ATOM 2636 C CA . SER A 1 336 ? -14.242 -9.774 -18.300 1.00 54.44 336 SER A CA 1
ATOM 2637 C C . SER A 1 336 ? -13.712 -9.508 -16.895 1.00 54.44 336 SER A C 1
ATOM 2639 O O . SER A 1 336 ? -14.068 -10.229 -15.957 1.00 54.44 336 SER A O 1
ATOM 2641 N N . GLN A 1 337 ? -12.820 -8.533 -16.757 1.00 65.75 337 GLN A N 1
ATOM 2642 C CA . GLN A 1 337 ? -12.269 -8.184 -15.457 1.00 65.75 337 GLN A CA 1
ATOM 2643 C C . GLN A 1 337 ? -13.402 -7.675 -14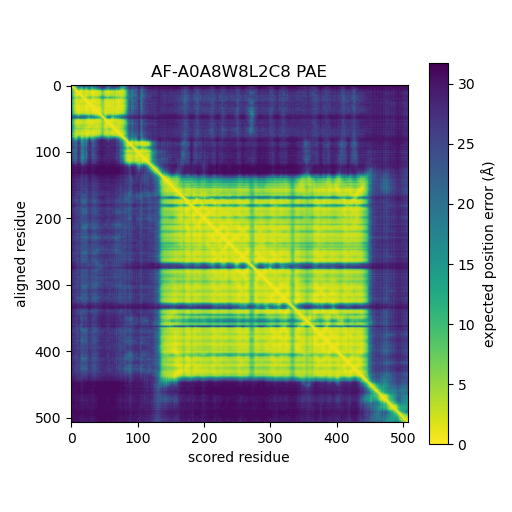.581 1.00 65.75 337 GLN A C 1
ATOM 2645 O O . GLN A 1 337 ? -14.033 -6.673 -14.892 1.00 65.75 337 GLN A O 1
ATOM 2650 N N . ASN A 1 338 ? -13.696 -8.405 -13.508 1.00 82.00 338 ASN A N 1
ATOM 2651 C CA . ASN A 1 338 ? -14.628 -7.918 -12.510 1.00 82.00 338 ASN A CA 1
ATOM 2652 C C . ASN A 1 338 ? -13.862 -6.932 -11.630 1.00 82.00 338 ASN A C 1
ATOM 2654 O O . ASN A 1 338 ? -13.005 -7.350 -10.844 1.00 82.00 338 ASN A O 1
ATOM 2658 N N . VAL A 1 339 ? -14.121 -5.643 -11.837 1.00 91.69 339 VAL A N 1
ATOM 2659 C CA . VAL A 1 339 ? -13.565 -4.556 -11.037 1.00 91.69 339 VAL A CA 1
ATOM 2660 C C . VAL A 1 339 ? -14.590 -4.185 -9.976 1.00 91.69 339 VAL A C 1
ATOM 2662 O O . VAL A 1 339 ? -15.691 -3.739 -10.291 1.00 91.69 339 VAL A O 1
ATOM 2665 N N . LYS A 1 340 ? -14.220 -4.369 -8.711 1.00 95.38 340 LYS A N 1
ATOM 2666 C CA . LYS A 1 340 ? -15.009 -3.933 -7.556 1.00 95.38 340 LYS A CA 1
ATOM 2667 C C . LYS A 1 340 ? -14.386 -2.661 -6.999 1.00 95.38 340 LYS A C 1
ATOM 2669 O O . LYS A 1 340 ? -13.167 -2.519 -7.026 1.00 95.38 340 LYS A O 1
ATOM 2674 N N . GLU A 1 341 ? -15.204 -1.738 -6.515 1.00 96.06 341 GLU A N 1
ATOM 2675 C CA . GLU A 1 341 ? -14.754 -0.427 -6.048 1.00 96.06 341 GLU A CA 1
ATOM 2676 C C . GLU A 1 341 ? -15.194 -0.191 -4.603 1.00 96.06 341 GLU A C 1
ATOM 2678 O O . GLU A 1 341 ? -16.373 -0.321 -4.282 1.00 96.06 341 GLU A O 1
ATOM 2683 N N . TYR A 1 342 ? -14.254 0.219 -3.754 1.00 96.88 342 TYR A N 1
ATOM 2684 C CA . TYR A 1 342 ? -14.514 0.669 -2.391 1.00 96.88 342 TYR A CA 1
ATOM 2685 C C . TYR A 1 342 ? -14.183 2.158 -2.244 1.00 96.88 342 TYR A C 1
ATOM 2687 O O . TYR A 1 342 ? -13.110 2.609 -2.651 1.00 96.88 342 TYR A O 1
ATOM 2695 N N . ARG A 1 343 ? -15.100 2.934 -1.650 1.00 93.88 343 ARG A N 1
ATOM 2696 C CA . ARG A 1 343 ? -14.996 4.401 -1.481 1.00 93.88 343 ARG A CA 1
ATOM 2697 C C . ARG A 1 343 ? -15.077 4.853 -0.020 1.00 93.88 343 ARG A C 1
ATOM 2699 O O . ARG A 1 343 ? -15.415 6.004 0.252 1.00 93.88 343 ARG A O 1
ATOM 2706 N N . GLY A 1 344 ? -14.762 3.954 0.909 1.00 89.00 344 GLY A N 1
ATOM 2707 C CA . GLY A 1 344 ? -14.955 4.198 2.334 1.00 89.00 344 GLY A CA 1
ATOM 2708 C C . GLY A 1 344 ? -16.403 3.978 2.768 1.00 89.00 344 GLY A C 1
ATOM 2709 O O . GLY A 1 344 ? -17.310 3.820 1.948 1.00 89.00 344 GLY A O 1
ATOM 2710 N N . THR A 1 345 ? -16.612 3.993 4.080 1.00 83.31 345 THR A N 1
ATOM 2711 C CA . THR A 1 345 ? -17.929 3.844 4.705 1.00 83.31 345 THR A CA 1
ATOM 2712 C C . THR A 1 345 ? -18.286 5.132 5.436 1.00 83.31 345 THR A C 1
ATOM 2714 O O . THR A 1 345 ? -17.429 5.776 6.040 1.00 83.31 345 THR A O 1
ATOM 2717 N N . LYS A 1 346 ? -19.555 5.542 5.360 1.00 74.25 346 LYS A N 1
ATOM 2718 C CA . LYS A 1 346 ? -20.044 6.714 6.100 1.00 74.25 346 LYS A CA 1
ATOM 2719 C C . LYS A 1 346 ? -20.017 6.424 7.604 1.00 74.25 346 LYS A C 1
ATOM 2721 O O . LYS A 1 346 ? -20.174 5.278 8.006 1.00 74.25 346 LYS A O 1
ATOM 2726 N N . ASN A 1 347 ? -19.888 7.464 8.425 1.00 75.62 347 ASN A N 1
ATOM 2727 C CA . ASN A 1 347 ? -19.934 7.373 9.893 1.00 75.62 347 ASN A CA 1
ATOM 2728 C C . ASN A 1 347 ? -18.766 6.600 10.533 1.00 75.62 347 ASN A C 1
ATOM 2730 O O . ASN A 1 347 ? -18.875 6.152 11.673 1.00 75.62 347 ASN A O 1
ATOM 2734 N N . LEU A 1 348 ? -17.645 6.446 9.826 1.00 81.75 348 LEU A N 1
ATOM 2735 C CA . LEU A 1 348 ? -16.377 6.121 10.468 1.00 81.75 348 LEU A CA 1
ATOM 2736 C C . LEU A 1 348 ? -15.715 7.438 10.886 1.00 81.75 348 LEU A C 1
ATOM 2738 O O . LEU A 1 348 ? -15.166 8.165 10.067 1.00 81.75 348 LEU A O 1
ATOM 2742 N N . LEU A 1 349 ? -15.864 7.775 12.165 1.00 80.44 349 LEU A N 1
ATOM 2743 C CA . LEU A 1 349 ? -15.187 8.883 12.829 1.00 80.44 349 LEU A CA 1
ATOM 2744 C C . LEU A 1 349 ? -13.672 8.681 12.811 1.00 80.44 349 LEU A C 1
ATOM 2746 O O . LEU A 1 349 ? -13.185 7.551 12.860 1.00 80.44 349 LEU A O 1
ATOM 2750 N N . ARG A 1 350 ? -12.937 9.785 12.785 1.00 80.31 350 ARG A N 1
ATOM 2751 C CA . ARG A 1 350 ? -11.494 9.787 12.990 1.00 80.31 350 ARG A CA 1
ATOM 2752 C C . ARG A 1 350 ? -11.200 9.599 14.474 1.00 80.31 350 ARG A C 1
ATOM 2754 O O . ARG A 1 350 ? -11.801 10.296 15.292 1.00 80.31 350 ARG A O 1
ATOM 2761 N N . ILE A 1 351 ? -10.280 8.689 14.789 1.00 75.56 351 ILE A N 1
ATOM 2762 C CA . ILE A 1 351 ? -9.789 8.473 16.154 1.00 75.56 351 ILE A CA 1
ATOM 2763 C C . ILE A 1 351 ? -8.468 9.213 16.315 1.00 75.56 351 ILE A C 1
ATOM 2765 O O . ILE A 1 351 ? -7.530 8.988 15.548 1.00 75.56 351 ILE A O 1
ATOM 2769 N N . GLU A 1 352 ? -8.386 10.067 17.328 1.00 71.44 352 GLU A N 1
ATOM 2770 C CA . GLU A 1 352 ? -7.120 10.635 17.781 1.00 71.44 352 GLU A CA 1
ATOM 2771 C C . GLU A 1 352 ? -6.887 10.228 19.229 1.00 71.44 352 GLU A C 1
ATOM 2773 O O . GLU A 1 352 ? -7.701 10.499 20.113 1.00 71.44 352 GLU A O 1
ATOM 2778 N N . GLN A 1 353 ? -5.773 9.537 19.447 1.00 66.69 353 GLN A N 1
ATOM 2779 C CA . GLN A 1 353 ? -5.377 9.025 20.747 1.00 66.69 353 GLN A CA 1
ATOM 2780 C C . GLN A 1 353 ? -4.187 9.829 21.261 1.00 66.69 353 GLN A C 1
ATOM 2782 O O . GLN A 1 353 ? -3.180 9.995 20.569 1.00 66.69 353 GLN A O 1
ATOM 2787 N N . THR A 1 354 ? -4.334 10.348 22.474 1.00 63.28 354 THR A N 1
ATOM 2788 C CA . THR A 1 354 ? -3.264 10.959 23.263 1.00 63.28 354 THR A CA 1
ATOM 2789 C C . THR A 1 354 ? -3.015 10.118 24.513 1.00 63.28 354 THR A C 1
ATOM 2791 O O . THR A 1 354 ? -3.773 9.194 24.813 1.00 63.28 354 THR A O 1
ATOM 2794 N N . GLU A 1 355 ? -1.959 10.433 25.269 1.00 57.75 355 GLU A N 1
ATOM 2795 C CA . GLU A 1 355 ? -1.660 9.723 26.521 1.00 57.75 355 GLU A CA 1
ATOM 2796 C C . GLU A 1 355 ? -2.832 9.763 27.518 1.00 57.75 355 GLU A C 1
ATOM 2798 O O . GLU A 1 355 ? -3.010 8.795 28.250 1.00 57.75 355 GLU A O 1
ATOM 2803 N N . ASP A 1 356 ? -3.687 10.791 27.472 1.00 60.62 356 ASP A N 1
ATOM 2804 C CA . ASP A 1 356 ? -4.755 11.009 28.459 1.00 60.62 356 ASP A CA 1
ATOM 2805 C C . ASP A 1 356 ? -6.183 10.924 27.895 1.00 60.62 356 ASP A C 1
ATOM 2807 O O . ASP A 1 356 ? -7.151 10.927 28.658 1.00 60.62 356 ASP A O 1
ATOM 2811 N N . SER A 1 357 ? -6.360 10.894 26.570 1.00 64.19 357 SER A N 1
ATOM 2812 C CA . SER A 1 357 ? -7.696 10.983 25.973 1.00 64.19 357 SER A CA 1
ATOM 2813 C C . SER A 1 357 ? -7.805 10.312 24.612 1.00 64.19 357 SER A C 1
ATOM 2815 O O . SER A 1 357 ? -6.838 10.202 23.862 1.00 64.19 357 SER A O 1
ATOM 2817 N N . VAL A 1 358 ? -9.029 9.914 24.278 1.00 71.50 358 VAL A N 1
ATOM 2818 C CA . VAL A 1 358 ? -9.405 9.433 22.951 1.00 71.50 358 VAL A CA 1
ATOM 2819 C C . VAL A 1 358 ? -10.502 10.353 22.455 1.00 71.50 358 VAL A C 1
ATOM 2821 O O . VAL A 1 358 ? -11.545 10.480 23.100 1.00 71.50 358 VAL A O 1
ATOM 2824 N N . THR A 1 359 ? -10.262 11.027 21.336 1.00 75.44 359 THR A N 1
ATOM 2825 C CA . THR A 1 359 ? -11.250 11.908 20.720 1.00 75.44 359 THR A CA 1
ATOM 2826 C C . THR A 1 359 ? -11.754 11.305 19.420 1.00 75.44 359 THR A C 1
ATOM 2828 O O . THR A 1 359 ? -11.014 10.686 18.653 1.00 75.44 359 THR A O 1
ATOM 2831 N N . PHE A 1 360 ? -13.051 11.488 19.189 1.00 78.38 360 PHE A N 1
ATOM 2832 C CA . PHE A 1 360 ? -13.721 11.067 17.972 1.00 78.38 360 PHE A CA 1
ATOM 2833 C C . PHE A 1 360 ? -14.174 12.315 17.234 1.00 78.38 360 PHE A C 1
ATOM 2835 O O . PHE A 1 360 ? -14.983 13.089 17.749 1.00 78.38 360 PHE A O 1
ATOM 2842 N N . THR A 1 361 ? -13.645 12.525 16.033 1.00 75.12 361 THR A N 1
ATOM 2843 C CA . THR A 1 361 ? -13.998 13.683 15.210 1.00 75.12 361 THR A CA 1
ATOM 2844 C C . THR A 1 361 ? -14.701 13.241 13.939 1.00 75.12 361 THR A C 1
ATOM 2846 O O . THR A 1 361 ? -14.342 12.248 13.300 1.00 75.12 361 THR A O 1
ATOM 2849 N N . GLU A 1 362 ? -15.734 13.985 13.556 1.00 69.44 362 GLU A N 1
ATOM 2850 C CA . GLU A 1 362 ? -16.334 13.831 12.239 1.00 69.44 362 GLU A CA 1
ATOM 2851 C C . GLU A 1 362 ? -15.328 14.329 11.201 1.00 69.44 362 GLU A C 1
ATOM 2853 O O . GLU A 1 362 ? -15.123 15.531 11.039 1.00 69.44 362 GLU A O 1
ATOM 2858 N N . ASN A 1 363 ? -14.672 13.404 10.502 1.00 57.06 363 ASN A N 1
ATOM 2859 C CA . ASN A 1 363 ? -13.845 13.737 9.353 1.00 57.06 363 ASN A CA 1
ATOM 2860 C C . ASN A 1 363 ? -14.394 13.057 8.096 1.00 57.06 363 ASN A C 1
ATOM 2862 O O . ASN A 1 363 ? -14.876 11.928 8.126 1.00 57.06 363 ASN A O 1
ATOM 2866 N N . SER A 1 364 ? -14.412 13.811 7.000 1.00 55.25 364 SER A N 1
ATOM 2867 C CA . SER A 1 364 ? -15.529 13.810 6.046 1.00 55.25 364 SER A CA 1
ATOM 2868 C C . SER A 1 364 ? -15.239 13.146 4.700 1.00 55.25 364 SER A C 1
ATOM 2870 O O . SER A 1 364 ? -16.131 13.083 3.853 1.00 55.25 364 SER A O 1
ATOM 2872 N N . PHE A 1 365 ? -14.030 12.620 4.471 1.00 73.06 365 PHE A N 1
ATOM 2873 C CA . PHE A 1 365 ? -13.682 12.011 3.185 1.00 73.06 365 PHE A CA 1
ATOM 2874 C C . PHE A 1 365 ? -12.699 10.853 3.332 1.00 73.06 365 PHE A C 1
ATOM 2876 O O . PHE A 1 365 ? -11.649 11.010 3.947 1.00 73.06 365 PHE A O 1
ATOM 2883 N N . PHE A 1 366 ? -13.010 9.740 2.669 1.00 84.75 366 PHE A N 1
ATOM 2884 C CA . PHE A 1 366 ? -12.106 8.608 2.493 1.00 84.75 366 PHE A CA 1
ATOM 2885 C C . PHE A 1 366 ? -10.839 9.047 1.745 1.00 84.75 366 PHE A C 1
ATOM 2887 O O . PHE A 1 366 ? -10.919 9.612 0.649 1.00 84.75 366 PHE A O 1
ATOM 2894 N N . GLN A 1 367 ? -9.672 8.813 2.342 1.00 87.62 367 GLN A N 1
ATOM 2895 C CA . GLN A 1 367 ? -8.357 9.151 1.796 1.00 87.62 367 GLN A CA 1
ATOM 2896 C C . GLN A 1 367 ? -7.457 7.908 1.812 1.00 87.62 367 GLN A C 1
ATOM 2898 O O . GLN A 1 367 ? -6.579 7.782 2.670 1.00 87.62 367 GLN A O 1
ATOM 2903 N N . PRO A 1 368 ? -7.667 6.971 0.871 1.00 90.94 368 PRO A N 1
ATOM 2904 C CA . PRO A 1 368 ? -6.876 5.755 0.813 1.00 90.94 368 PRO A CA 1
ATOM 2905 C C . PRO A 1 368 ? -5.422 6.083 0.459 1.00 90.94 368 PRO A C 1
ATOM 2907 O O . PRO A 1 368 ? -5.147 6.809 -0.507 1.00 90.94 368 PRO A O 1
ATOM 2910 N N . ARG A 1 369 ? -4.491 5.547 1.253 1.00 86.94 369 ARG A N 1
ATOM 2911 C CA . ARG A 1 369 ? -3.046 5.763 1.074 1.00 86.94 369 ARG A CA 1
ATOM 2912 C C . ARG A 1 369 ? -2.287 4.485 0.733 1.00 86.94 369 ARG A C 1
ATOM 2914 O O . ARG A 1 369 ? -1.450 4.510 -0.169 1.00 86.94 369 ARG A O 1
ATOM 2921 N N . SER A 1 370 ? -2.567 3.395 1.445 1.00 92.19 370 SER A N 1
ATOM 2922 C CA . SER A 1 370 ? -1.867 2.118 1.287 1.00 92.19 370 SER A CA 1
ATOM 2923 C C . SER A 1 370 ? -2.825 0.939 1.368 1.00 92.19 370 SER A C 1
ATOM 2925 O O . SER A 1 370 ? -3.854 1.026 2.042 1.00 92.19 370 SER A O 1
ATOM 2927 N N . VAL A 1 371 ? -2.462 -0.160 0.708 1.00 97.62 371 VAL A N 1
ATOM 2928 C CA . VAL A 1 371 ? -3.182 -1.433 0.750 1.00 97.62 371 VAL A CA 1
ATOM 2929 C C . VAL A 1 371 ? -2.236 -2.591 1.064 1.00 97.62 371 VAL A C 1
ATOM 2931 O O . VAL A 1 371 ? -1.071 -2.560 0.675 1.00 97.62 371 VAL A O 1
ATOM 2934 N N . SER A 1 372 ? -2.746 -3.608 1.754 1.00 97.31 372 SER A N 1
ATOM 2935 C CA . SER A 1 372 ? -2.101 -4.916 1.935 1.00 97.31 372 SER A CA 1
ATOM 2936 C C . SER A 1 372 ? -3.175 -6.010 1.970 1.00 97.31 372 SER A C 1
ATOM 2938 O O . SER A 1 372 ? -4.367 -5.702 1.974 1.00 97.31 372 SER A O 1
ATOM 2940 N N . CYS A 1 373 ? -2.787 -7.277 1.932 1.00 95.81 373 CYS A N 1
ATOM 2941 C CA . CYS A 1 373 ? -3.703 -8.410 2.038 1.00 95.81 373 CYS A CA 1
ATOM 2942 C C . CYS A 1 373 ? -3.070 -9.535 2.851 1.00 95.81 373 CYS A C 1
ATOM 2944 O O . CYS A 1 373 ? -1.846 -9.619 2.922 1.00 95.81 373 CYS A O 1
ATOM 2946 N N . ASP A 1 374 ? -3.907 -10.391 3.427 1.00 93.06 374 ASP A N 1
ATOM 2947 C CA . ASP A 1 374 ? -3.476 -11.577 4.166 1.00 93.06 374 ASP A CA 1
ATOM 2948 C C . ASP A 1 374 ? -3.784 -12.875 3.399 1.00 93.06 374 ASP A C 1
ATOM 2950 O O . ASP A 1 374 ? -4.298 -12.869 2.275 1.00 93.06 374 ASP A O 1
ATOM 2954 N N . GLU A 1 375 ? -3.452 -14.006 4.021 1.00 89.75 375 GLU A N 1
ATOM 2955 C CA . GLU A 1 375 ? -3.711 -15.342 3.478 1.00 89.75 375 GLU A CA 1
ATOM 2956 C C . GLU A 1 375 ? -5.197 -15.744 3.545 1.00 89.75 375 GLU A C 1
ATOM 2958 O O . GLU A 1 375 ? -5.612 -16.659 2.830 1.00 89.75 375 GLU A O 1
ATOM 2963 N N . ASN A 1 376 ? -6.007 -15.035 4.340 1.00 92.00 376 ASN A N 1
ATOM 2964 C CA . ASN A 1 376 ? -7.432 -15.289 4.573 1.00 92.00 376 ASN A CA 1
ATOM 2965 C C . ASN A 1 376 ? -8.355 -14.529 3.601 1.00 92.00 376 ASN A C 1
ATOM 2967 O O . ASN A 1 376 ? -9.557 -14.423 3.846 1.00 92.00 376 ASN A O 1
ATOM 2971 N N . ASP A 1 377 ? -7.812 -14.000 2.502 1.00 93.94 377 ASP A N 1
ATOM 2972 C CA . ASP A 1 377 ? -8.547 -13.218 1.502 1.00 93.94 377 ASP A CA 1
ATOM 2973 C C . ASP A 1 377 ? -9.081 -11.861 1.986 1.00 93.94 377 ASP A C 1
ATOM 2975 O O . ASP A 1 377 ? -9.939 -11.256 1.332 1.00 93.94 377 ASP A O 1
ATOM 2979 N N . ASN A 1 378 ? -8.518 -11.330 3.074 1.00 96.12 378 ASN A N 1
ATOM 2980 C CA . ASN A 1 378 ? -8.806 -9.978 3.527 1.00 96.12 378 ASN A CA 1
ATOM 2981 C C . ASN A 1 378 ? -7.916 -8.958 2.812 1.00 96.12 378 ASN A C 1
ATOM 2983 O O . ASN A 1 378 ? -6.719 -9.164 2.596 1.00 96.12 378 ASN A O 1
ATOM 2987 N N . PHE A 1 379 ? -8.496 -7.800 2.503 1.00 98.00 379 PHE A N 1
ATOM 2988 C CA . PHE A 1 379 ? -7.786 -6.636 1.985 1.00 98.00 379 PHE A CA 1
ATOM 2989 C C . PHE A 1 379 ? -7.823 -5.507 3.003 1.00 98.00 379 PHE A C 1
ATOM 2991 O O . PHE A 1 379 ? -8.881 -4.991 3.353 1.00 98.00 379 PHE A O 1
ATOM 2998 N N . TYR A 1 380 ? -6.650 -5.080 3.440 1.00 98.38 380 TYR A N 1
ATOM 2999 C CA . TYR A 1 380 ? -6.472 -3.990 4.380 1.00 98.38 380 TYR A CA 1
ATOM 3000 C C . TYR A 1 380 ? -6.259 -2.691 3.612 1.00 98.38 380 TYR A C 1
ATOM 3002 O O . TYR A 1 380 ? -5.476 -2.643 2.662 1.00 98.38 380 TYR A O 1
ATOM 3010 N N . VAL A 1 381 ? -6.929 -1.623 4.032 1.00 97.94 381 VAL A N 1
ATOM 3011 C CA . VAL A 1 381 ? -6.849 -0.302 3.410 1.00 97.94 381 VAL A CA 1
ATOM 3012 C C . VAL A 1 381 ? -6.647 0.755 4.481 1.00 97.94 381 VAL A C 1
ATOM 3014 O O . VAL A 1 381 ? -7.533 0.979 5.299 1.00 97.94 381 VAL A O 1
ATOM 3017 N N . LEU A 1 382 ? -5.516 1.455 4.436 1.00 94.44 382 LEU A N 1
ATOM 3018 C CA . LEU A 1 382 ? -5.288 2.617 5.290 1.00 94.44 382 LEU A CA 1
ATOM 3019 C C . LEU A 1 382 ? -6.055 3.821 4.749 1.00 94.44 382 LEU A C 1
ATOM 3021 O O . LEU A 1 382 ? -5.742 4.319 3.662 1.00 94.44 382 LEU A O 1
ATOM 3025 N N . ASP A 1 383 ? -7.002 4.313 5.539 1.00 91.81 383 ASP A N 1
ATOM 3026 C CA . ASP A 1 383 ? -7.676 5.585 5.329 1.00 91.81 383 ASP A CA 1
ATOM 3027 C C . ASP A 1 383 ? -7.015 6.671 6.184 1.00 91.81 383 ASP A C 1
ATOM 3029 O O . ASP A 1 383 ? -7.241 6.776 7.388 1.00 91.81 383 ASP A O 1
ATOM 3033 N N . ALA A 1 384 ? -6.204 7.519 5.553 1.00 83.62 384 ALA A N 1
ATOM 3034 C CA . ALA A 1 384 ? -5.513 8.608 6.240 1.00 83.62 384 ALA A CA 1
ATOM 3035 C C . ALA A 1 384 ? -6.474 9.684 6.784 1.00 83.62 384 ALA A C 1
ATOM 3037 O O . ALA A 1 384 ? -6.107 10.438 7.689 1.00 83.62 384 ALA A O 1
ATOM 3038 N N . GLY A 1 385 ? -7.701 9.763 6.250 1.00 79.75 385 GLY A N 1
ATOM 3039 C CA . GLY A 1 385 ? -8.719 10.706 6.706 1.00 79.75 385 GLY A CA 1
ATOM 3040 C C . GLY A 1 385 ? -9.210 10.358 8.110 1.00 79.75 385 GLY A C 1
ATOM 3041 O O . GLY A 1 385 ? -9.246 11.222 8.991 1.00 79.75 385 GLY A O 1
ATOM 3042 N N . THR A 1 386 ? -9.513 9.080 8.333 1.00 82.50 386 THR A N 1
ATOM 3043 C CA . THR A 1 386 ? -9.965 8.540 9.626 1.00 82.50 386 THR A CA 1
ATOM 3044 C C . THR A 1 386 ? -8.823 8.045 10.514 1.00 82.50 386 THR A C 1
ATOM 3046 O O . THR A 1 386 ? -9.030 7.863 11.710 1.00 82.50 386 THR A O 1
ATOM 3049 N N . A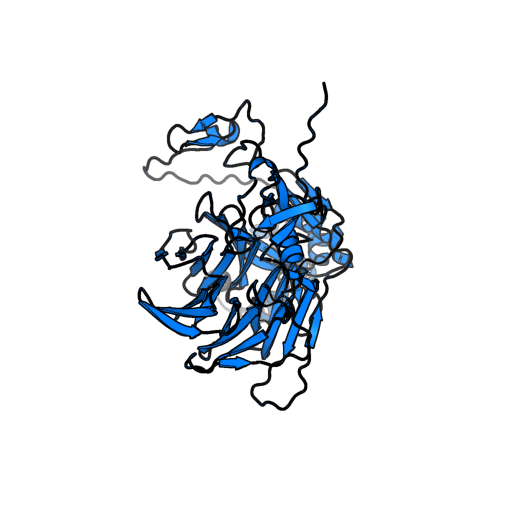SN A 1 387 ? -7.621 7.883 9.951 1.00 83.19 387 ASN A N 1
ATOM 3050 C CA . ASN A 1 387 ? -6.477 7.228 10.588 1.00 83.19 387 ASN A CA 1
ATOM 3051 C C . ASN A 1 387 ? -6.772 5.770 10.992 1.00 83.19 387 ASN A C 1
ATOM 3053 O O . ASN A 1 387 ? -6.196 5.250 11.943 1.00 83.19 387 ASN A O 1
ATOM 3057 N N . LEU A 1 388 ? -7.684 5.117 10.266 1.00 88.94 388 LEU A N 1
ATOM 3058 C CA . LEU A 1 388 ? -8.080 3.729 10.480 1.00 88.94 388 LEU A CA 1
ATOM 3059 C C . LEU A 1 388 ? -7.609 2.845 9.332 1.00 88.94 388 LEU A C 1
ATOM 3061 O O . LEU A 1 388 ? -7.434 3.290 8.195 1.00 88.94 388 LEU A O 1
ATOM 3065 N N . ILE A 1 389 ? -7.465 1.556 9.627 1.00 95.00 389 ILE A N 1
ATOM 3066 C CA . ILE A 1 389 ? -7.287 0.531 8.604 1.00 95.00 389 ILE A CA 1
ATOM 3067 C C . ILE A 1 389 ? -8.619 -0.203 8.454 1.00 95.00 389 ILE A C 1
ATOM 3069 O O . ILE A 1 389 ? -9.114 -0.831 9.389 1.00 95.00 389 ILE A O 1
ATOM 3073 N N . HIS A 1 390 ? -9.223 -0.090 7.277 1.00 96.06 390 HIS A N 1
ATOM 3074 C CA . HIS A 1 390 ? -10.421 -0.827 6.893 1.00 96.06 390 HIS A CA 1
ATOM 3075 C C . HIS A 1 390 ? -10.029 -2.225 6.421 1.00 96.06 390 HIS A C 1
ATOM 3077 O O . HIS A 1 390 ? -9.057 -2.363 5.683 1.00 96.06 390 HIS A O 1
ATOM 3083 N N . VAL A 1 391 ? -10.804 -3.240 6.789 1.00 97.75 391 VAL A N 1
ATOM 3084 C CA . VAL A 1 391 ? -10.617 -4.620 6.334 1.00 97.75 391 VAL A CA 1
ATOM 3085 C C . VAL A 1 391 ? -11.792 -5.001 5.449 1.00 97.75 391 VAL A C 1
ATOM 3087 O O . VAL A 1 391 ? -12.946 -4.970 5.885 1.00 97.75 391 VAL A O 1
ATOM 3090 N N . LEU A 1 392 ? -11.499 -5.313 4.193 1.00 98.06 392 LEU A N 1
ATOM 3091 C CA . LEU A 1 392 ? -12.468 -5.641 3.159 1.00 98.06 392 LEU A CA 1
ATOM 3092 C C . LEU A 1 392 ? -12.397 -7.125 2.809 1.00 98.06 392 LEU A C 1
ATOM 3094 O O . LEU A 1 392 ? -11.319 -7.712 2.831 1.00 98.06 392 LEU A O 1
ATOM 3098 N N . ASN A 1 393 ? -13.525 -7.695 2.394 1.00 95.75 393 ASN A N 1
ATOM 3099 C CA . ASN A 1 393 ? -13.541 -9.016 1.765 1.00 95.75 393 ASN A CA 1
ATOM 3100 C C . ASN A 1 393 ? -13.140 -8.968 0.283 1.00 95.75 393 ASN A C 1
ATOM 3102 O O . ASN A 1 393 ? -12.987 -7.906 -0.328 1.00 95.75 393 ASN A O 1
ATOM 3106 N N . ASP A 1 394 ? -13.114 -10.145 -0.336 1.00 93.31 394 ASP A N 1
ATOM 3107 C CA . ASP A 1 394 ? -12.962 -10.361 -1.776 1.00 93.31 394 ASP A CA 1
ATOM 3108 C C . ASP A 1 394 ? -13.987 -9.586 -2.636 1.00 93.31 394 ASP A C 1
ATOM 3110 O O . ASP A 1 394 ? -13.771 -9.346 -3.831 1.00 93.31 394 ASP A O 1
ATOM 3114 N N . LYS A 1 395 ? -15.123 -9.173 -2.057 1.00 94.31 395 LYS A N 1
ATOM 3115 C CA . LYS A 1 395 ? -16.192 -8.375 -2.681 1.00 94.31 395 LYS A CA 1
ATOM 3116 C C . LYS A 1 395 ? -16.049 -6.862 -2.521 1.00 94.31 395 LYS A C 1
ATOM 3118 O O . LYS A 1 395 ? -16.859 -6.151 -3.107 1.00 94.31 395 LYS A O 1
ATOM 3123 N N . ALA A 1 396 ? -14.983 -6.388 -1.879 1.00 95.62 396 ALA A N 1
ATOM 3124 C CA . ALA A 1 396 ? -14.769 -4.981 -1.539 1.00 95.62 396 ALA A CA 1
ATOM 3125 C C . ALA A 1 396 ? -15.805 -4.417 -0.542 1.00 95.62 396 ALA A C 1
ATOM 3127 O O . ALA A 1 396 ? -15.965 -3.200 -0.441 1.00 95.62 396 ALA A O 1
ATOM 3128 N N . ASP A 1 397 ? -16.481 -5.287 0.215 1.00 94.62 397 ASP A N 1
ATOM 3129 C CA . ASP A 1 397 ? -17.352 -4.897 1.322 1.00 94.62 397 ASP A CA 1
ATOM 3130 C C . ASP A 1 397 ? -16.531 -4.762 2.608 1.00 94.62 397 ASP A C 1
ATOM 3132 O O . ASP A 1 397 ? -15.678 -5.606 2.893 1.00 94.62 397 ASP A O 1
ATOM 3136 N N . LEU A 1 398 ? -16.827 -3.741 3.418 1.00 95.00 398 LEU A N 1
ATOM 3137 C CA . LEU A 1 398 ? -16.225 -3.573 4.742 1.00 95.00 398 LEU A CA 1
ATOM 3138 C C . LEU A 1 398 ? -16.662 -4.714 5.673 1.00 95.00 398 LEU A C 1
ATOM 3140 O O . LEU A 1 398 ? -17.843 -4.837 5.998 1.00 95.00 398 LEU A O 1
ATOM 3144 N N . GLN A 1 399 ? -15.704 -5.517 6.130 1.00 93.94 399 GLN A N 1
ATOM 3145 C CA . GLN A 1 399 ? -15.923 -6.576 7.116 1.00 93.94 399 GLN A CA 1
ATOM 3146 C C . GLN A 1 399 ? -15.539 -6.141 8.525 1.00 93.94 399 GLN A C 1
ATOM 3148 O O . GLN A 1 399 ? -16.282 -6.393 9.472 1.00 93.94 399 GLN A O 1
ATOM 3153 N N . ALA A 1 400 ? -14.384 -5.497 8.674 1.00 94.19 400 ALA A N 1
ATOM 3154 C CA . ALA A 1 400 ? -13.855 -5.099 9.970 1.00 94.19 400 ALA A CA 1
ATOM 3155 C C . ALA A 1 400 ? -13.069 -3.786 9.877 1.00 94.19 400 ALA A C 1
ATOM 3157 O O . ALA A 1 400 ? -12.772 -3.289 8.791 1.00 94.19 400 ALA A O 1
ATOM 3158 N N . ILE A 1 401 ? -12.724 -3.230 11.031 1.00 93.38 401 ILE A N 1
ATOM 3159 C CA . ILE A 1 401 ? -11.713 -2.175 11.165 1.00 93.38 401 ILE A CA 1
ATOM 3160 C C . ILE A 1 401 ? -10.587 -2.667 12.067 1.00 93.38 401 ILE A C 1
ATOM 3162 O O . ILE A 1 401 ? -10.798 -3.562 12.883 1.00 93.38 401 ILE A O 1
ATOM 3166 N N . VAL A 1 402 ? -9.399 -2.093 11.934 1.00 92.56 402 VAL A N 1
ATOM 3167 C CA . VAL A 1 402 ? -8.286 -2.365 12.847 1.00 92.56 402 VAL A CA 1
ATOM 3168 C C . VAL A 1 402 ? -8.198 -1.253 13.883 1.00 92.56 402 VAL A C 1
ATOM 3170 O O . VAL A 1 402 ? -8.200 -0.073 13.532 1.00 92.56 402 VAL A O 1
ATOM 3173 N N . LEU A 1 403 ? -8.107 -1.642 15.152 1.00 87.81 403 LEU A N 1
ATOM 3174 C CA . LEU A 1 403 ? -7.953 -0.760 16.302 1.00 87.81 403 LEU A CA 1
ATOM 3175 C C . LEU A 1 403 ? -6.637 -1.099 17.000 1.00 87.81 403 LEU A C 1
ATOM 3177 O O . LEU A 1 403 ? -6.545 -2.096 17.714 1.00 87.81 403 LEU A O 1
ATOM 3181 N N . ALA A 1 404 ? -5.620 -0.277 16.768 1.00 84.25 404 ALA A N 1
ATOM 3182 C CA . ALA A 1 404 ? -4.309 -0.380 17.399 1.00 84.25 404 ALA A CA 1
ATOM 3183 C C . ALA A 1 404 ? -3.958 0.973 18.031 1.00 84.25 404 ALA A C 1
ATOM 3185 O O . ALA A 1 404 ? -4.188 2.011 17.409 1.00 84.25 404 ALA A O 1
ATOM 3186 N N . GLU A 1 405 ? -3.414 0.965 19.250 1.00 76.75 405 GLU A N 1
ATOM 3187 C CA . GLU A 1 405 ? -3.003 2.189 19.948 1.00 76.75 405 GLU A CA 1
ATOM 3188 C C . GLU A 1 405 ? -1.761 2.784 19.269 1.00 76.75 405 GLU A C 1
ATOM 3190 O O . GLU A 1 405 ? -0.626 2.329 19.447 1.00 76.75 405 GLU A O 1
ATOM 3195 N N . VAL A 1 406 ? -1.995 3.801 18.440 1.00 73.94 406 VAL A N 1
ATOM 3196 C CA . VAL A 1 406 ? -0.956 4.523 17.705 1.00 73.94 406 VAL A CA 1
ATOM 3197 C C . VAL A 1 406 ? -1.082 6.008 18.010 1.00 73.94 406 VAL A C 1
ATOM 3199 O O . VAL A 1 406 ? -2.085 6.642 17.685 1.00 73.94 406 VAL A O 1
ATOM 3202 N N . ASN A 1 407 ? -0.028 6.579 18.591 1.00 68.19 407 ASN A N 1
ATOM 3203 C CA . ASN A 1 407 ? 0.057 8.019 18.803 1.00 68.19 407 ASN A CA 1
ATOM 3204 C C . ASN A 1 407 ? 0.365 8.698 17.459 1.00 68.19 407 ASN A C 1
ATOM 3206 O O . ASN A 1 407 ? 1.466 8.564 16.926 1.00 68.19 407 ASN A O 1
ATOM 3210 N N . GLY A 1 408 ? -0.604 9.437 16.917 1.00 67.75 408 GLY A N 1
ATOM 3211 C CA . GLY A 1 408 ? -0.452 10.205 15.679 1.00 67.75 408 GLY A CA 1
ATOM 3212 C C . GLY A 1 408 ? -0.880 9.472 14.402 1.00 67.75 408 GLY A C 1
ATOM 3213 O O . GLY A 1 408 ? -1.605 8.480 14.427 1.00 67.75 408 GLY A O 1
ATOM 3214 N N . ASN A 1 409 ? -0.477 10.019 13.251 1.00 73.50 409 ASN A N 1
ATOM 3215 C CA . ASN A 1 409 ? -0.933 9.544 11.944 1.00 73.50 409 ASN A CA 1
ATOM 3216 C C . ASN A 1 409 ? -0.133 8.331 11.459 1.00 73.50 409 ASN A C 1
ATOM 3218 O O . ASN A 1 409 ? 1.093 8.388 11.337 1.00 73.50 409 ASN A O 1
ATOM 3222 N N . ILE A 1 410 ? -0.847 7.284 11.059 1.00 84.06 410 ILE A N 1
ATOM 3223 C CA . ILE A 1 410 ? -0.283 6.136 10.359 1.00 84.06 410 ILE A CA 1
ATOM 3224 C C . ILE A 1 410 ? 0.151 6.589 8.961 1.00 84.06 410 ILE A C 1
ATOM 3226 O O . ILE A 1 410 ? -0.639 7.142 8.186 1.00 84.06 410 ILE A O 1
ATOM 3230 N N . TYR A 1 411 ? 1.417 6.350 8.618 1.00 84.31 411 TYR A N 1
ATOM 3231 C CA . TYR A 1 411 ? 1.941 6.701 7.302 1.00 84.31 411 TYR A CA 1
ATOM 3232 C C . TYR A 1 411 ? 1.903 5.514 6.341 1.00 84.31 411 TYR A C 1
ATOM 3234 O O . TYR A 1 411 ? 1.399 5.629 5.222 1.00 84.31 411 TYR A O 1
ATOM 3242 N N . CYS A 1 412 ? 2.404 4.364 6.786 1.00 89.44 412 CYS A N 1
ATOM 3243 C CA . CYS A 1 412 ? 2.333 3.111 6.050 1.00 89.44 412 CYS A CA 1
ATOM 3244 C C . CYS A 1 412 ? 2.062 1.948 7.003 1.00 89.44 412 CYS A C 1
ATOM 3246 O O . CYS A 1 412 ? 2.250 2.059 8.216 1.00 89.44 412 CYS A O 1
ATOM 3248 N N . PHE A 1 413 ? 1.619 0.828 6.441 1.00 95.56 413 PHE A N 1
ATOM 3249 C CA . PHE A 1 413 ? 1.436 -0.400 7.193 1.00 95.56 413 PHE A CA 1
ATOM 3250 C C . PHE A 1 413 ? 1.689 -1.624 6.311 1.00 95.56 413 PHE A C 1
ATOM 3252 O O . PHE A 1 413 ? 1.719 -1.512 5.081 1.00 95.56 413 PHE A O 1
ATOM 3259 N N . ASN A 1 414 ? 1.837 -2.784 6.942 1.00 95.44 414 ASN A N 1
ATOM 3260 C CA . ASN A 1 414 ? 1.790 -4.083 6.286 1.00 95.44 414 ASN A CA 1
ATOM 3261 C C . ASN A 1 414 ? 1.222 -5.146 7.239 1.00 95.44 414 ASN A C 1
ATOM 3263 O O . ASN A 1 414 ? 1.249 -4.954 8.452 1.00 95.44 414 ASN A O 1
ATOM 3267 N N . VAL A 1 415 ? 0.719 -6.247 6.690 1.00 93.25 415 VAL A N 1
ATOM 3268 C CA . VAL A 1 415 ? 0.274 -7.425 7.441 1.00 93.25 415 VAL A CA 1
ATOM 3269 C C . VAL A 1 415 ? 1.150 -8.590 6.999 1.00 93.25 415 VAL A C 1
ATOM 3271 O O . VAL A 1 415 ? 1.334 -8.791 5.800 1.00 93.25 415 VAL A O 1
ATOM 3274 N N . ASP A 1 416 ? 1.759 -9.293 7.951 1.00 90.44 416 ASP A N 1
ATOM 3275 C CA . ASP A 1 416 ? 2.587 -10.464 7.651 1.00 90.44 416 ASP A CA 1
ATOM 3276 C C . ASP A 1 416 ? 1.771 -11.769 7.636 1.00 90.44 416 ASP A C 1
ATOM 3278 O O . ASP A 1 416 ? 0.584 -11.789 7.960 1.00 90.44 416 ASP A O 1
ATOM 3282 N N . SER A 1 417 ? 2.411 -12.874 7.244 1.00 86.56 417 SER A N 1
ATOM 3283 C CA . SER A 1 417 ? 1.782 -14.203 7.184 1.00 86.56 417 SER A CA 1
ATOM 3284 C C . SER A 1 417 ? 1.394 -14.770 8.555 1.00 86.56 417 SER A C 1
ATOM 3286 O O . SER A 1 417 ? 0.664 -15.752 8.625 1.00 86.56 417 SER A O 1
ATOM 3288 N N . TYR A 1 418 ? 1.852 -14.160 9.652 1.00 87.38 418 TYR A N 1
ATOM 3289 C CA . TYR A 1 418 ? 1.466 -14.517 11.018 1.00 87.38 418 TYR A CA 1
ATOM 3290 C C . TYR A 1 418 ? 0.351 -13.610 11.560 1.00 87.38 418 TYR A C 1
ATOM 3292 O O . TYR A 1 418 ? 0.096 -13.612 12.764 1.00 87.38 418 TYR A O 1
ATOM 3300 N N . GLU A 1 419 ? -0.293 -12.826 10.688 1.00 87.69 419 GLU A N 1
ATOM 3301 C CA . GLU A 1 419 ? -1.348 -11.867 11.026 1.00 87.69 419 GLU A CA 1
ATOM 3302 C C . GLU A 1 419 ? -0.884 -10.759 11.991 1.00 87.69 419 GLU A C 1
ATOM 3304 O O . GLU A 1 419 ? -1.691 -10.157 12.707 1.00 87.69 419 GLU A O 1
ATOM 3309 N N . ASN A 1 420 ? 0.415 -10.435 12.010 1.00 91.19 420 ASN A N 1
ATOM 3310 C CA . ASN A 1 420 ? 0.879 -9.244 12.712 1.00 91.19 420 ASN A CA 1
ATOM 3311 C C . ASN A 1 420 ? 0.729 -8.015 11.823 1.00 91.19 420 ASN A C 1
ATOM 3313 O O . ASN A 1 420 ? 1.054 -8.017 10.634 1.00 91.19 420 ASN A O 1
ATOM 3317 N N . LEU A 1 421 ? 0.301 -6.927 12.447 1.00 93.75 421 LEU A N 1
ATOM 3318 C CA . LEU A 1 421 ? 0.217 -5.614 11.844 1.00 93.75 421 LEU A CA 1
ATOM 3319 C C . LEU A 1 421 ? 1.492 -4.824 12.127 1.00 93.75 421 LEU A C 1
ATOM 3321 O O . LEU A 1 421 ? 1.833 -4.548 13.275 1.00 93.75 421 LEU A O 1
ATOM 3325 N N . TRP A 1 422 ? 2.140 -4.384 11.061 1.00 94.06 422 TRP A N 1
ATOM 3326 C CA . TRP A 1 422 ? 3.305 -3.515 11.088 1.00 94.06 422 TRP A CA 1
ATOM 3327 C C . TRP A 1 422 ? 2.885 -2.107 10.698 1.00 94.06 422 TRP A C 1
ATOM 3329 O O . TRP A 1 422 ? 2.298 -1.928 9.636 1.00 94.06 422 TRP A O 1
ATOM 3339 N N . ILE A 1 423 ? 3.199 -1.107 11.515 1.00 93.06 423 ILE A N 1
ATOM 3340 C CA . ILE A 1 423 ? 2.863 0.302 11.278 1.00 93.06 423 ILE A CA 1
ATOM 3341 C C . ILE A 1 423 ? 4.137 1.134 11.293 1.00 93.06 423 ILE A C 1
ATOM 3343 O O . ILE A 1 423 ? 4.934 1.021 12.220 1.00 93.06 423 ILE A O 1
ATOM 3347 N N . GLY A 1 424 ? 4.304 1.993 10.287 1.00 88.75 424 GLY A N 1
ATOM 3348 C CA . GLY A 1 424 ? 5.370 2.989 10.217 1.00 88.75 424 GLY A CA 1
ATOM 3349 C C . GLY A 1 424 ? 4.808 4.406 10.195 1.00 88.75 424 GLY A C 1
ATOM 3350 O O . GLY A 1 424 ? 3.805 4.668 9.521 1.00 88.75 424 GLY A O 1
ATOM 3351 N N . ASP A 1 425 ? 5.469 5.324 10.898 1.00 82.69 425 ASP A N 1
ATOM 3352 C CA . ASP A 1 425 ? 5.069 6.731 10.975 1.00 82.69 425 ASP A CA 1
ATOM 3353 C C . ASP A 1 425 ? 6.092 7.704 10.352 1.00 82.69 425 ASP A C 1
ATOM 3355 O O . ASP A 1 425 ? 7.142 7.329 9.817 1.00 82.69 425 ASP A O 1
ATOM 3359 N N . MET A 1 426 ? 5.763 8.998 10.380 1.00 79.56 426 MET A N 1
ATOM 3360 C CA . MET A 1 426 ? 6.622 10.059 9.839 1.00 79.56 426 MET A CA 1
ATOM 3361 C C . MET A 1 426 ? 7.833 10.391 10.723 1.00 79.56 426 MET A C 1
ATOM 3363 O O . MET A 1 426 ? 8.739 11.073 10.251 1.00 79.56 426 MET A O 1
ATOM 3367 N N . SER A 1 427 ? 7.847 9.926 11.975 1.00 76.44 427 SER A N 1
ATOM 3368 C CA . SER A 1 427 ? 8.917 10.156 12.953 1.00 76.44 427 SER A CA 1
ATOM 3369 C C . SER A 1 427 ? 10.020 9.095 12.906 1.00 76.44 427 SER A C 1
ATOM 3371 O O . SER A 1 427 ? 11.000 9.192 13.647 1.00 76.44 427 SER A O 1
ATOM 3373 N N . GLY A 1 428 ? 9.846 8.071 12.067 1.00 79.00 428 GLY A N 1
ATOM 3374 C CA . GLY A 1 428 ? 10.795 6.975 11.918 1.00 79.00 428 GLY A CA 1
ATOM 3375 C C . GLY A 1 428 ? 10.521 5.809 12.861 1.00 79.00 428 GLY A C 1
ATOM 3376 O O . GLY A 1 428 ? 11.353 4.904 12.946 1.00 79.00 428 GLY A O 1
ATOM 3377 N N . GLN A 1 429 ? 9.400 5.823 13.590 1.00 86.88 429 GLN A N 1
ATOM 3378 C CA . GLN A 1 429 ? 9.016 4.714 14.457 1.00 86.88 429 GLN A CA 1
ATOM 3379 C C . GLN A 1 429 ? 8.285 3.633 13.669 1.00 86.88 429 GLN A C 1
ATOM 3381 O O . GLN A 1 429 ? 7.484 3.909 12.772 1.00 86.88 429 GLN A O 1
ATOM 3386 N N . ILE A 1 430 ? 8.561 2.394 14.061 1.00 90.31 430 ILE A N 1
ATOM 3387 C CA . ILE A 1 430 ? 7.887 1.189 13.606 1.00 90.31 430 ILE A CA 1
ATOM 3388 C C . ILE A 1 430 ? 7.290 0.497 14.825 1.00 90.31 430 ILE A C 1
ATOM 3390 O O . ILE A 1 430 ? 7.961 0.321 15.844 1.00 90.31 430 ILE A O 1
ATOM 3394 N N . ARG A 1 431 ? 6.017 0.123 14.715 1.00 90.19 431 ARG A N 1
ATOM 3395 C CA . ARG A 1 431 ? 5.250 -0.569 15.752 1.00 90.19 431 ARG A CA 1
ATOM 3396 C C . ARG A 1 431 ? 4.681 -1.853 15.179 1.00 90.19 431 ARG A C 1
ATOM 3398 O O . ARG A 1 431 ? 4.146 -1.844 14.071 1.00 90.19 431 ARG A O 1
ATOM 3405 N N . VAL A 1 432 ? 4.792 -2.933 15.937 1.00 91.00 432 VAL A N 1
ATOM 3406 C CA . VAL A 1 432 ? 4.266 -4.248 15.576 1.00 91.00 432 VAL A CA 1
ATOM 3407 C C . VAL A 1 432 ? 3.178 -4.617 16.565 1.00 91.00 432 VAL A C 1
ATOM 3409 O O . VAL A 1 432 ? 3.375 -4.511 17.778 1.00 91.00 432 VAL A O 1
ATOM 3412 N N . PHE A 1 433 ? 2.039 -5.053 16.045 1.00 91.19 433 PHE A N 1
ATOM 3413 C CA . PHE A 1 433 ? 0.888 -5.470 16.827 1.00 91.19 433 PHE A CA 1
ATOM 3414 C C . PHE A 1 433 ? 0.475 -6.877 16.427 1.00 91.19 433 PHE A C 1
ATOM 3416 O O . PHE A 1 433 ? 0.335 -7.171 15.241 1.00 91.19 433 PHE A O 1
ATOM 3423 N N . LYS A 1 434 ? 0.210 -7.726 17.414 1.00 91.25 434 LYS A N 1
ATOM 3424 C CA . LYS A 1 434 ? -0.486 -8.988 17.184 1.00 91.25 434 LYS A CA 1
ATOM 3425 C C . LYS A 1 434 ? -1.977 -8.696 17.077 1.00 91.25 434 LYS A C 1
ATOM 3427 O O . LYS A 1 434 ? -2.533 -8.063 17.973 1.00 91.25 434 LYS A O 1
ATOM 3432 N N . MET A 1 435 ? -2.617 -9.125 15.995 1.00 91.19 435 MET A N 1
ATOM 3433 C CA . MET A 1 435 ? -4.043 -8.875 15.801 1.00 91.19 435 MET A CA 1
ATOM 3434 C C . MET A 1 435 ? -4.902 -9.995 16.395 1.00 91.19 435 MET A C 1
ATOM 3436 O O . MET A 1 435 ? -4.560 -11.171 16.318 1.00 91.19 435 MET A O 1
ATOM 3440 N N . GLU A 1 436 ? -6.052 -9.627 16.959 1.00 89.50 436 GLU A N 1
ATOM 3441 C CA . GLU A 1 436 ? -7.105 -10.562 17.361 1.00 89.50 436 GLU A CA 1
ATOM 3442 C C . GLU A 1 436 ? -8.466 -10.046 16.883 1.00 89.50 436 GLU A C 1
ATOM 3444 O O . GLU A 1 436 ? -8.858 -8.917 17.185 1.00 89.50 436 GLU A O 1
ATOM 3449 N N . LEU A 1 437 ? -9.210 -10.866 16.142 1.00 89.75 437 LEU A N 1
ATOM 3450 C CA . LEU A 1 437 ? -10.549 -10.509 15.681 1.00 89.75 437 LEU A CA 1
ATOM 3451 C C . LEU A 1 437 ? -11.573 -10.655 16.812 1.00 89.75 437 LEU A C 1
ATOM 3453 O O . LEU A 1 437 ? -11.749 -11.745 17.355 1.00 89.75 437 LEU A O 1
ATOM 3457 N N . ARG A 1 438 ? -12.316 -9.586 17.115 1.00 85.94 438 ARG A N 1
ATOM 3458 C CA . ARG A 1 438 ? -13.430 -9.619 18.077 1.00 85.94 438 ARG A CA 1
ATOM 3459 C C . ARG A 1 438 ? -14.673 -8.909 17.549 1.00 85.94 438 ARG A C 1
ATOM 3461 O O . ARG A 1 438 ? -14.618 -8.092 16.629 1.00 85.94 438 ARG A O 1
ATOM 3468 N N . ASN A 1 439 ? -15.817 -9.227 18.149 1.00 82.94 439 ASN A N 1
ATOM 3469 C CA . ASN A 1 439 ? -17.103 -8.593 17.872 1.00 82.94 439 ASN A CA 1
ATOM 3470 C C . ASN A 1 439 ? -17.401 -7.524 18.932 1.00 82.94 439 ASN A C 1
ATOM 3472 O O . ASN A 1 439 ? -17.293 -7.787 20.130 1.00 82.94 439 ASN A O 1
ATOM 3476 N N . PHE A 1 440 ? -17.812 -6.328 18.503 1.00 72.56 440 PHE A N 1
ATOM 3477 C CA . PHE A 1 440 ? -18.125 -5.228 19.421 1.00 72.56 440 PHE A CA 1
ATOM 3478 C C . PHE A 1 440 ? -19.282 -5.551 20.377 1.00 72.56 440 PHE A C 1
ATOM 3480 O O . PHE A 1 440 ? -19.303 -5.059 21.507 1.00 72.56 440 PHE A O 1
ATOM 3487 N N . LEU A 1 441 ? -20.243 -6.379 19.949 1.00 63.44 441 LEU A N 1
ATOM 3488 C CA . LEU A 1 441 ? -21.388 -6.756 20.782 1.00 63.44 441 LEU A CA 1
ATOM 3489 C C . LEU A 1 441 ? -20.969 -7.638 21.964 1.00 63.44 441 LEU A C 1
ATOM 3491 O O . LEU A 1 441 ? -21.452 -7.421 23.076 1.00 63.44 441 LEU A O 1
ATOM 3495 N N . ASP A 1 442 ? -20.033 -8.561 21.751 1.00 64.00 442 ASP A N 1
ATOM 3496 C CA . ASP A 1 442 ? -19.573 -9.488 22.790 1.00 64.00 442 ASP A CA 1
ATOM 3497 C C . ASP A 1 442 ? -18.744 -8.756 23.863 1.00 64.00 442 ASP A C 1
ATOM 3499 O O . ASP A 1 442 ? -18.891 -9.015 25.058 1.00 64.00 442 ASP A O 1
ATOM 3503 N N . GLU A 1 443 ? -17.942 -7.764 23.461 1.00 58.62 443 GLU A N 1
ATOM 3504 C CA . GLU A 1 443 ? -17.169 -6.911 24.380 1.00 58.62 443 GLU A CA 1
ATOM 3505 C C . GLU A 1 443 ? -18.065 -5.988 25.225 1.00 58.62 443 GLU A C 1
ATOM 3507 O O . GLU A 1 443 ? -17.812 -5.776 26.413 1.00 58.62 443 GLU A O 1
ATOM 3512 N N . SER A 1 444 ? -19.175 -5.490 24.664 1.00 52.84 444 SER A N 1
ATOM 3513 C CA . SER A 1 444 ? -20.122 -4.647 25.411 1.00 52.84 444 SER A CA 1
ATOM 3514 C C . SER A 1 444 ? -20.777 -5.371 26.599 1.00 52.84 444 SER A C 1
ATOM 3516 O O . SER A 1 444 ? -21.111 -4.728 27.597 1.00 52.84 444 SER A O 1
ATOM 3518 N N . GLN A 1 445 ? -20.909 -6.703 26.527 1.00 47.97 445 GLN A N 1
ATOM 3519 C CA . GLN A 1 445 ? -21.493 -7.529 27.589 1.00 47.97 445 GLN A CA 1
ATOM 3520 C C . GLN A 1 445 ? -20.474 -8.016 28.629 1.00 47.97 445 GLN A C 1
ATOM 3522 O O . GLN A 1 445 ? -20.856 -8.314 29.761 1.00 47.97 445 GLN A O 1
ATOM 3527 N N . ARG A 1 446 ? -19.175 -8.051 28.299 1.00 50.09 446 ARG A N 1
ATOM 3528 C CA . ARG A 1 446 ? -18.106 -8.400 29.257 1.00 50.09 446 ARG A CA 1
ATOM 3529 C C . ARG A 1 446 ? -17.899 -7.332 30.338 1.00 50.09 446 ARG A C 1
ATOM 3531 O O . ARG A 1 446 ? -17.479 -7.652 31.443 1.00 50.09 446 ARG A O 1
ATOM 3538 N N . GLY A 1 447 ? -18.255 -6.077 30.059 1.00 42.88 447 GLY A N 1
ATOM 3539 C CA . GLY A 1 447 ? -18.030 -4.934 30.951 1.00 42.88 447 GLY A CA 1
ATOM 3540 C C . GLY A 1 447 ? -19.058 -4.692 32.068 1.00 42.88 447 GLY A C 1
ATOM 3541 O O . GLY A 1 447 ? -18.993 -3.625 32.679 1.00 42.88 447 GLY A O 1
ATOM 3542 N N . SER A 1 448 ? -20.016 -5.595 32.333 1.00 37.44 448 SER A N 1
ATOM 3543 C CA . SER A 1 448 ? -21.051 -5.374 33.369 1.00 37.44 448 SER A CA 1
ATOM 3544 C C . SER A 1 448 ? -21.260 -6.515 34.374 1.00 37.44 448 SER A C 1
ATOM 3546 O O . SER A 1 448 ? -22.211 -6.459 35.153 1.00 37.44 448 SER A O 1
ATOM 3548 N N . GLY A 1 449 ? -20.424 -7.555 34.377 1.00 32.31 449 GLY A N 1
ATOM 3549 C CA . GLY A 1 449 ? -20.578 -8.695 35.284 1.00 32.31 449 GLY A CA 1
ATOM 3550 C C . GLY A 1 449 ? -19.395 -8.840 36.229 1.00 32.31 449 GLY A C 1
ATOM 3551 O O . GLY A 1 449 ? -18.327 -9.260 35.799 1.00 32.31 449 GLY A O 1
ATOM 3552 N N . SER A 1 450 ? -19.579 -8.572 37.525 1.00 29.89 450 SER A N 1
ATOM 3553 C CA . SER A 1 450 ? -18.666 -9.125 38.526 1.00 29.89 450 SER A CA 1
ATOM 3554 C C . SER A 1 450 ? -18.886 -10.638 38.579 1.00 29.89 450 SER A C 1
ATOM 3556 O O . SER A 1 450 ? -19.918 -11.127 39.041 1.00 29.89 450 SER A O 1
ATOM 3558 N N . ILE A 1 451 ? -17.932 -11.408 38.058 1.00 34.12 451 ILE A N 1
ATOM 3559 C CA . ILE A 1 451 ? -17.925 -12.859 38.243 1.00 34.12 451 ILE A CA 1
ATOM 3560 C C . ILE A 1 451 ? -17.450 -13.106 39.676 1.00 34.12 451 ILE A C 1
ATOM 3562 O O . ILE A 1 451 ? -16.259 -13.054 39.969 1.00 34.12 451 ILE A O 1
ATOM 3566 N N . ARG A 1 452 ? -18.387 -13.346 40.599 1.00 28.23 452 ARG A N 1
ATOM 3567 C CA . ARG A 1 452 ? -18.049 -13.921 41.906 1.00 28.23 452 ARG A CA 1
ATOM 3568 C C . ARG A 1 452 ? -17.699 -15.386 41.687 1.00 28.23 452 ARG A C 1
ATOM 3570 O O . ARG A 1 452 ? -18.598 -16.203 41.521 1.00 28.23 452 ARG A O 1
ATOM 3577 N N . ILE A 1 453 ? -16.410 -15.707 41.701 1.00 33.16 453 ILE A N 1
ATOM 3578 C CA . ILE A 1 453 ? -15.954 -17.090 41.838 1.00 33.16 453 ILE A CA 1
ATOM 3579 C C . ILE A 1 453 ? -16.252 -17.499 43.290 1.00 33.16 453 ILE A C 1
ATOM 3581 O O . ILE A 1 453 ? -15.724 -16.871 44.211 1.00 33.16 453 ILE A O 1
ATOM 3585 N N . PRO A 1 454 ? -17.123 -18.490 43.551 1.00 31.42 454 PRO A N 1
ATOM 3586 C CA . PRO A 1 454 ? -17.304 -19.003 44.901 1.00 31.42 454 PRO A CA 1
ATOM 3587 C C . PRO A 1 454 ? -15.976 -19.606 45.365 1.00 31.42 454 PRO A C 1
ATOM 3589 O O . PRO A 1 454 ? -15.380 -20.406 44.646 1.00 31.42 454 PRO A O 1
ATOM 3592 N N . ALA A 1 455 ? -15.527 -19.261 46.572 1.00 32.97 455 ALA A N 1
ATOM 3593 C CA . ALA A 1 455 ? -14.237 -19.689 47.127 1.00 32.97 455 ALA A CA 1
ATOM 3594 C C . ALA A 1 455 ? -14.020 -21.224 47.166 1.00 32.97 455 ALA A C 1
ATOM 3596 O O . ALA A 1 455 ? -12.899 -21.677 47.364 1.00 32.97 455 ALA A O 1
ATOM 3597 N N . GLY A 1 456 ? -15.065 -22.027 46.935 1.00 35.00 456 GLY A N 1
ATOM 3598 C CA . GLY A 1 456 ? -15.000 -23.489 46.845 1.00 35.00 456 GLY A CA 1
ATOM 3599 C C . GLY A 1 456 ? -14.551 -24.065 45.493 1.00 35.00 456 GLY A C 1
ATOM 3600 O O . GLY A 1 456 ? -14.526 -25.280 45.352 1.00 35.00 456 GLY A O 1
ATOM 3601 N N . LEU A 1 457 ? -14.204 -23.257 44.478 1.00 34.72 457 LEU A N 1
ATOM 3602 C CA . LEU A 1 457 ? -13.690 -23.804 43.205 1.00 34.72 457 LEU A CA 1
ATOM 3603 C C . LEU A 1 457 ? -12.219 -24.268 43.292 1.00 34.72 457 LEU A C 1
ATOM 3605 O O . LEU A 1 457 ? -11.759 -25.008 42.426 1.00 34.72 457 LEU A O 1
ATOM 3609 N N . LEU A 1 458 ? -11.489 -23.844 44.329 1.00 35.53 458 LEU A N 1
ATOM 3610 C CA . LEU A 1 458 ? -10.061 -24.131 44.518 1.00 35.53 458 LEU A CA 1
ATOM 3611 C C . LEU A 1 458 ? -9.779 -25.443 45.273 1.00 35.53 458 LEU A C 1
ATOM 3613 O O . LEU A 1 458 ? -8.635 -25.887 45.281 1.00 35.53 458 LEU A O 1
ATOM 3617 N N . ASP A 1 459 ? -10.788 -26.087 45.871 1.00 37.47 459 ASP A N 1
ATOM 3618 C CA . ASP A 1 459 ? -10.616 -27.344 46.625 1.00 37.47 459 ASP A CA 1
ATOM 3619 C C . ASP A 1 459 ? -11.161 -28.594 45.905 1.00 37.47 459 ASP A C 1
ATOM 3621 O O . ASP A 1 459 ? -11.105 -29.702 46.439 1.00 37.47 459 ASP A O 1
ATOM 3625 N N . GLY A 1 460 ? -11.671 -28.435 44.679 1.00 38.34 460 GLY A N 1
ATOM 3626 C CA . GLY A 1 460 ? -12.168 -29.540 43.856 1.00 38.34 460 GLY A CA 1
ATOM 3627 C C . GLY A 1 460 ? -13.509 -30.142 44.298 1.00 38.34 460 GLY A C 1
ATOM 3628 O O . GLY A 1 460 ? -13.962 -31.105 43.678 1.00 38.34 460 GLY A O 1
ATOM 3629 N N . SER A 1 461 ? -14.191 -29.587 45.305 1.00 39.53 461 SER A N 1
ATOM 3630 C CA . SER A 1 461 ? -15.426 -30.172 45.856 1.00 39.53 461 SER A CA 1
ATOM 3631 C C . SER A 1 461 ? -16.701 -29.940 45.021 1.00 39.53 461 SER A C 1
ATOM 3633 O O . SER A 1 461 ? -17.734 -30.544 45.309 1.00 39.53 461 SER A O 1
ATOM 3635 N N . LEU A 1 462 ? -16.647 -29.129 43.952 1.00 40.97 462 LEU A N 1
ATOM 3636 C CA . LEU A 1 462 ? -17.812 -28.733 43.132 1.00 40.97 462 LEU A CA 1
ATOM 3637 C C . LEU A 1 462 ? -17.639 -28.931 41.609 1.00 40.97 462 LEU A C 1
ATOM 3639 O O . LEU A 1 462 ? -18.339 -28.315 40.807 1.00 40.97 462 LEU A O 1
ATOM 3643 N N . MET A 1 463 ? -16.781 -29.865 41.182 1.00 40.16 463 MET A N 1
ATOM 3644 C CA . MET A 1 463 ? -16.553 -30.228 39.762 1.00 40.16 463 MET A CA 1
ATOM 3645 C C . MET A 1 463 ? -17.751 -30.903 39.046 1.00 40.16 463 MET A C 1
ATOM 3647 O O . MET A 1 463 ? -17.599 -31.476 37.971 1.00 40.16 463 MET A O 1
ATOM 3651 N N . GLY A 1 464 ? -18.958 -30.832 39.617 1.00 45.09 464 GLY A N 1
ATOM 3652 C CA . GLY A 1 464 ? -20.201 -31.343 39.028 1.00 45.09 464 GLY A CA 1
ATOM 3653 C C . GLY A 1 464 ? -21.228 -30.273 38.638 1.00 45.09 464 GLY A C 1
ATOM 3654 O O . GLY A 1 464 ? -22.282 -30.633 38.121 1.00 45.09 464 GLY A O 1
ATOM 3655 N N . SER A 1 465 ? -20.972 -28.980 38.882 1.00 41.03 465 SER A N 1
ATOM 3656 C CA . SER A 1 465 ? -22.000 -27.928 38.771 1.00 41.03 465 SER A CA 1
ATOM 3657 C C . SER A 1 465 ? -21.597 -26.717 37.920 1.00 41.03 465 SER A C 1
ATOM 3659 O O . SER A 1 465 ? -21.980 -25.595 38.240 1.00 41.03 465 SER A O 1
ATOM 3661 N N . ILE A 1 466 ? -20.825 -26.916 36.849 1.00 44.47 466 ILE A N 1
ATOM 3662 C CA . ILE A 1 466 ? -20.559 -25.864 35.855 1.00 44.47 466 ILE A CA 1
ATOM 3663 C C . ILE A 1 466 ? -21.566 -26.027 34.711 1.00 44.47 466 ILE A C 1
ATOM 3665 O O . ILE A 1 466 ? -21.571 -27.046 34.016 1.00 44.47 466 ILE A O 1
ATOM 3669 N N . SER A 1 467 ? -22.452 -25.044 34.536 1.00 45.72 467 SER A N 1
ATOM 3670 C CA . SER A 1 467 ? -23.440 -25.046 33.453 1.00 45.72 467 SER A CA 1
ATOM 3671 C C . SER A 1 467 ? -22.782 -24.673 32.115 1.00 45.72 467 SER A C 1
ATOM 3673 O O . SER A 1 467 ? -21.716 -24.053 32.084 1.00 45.72 467 SER A O 1
ATOM 3675 N N . SER A 1 468 ? -23.396 -25.009 30.972 1.00 45.16 468 SER A N 1
ATOM 3676 C CA . SER A 1 468 ? -22.840 -24.582 29.674 1.00 45.16 468 SER A CA 1
ATOM 3677 C C . SER A 1 468 ? -22.913 -23.066 29.462 1.00 45.16 468 SER A C 1
ATOM 3679 O O . SER A 1 468 ? -22.181 -22.540 28.627 1.00 45.16 468 SER A O 1
ATOM 3681 N N . GLU A 1 469 ? -23.771 -22.363 30.207 1.00 43.19 469 GLU A N 1
ATOM 3682 C CA . GLU A 1 469 ? -23.796 -20.897 30.235 1.00 43.19 469 GLU A CA 1
ATOM 3683 C C . GLU A 1 469 ? -22.550 -20.320 30.920 1.00 43.19 469 GLU A C 1
ATOM 3685 O O . GLU A 1 469 ? -22.004 -19.329 30.436 1.00 43.19 469 GLU A O 1
ATOM 3690 N N . ASP A 1 470 ? -22.033 -20.964 31.971 1.00 40.62 470 ASP A N 1
ATOM 3691 C CA . ASP A 1 470 ? -20.830 -20.503 32.679 1.00 40.62 470 ASP A CA 1
ATOM 3692 C C . ASP A 1 470 ? -19.558 -20.695 31.835 1.00 40.62 470 ASP A C 1
ATOM 3694 O O . ASP A 1 470 ? -18.725 -19.794 31.747 1.00 40.62 470 ASP A O 1
ATOM 3698 N N . LEU A 1 471 ? -19.449 -21.815 31.110 1.00 44.03 471 LEU A N 1
ATOM 3699 C CA . LEU A 1 471 ? -18.360 -22.052 30.144 1.00 44.03 471 LEU A CA 1
ATOM 3700 C C . LEU A 1 471 ? -18.415 -21.096 28.944 1.00 44.03 471 LEU A C 1
ATOM 3702 O O . LEU A 1 471 ? -17.373 -20.705 28.411 1.00 44.03 471 LEU A O 1
ATOM 3706 N N . GLY A 1 472 ? -19.623 -20.693 28.538 1.00 41.94 472 GLY A N 1
ATOM 3707 C CA . GLY A 1 472 ? -19.822 -19.675 27.509 1.00 41.94 472 GLY A CA 1
ATOM 3708 C C . GLY A 1 472 ? -19.353 -18.291 27.958 1.00 41.94 472 GLY A C 1
ATOM 3709 O O . GLY A 1 472 ? -18.650 -17.604 27.221 1.00 41.94 472 GLY A O 1
ATOM 3710 N N . ARG A 1 473 ? -19.632 -17.910 29.211 1.00 41.12 473 ARG A N 1
ATOM 3711 C CA . ARG A 1 473 ? -19.150 -16.644 29.796 1.00 41.12 473 ARG A CA 1
ATOM 3712 C C . ARG A 1 473 ? -17.626 -16.575 29.928 1.00 41.12 473 ARG A C 1
ATOM 3714 O O . ARG A 1 473 ? -17.072 -15.482 29.877 1.00 41.12 473 ARG A O 1
ATOM 3721 N N . MET A 1 474 ? -16.950 -17.720 30.029 1.00 41.16 474 MET A N 1
ATOM 3722 C CA . MET A 1 474 ? -15.483 -17.818 30.042 1.00 41.16 474 MET A CA 1
ATOM 3723 C C . MET A 1 474 ? -14.855 -17.882 28.636 1.00 41.16 474 MET A C 1
ATOM 3725 O O . MET A 1 474 ? -13.639 -17.989 28.517 1.00 41.16 474 MET A O 1
ATOM 3729 N N . GLY A 1 475 ? -15.648 -17.815 27.557 1.00 34.19 475 GLY A N 1
ATOM 3730 C CA . GLY A 1 475 ? -15.141 -17.837 26.177 1.00 34.19 475 GLY A CA 1
ATOM 3731 C C . GLY A 1 475 ? -14.636 -19.205 25.698 1.00 34.19 475 GLY A C 1
ATOM 3732 O O . GLY A 1 475 ? -14.032 -19.301 24.633 1.00 34.19 475 GLY A O 1
ATOM 3733 N N . LEU A 1 476 ? -14.914 -20.282 26.438 1.00 41.47 476 LEU A N 1
ATOM 3734 C CA . LEU A 1 476 ? -14.405 -21.638 26.191 1.00 41.47 476 LEU A CA 1
ATOM 3735 C C . LEU A 1 476 ? -15.348 -22.474 25.301 1.00 41.47 476 LEU A C 1
ATOM 3737 O O . LEU A 1 476 ? -15.414 -23.698 25.420 1.00 41.47 476 LEU A O 1
ATOM 3741 N N . HIS A 1 477 ? -16.076 -21.837 24.377 1.00 43.06 477 HIS A N 1
ATOM 3742 C CA . HIS A 1 477 ? -17.107 -22.489 23.554 1.00 43.06 477 HIS A CA 1
ATOM 3743 C C . HIS A 1 477 ? -16.596 -23.714 22.769 1.00 43.06 477 HIS A C 1
ATOM 3745 O O . HIS A 1 477 ? -17.330 -24.690 22.604 1.00 43.06 477 HIS A O 1
ATOM 3751 N N . ARG A 1 478 ? -15.326 -23.700 22.333 1.00 38.00 478 ARG A N 1
ATOM 3752 C CA . ARG A 1 478 ? -14.694 -24.789 21.562 1.00 38.00 478 ARG A CA 1
ATOM 3753 C C . ARG A 1 478 ? -14.248 -25.995 22.396 1.00 38.00 478 ARG A C 1
ATOM 3755 O O . ARG A 1 478 ? -13.956 -27.036 21.820 1.00 38.00 478 ARG A O 1
ATOM 3762 N N . LEU A 1 479 ? -14.212 -25.887 23.725 1.00 39.69 479 LEU A N 1
ATOM 3763 C CA . LEU A 1 479 ? -13.826 -27.004 24.594 1.00 39.69 479 LEU A CA 1
ATOM 3764 C C . LEU A 1 479 ? -14.993 -27.954 24.882 1.00 39.69 479 LEU A C 1
ATOM 3766 O O . LEU A 1 479 ? -14.755 -29.077 25.304 1.00 39.69 479 LEU A O 1
ATOM 3770 N N . SER A 1 480 ? -16.244 -27.558 24.630 1.00 42.50 480 SER A N 1
ATOM 3771 C CA . SER A 1 480 ? -17.408 -28.345 25.067 1.00 42.50 480 SER A CA 1
ATOM 3772 C C . SER A 1 480 ? -17.535 -29.731 24.414 1.00 42.50 480 SER A C 1
ATOM 3774 O O . SER A 1 480 ? -18.011 -30.655 25.077 1.00 42.50 480 SER A O 1
ATOM 3776 N N . ASP A 1 481 ? -17.055 -29.907 23.178 1.00 40.78 481 ASP A N 1
ATOM 3777 C CA . ASP A 1 481 ? -17.151 -31.187 22.461 1.00 40.78 481 ASP A CA 1
ATOM 3778 C C . ASP A 1 481 ? -15.961 -32.113 22.773 1.00 40.78 481 ASP A C 1
ATOM 3780 O O . ASP A 1 481 ? -16.161 -33.262 23.164 1.00 40.78 481 ASP A O 1
ATOM 3784 N N . GLY A 1 482 ? -14.724 -31.600 22.741 1.00 39.56 482 GLY A N 1
ATOM 3785 C CA . GLY A 1 482 ? -13.526 -32.388 23.081 1.00 39.56 482 GLY A CA 1
ATOM 3786 C C . GLY A 1 482 ? -13.422 -32.755 24.569 1.00 39.56 482 GLY A C 1
ATOM 3787 O O . GLY A 1 482 ? -12.949 -33.836 24.920 1.00 39.56 482 GLY A O 1
ATOM 3788 N N . PHE A 1 483 ? -13.916 -31.893 25.461 1.00 40.03 483 PHE A N 1
ATOM 3789 C CA . PHE A 1 483 ? -13.907 -32.126 26.909 1.00 40.03 483 PHE A CA 1
ATOM 3790 C C . PHE A 1 483 ? -14.964 -33.161 27.334 1.00 40.03 483 PHE A C 1
ATOM 3792 O O . PHE A 1 483 ? -14.747 -33.918 28.280 1.00 40.03 483 PHE A O 1
ATOM 3799 N N . ARG A 1 484 ? -16.086 -33.262 26.602 1.00 39.91 484 ARG A N 1
ATOM 3800 C CA . ARG A 1 484 ? -17.100 -34.312 26.810 1.00 39.91 484 ARG A CA 1
ATOM 3801 C C . ARG A 1 484 ? -16.602 -35.699 26.404 1.00 39.91 484 ARG A C 1
ATOM 3803 O O . ARG A 1 484 ? -16.904 -36.663 27.109 1.00 39.91 484 ARG A O 1
ATOM 3810 N N . ASP A 1 485 ? -15.828 -35.798 25.326 1.00 40.44 485 ASP A N 1
ATOM 3811 C CA . ASP A 1 485 ? -15.214 -37.061 24.897 1.00 40.44 485 ASP A CA 1
ATOM 3812 C C . ASP A 1 485 ? -14.066 -37.487 25.827 1.00 40.44 485 ASP A C 1
ATOM 3814 O O . ASP A 1 485 ? -13.963 -38.662 26.187 1.00 40.44 485 ASP A O 1
ATOM 3818 N N . PHE A 1 486 ? -13.284 -36.526 26.332 1.00 40.88 486 PHE A N 1
ATOM 3819 C CA . PHE A 1 486 ? -12.265 -36.761 27.359 1.00 40.88 486 PHE A CA 1
ATOM 3820 C C . PHE A 1 486 ? -12.868 -37.340 28.653 1.00 40.88 486 PHE A C 1
ATOM 3822 O O . PHE A 1 486 ? -12.396 -38.368 29.139 1.00 40.88 486 PHE A O 1
ATOM 3829 N N . LEU A 1 487 ? -13.971 -36.762 29.151 1.00 39.66 487 LEU A N 1
ATOM 3830 C CA . LEU A 1 487 ? -14.697 -37.228 30.345 1.00 39.66 487 LEU A CA 1
ATOM 3831 C C . LEU A 1 487 ? -15.361 -38.607 30.182 1.00 39.66 487 LEU A C 1
ATOM 3833 O O . LEU A 1 487 ? -15.562 -39.312 31.168 1.00 39.66 487 LEU A O 1
ATOM 3837 N N . ARG A 1 488 ? -15.711 -39.018 28.954 1.00 40.31 488 ARG A N 1
ATOM 3838 C CA . ARG A 1 488 ? -16.244 -40.369 28.685 1.00 40.31 488 ARG A CA 1
ATOM 3839 C C . ARG A 1 488 ? -15.152 -41.436 28.650 1.00 40.31 488 ARG A C 1
ATOM 3841 O O . ARG A 1 488 ? -15.427 -42.588 28.976 1.00 40.31 488 ARG A O 1
ATOM 3848 N N . SER A 1 489 ? -13.931 -41.058 28.274 1.00 39.69 489 SER A N 1
ATOM 3849 C CA . SER A 1 489 ? -12.784 -41.969 28.162 1.00 39.69 489 SER A CA 1
ATOM 3850 C C . SER A 1 489 ? -12.036 -42.216 29.481 1.00 39.69 489 SER A C 1
ATOM 3852 O O . SER A 1 489 ? -11.304 -43.194 29.588 1.00 39.69 489 SER A O 1
ATOM 3854 N N . SER A 1 490 ? -12.239 -41.373 30.499 1.00 41.47 490 SER A N 1
ATOM 3855 C CA . SER A 1 490 ? -11.449 -41.348 31.740 1.00 41.47 490 SER A CA 1
ATOM 3856 C C . SER A 1 490 ? -12.122 -42.010 32.949 1.00 41.47 490 SER A C 1
ATOM 3858 O O . SER A 1 490 ? -11.819 -41.688 34.095 1.00 41.47 490 SER A O 1
ATOM 3860 N N . THR A 1 491 ? -13.010 -42.983 32.730 1.00 42.56 491 THR A N 1
ATOM 3861 C CA . THR A 1 491 ? -13.629 -43.738 33.840 1.00 42.56 491 THR A CA 1
ATOM 3862 C C . THR A 1 491 ? -12.740 -44.838 34.433 1.00 42.56 491 THR A C 1
ATOM 3864 O O . THR A 1 491 ? -13.184 -45.572 35.314 1.00 42.56 491 THR A O 1
ATOM 3867 N N . SER A 1 492 ? -11.466 -44.926 34.049 1.00 46.00 492 SER A N 1
ATOM 3868 C CA . SER A 1 492 ? -10.495 -45.750 34.769 1.00 46.00 492 SER A CA 1
ATOM 3869 C C . SER A 1 492 ? -9.077 -45.183 34.678 1.00 46.00 492 SER A C 1
ATOM 3871 O O . SER A 1 492 ? -8.541 -45.059 33.581 1.00 46.00 492 SER A O 1
ATOM 3873 N N . GLU A 1 493 ? -8.480 -44.964 35.853 1.00 37.09 493 GLU A N 1
ATOM 3874 C CA . GLU A 1 493 ? -7.056 -44.704 36.144 1.00 37.09 493 GLU A CA 1
ATOM 3875 C C . GLU A 1 493 ? -6.597 -43.236 36.313 1.00 37.09 493 GLU A C 1
ATOM 3877 O O . GLU A 1 493 ? -7.252 -42.285 35.908 1.00 37.09 493 GLU A O 1
ATOM 3882 N N . GLU A 1 494 ? -5.497 -43.092 37.060 1.00 37.38 494 GLU A N 1
ATOM 3883 C CA . GLU A 1 494 ? -5.218 -42.110 38.124 1.00 37.38 494 GLU A CA 1
ATOM 3884 C C . GLU A 1 494 ? -5.171 -40.595 37.776 1.00 37.38 494 GLU A C 1
ATOM 3886 O O . GLU A 1 494 ? -4.802 -40.208 36.664 1.00 37.38 494 GLU A O 1
ATOM 3891 N N . PRO A 1 495 ? -5.415 -39.701 38.770 1.00 38.12 495 PRO A N 1
ATOM 3892 C CA . PRO A 1 495 ? -5.556 -38.246 38.580 1.00 38.12 495 PRO A CA 1
ATOM 3893 C C . PRO A 1 495 ? -4.283 -37.506 38.137 1.00 38.12 495 PRO A C 1
ATOM 3895 O O . PRO A 1 495 ? -4.364 -36.397 37.610 1.00 38.12 495 PRO A O 1
ATOM 3898 N N . SER A 1 496 ? -3.101 -38.093 38.335 1.00 38.97 496 SER A N 1
ATOM 3899 C CA . SER A 1 496 ? -1.807 -37.438 38.090 1.00 38.97 496 SER A CA 1
ATOM 3900 C C . SER A 1 496 ? -1.462 -37.292 36.603 1.00 38.97 496 SER A C 1
ATOM 3902 O O . SER A 1 496 ? -0.726 -36.383 36.234 1.00 38.97 496 SER A O 1
ATOM 3904 N N . ARG A 1 497 ? -2.035 -38.120 35.716 1.00 37.50 497 ARG A N 1
ATOM 3905 C CA . ARG A 1 497 ? -1.822 -38.013 34.256 1.00 37.50 497 ARG A CA 1
ATOM 3906 C C . ARG A 1 497 ? -2.701 -36.966 33.568 1.00 37.50 497 ARG A C 1
ATOM 3908 O O . ARG A 1 497 ? -2.385 -36.539 32.458 1.00 37.50 497 ARG A O 1
ATOM 3915 N N . ILE A 1 498 ? -3.789 -36.541 34.210 1.00 41.22 498 ILE A N 1
ATOM 3916 C CA . ILE A 1 498 ? -4.732 -35.562 33.647 1.00 41.22 498 ILE A CA 1
ATOM 3917 C C . ILE A 1 498 ? -4.094 -34.167 33.625 1.00 41.22 498 ILE A C 1
ATOM 3919 O O . ILE A 1 498 ? -4.213 -33.453 32.629 1.00 41.22 498 ILE A O 1
ATOM 3923 N N . GLN A 1 499 ? -3.343 -33.828 34.675 1.00 37.47 499 GLN A N 1
ATOM 3924 C CA . GLN A 1 499 ? -2.674 -32.536 34.836 1.00 37.47 499 GLN A CA 1
ATOM 3925 C C . GLN A 1 499 ? -1.556 -32.322 33.796 1.00 37.47 499 GLN A C 1
ATOM 3927 O O . GLN A 1 499 ? -1.440 -31.238 33.222 1.00 37.47 499 GLN A O 1
ATOM 3932 N N . ASP A 1 500 ? -0.815 -33.377 33.444 1.00 34.09 500 ASP A N 1
ATOM 3933 C CA . ASP A 1 500 ? 0.266 -33.295 32.452 1.00 34.09 500 ASP A CA 1
ATOM 3934 C C . ASP A 1 500 ? -0.234 -33.189 31.000 1.00 34.09 500 ASP A C 1
ATOM 3936 O O . ASP A 1 500 ? 0.405 -32.534 30.172 1.00 34.09 500 ASP A O 1
ATOM 3940 N N . SER A 1 501 ? -1.386 -33.788 30.661 1.00 33.78 501 SER A N 1
ATOM 3941 C CA . SER A 1 501 ? -1.939 -33.684 29.297 1.00 33.78 501 SER A CA 1
ATOM 3942 C C . SER A 1 501 ? -2.631 -32.342 29.031 1.00 33.78 501 SER A C 1
ATOM 3944 O O . SER A 1 501 ? -2.602 -31.846 27.905 1.00 33.78 501 SER A O 1
ATOM 3946 N N . PHE A 1 502 ? -3.206 -31.726 30.071 1.00 34.41 502 PHE A N 1
ATOM 3947 C CA . PHE A 1 502 ? -3.891 -30.436 29.968 1.00 34.41 502 PHE A CA 1
ATOM 3948 C C . PHE A 1 502 ? -2.896 -29.280 29.806 1.00 34.41 502 PHE A C 1
ATOM 3950 O O . PHE A 1 502 ? -3.114 -28.374 29.007 1.00 34.41 502 PHE A O 1
ATOM 3957 N N . THR A 1 503 ? -1.756 -29.363 30.497 1.00 37.03 503 THR A N 1
ATOM 3958 C CA . THR A 1 503 ? -0.702 -28.341 30.440 1.00 37.03 503 THR A CA 1
ATOM 3959 C C . THR A 1 503 ? 0.039 -28.343 29.094 1.00 37.03 503 THR A C 1
ATOM 3961 O O . THR A 1 503 ? 0.458 -27.290 28.630 1.00 37.03 503 THR A O 1
ATOM 3964 N N . ARG A 1 504 ? 0.143 -29.496 28.410 1.00 34.56 504 ARG A N 1
ATOM 3965 C CA . ARG A 1 504 ? 0.811 -29.610 27.095 1.00 34.56 504 ARG A CA 1
ATOM 3966 C C . ARG A 1 504 ? 0.002 -29.126 25.890 1.00 34.56 504 ARG A C 1
ATOM 3968 O O . ARG A 1 504 ? 0.591 -28.946 24.835 1.00 34.56 504 ARG A O 1
ATOM 3975 N N . ASN A 1 505 ? -1.315 -28.965 26.012 1.00 33.06 505 ASN A N 1
ATOM 3976 C CA . ASN A 1 505 ? -2.175 -28.573 24.885 1.00 33.06 505 ASN A CA 1
ATOM 3977 C C . ASN A 1 505 ? -2.605 -27.096 24.921 1.00 33.06 505 ASN A C 1
ATOM 3979 O O . ASN A 1 505 ? -3.325 -26.659 24.026 1.00 33.06 505 ASN A O 1
ATOM 3983 N N . ILE A 1 506 ? -2.205 -26.342 25.950 1.00 36.00 506 ILE A N 1
ATOM 3984 C CA . ILE A 1 506 ? -2.607 -24.938 26.152 1.00 36.00 506 ILE A CA 1
ATOM 3985 C C . ILE A 1 506 ? -1.410 -23.969 26.151 1.00 36.00 506 ILE A C 1
ATOM 3987 O O . ILE A 1 506 ? -1.618 -22.783 25.904 1.00 36.00 506 ILE A O 1
ATOM 3991 N N . PHE A 1 507 ? -0.179 -24.448 26.360 1.00 31.80 507 PHE A N 1
ATOM 3992 C CA . PHE A 1 507 ? 1.037 -23.626 26.326 1.00 31.80 507 PHE A CA 1
ATOM 3993 C C . PHE A 1 507 ? 1.936 -23.949 25.138 1.00 31.80 507 PHE A C 1
ATOM 3995 O O . PHE A 1 507 ? 2.163 -25.156 24.888 1.00 31.80 507 PHE A O 1
#

Sequence (507 aa):
QMDEQVDISCPICAYQFSTPDKVPKLLPCYHTICSPCIDSIIASTPLNSDSTIKCPICRQGANIPKNGVEGFFDNFFRSAPQQEETCDICGAQDTRKLEHCKECFSLLCVSCRDAHHHQKTSKHDEVETSDSEGEVSRDSLFIRETGKHYVNSVRTAFFGFHSTTFKCSNFESIRKIIPSEEGECWVLTNRPYVSRFSNSGKETFRKYVESVPQDIARHSNGALVLAFPDGKVMLLDGQDLKNVTITENSPSAVCAYQDGRLLIATRPHSGNTHLRNCSLLITDQSMKNIRRLHVDADLREVSSITVNENNGQIALCETSKKCVYLVYYSRKGHRSQNVKEYRGTKNLLRIEQTEDSVTFTENSFFQPRSVSCDENDNFYVLDAGTNLIHVLNDKADLQAIVLAEVNGNIYCFNVDSYENLWIGDMSGQIRVFKMELRNFLDESQRGSGSIRIPAGLLDGSLMGSISSEDLGRMGLHRLSDGFRDFLRSSTSEEPSRIQDSFTRNIF

InterPro domains:
  IPR000315 B-box-type zinc finger [PS50119] (82-129)
  IPR001841 Zinc finger, RING-type [PF13639] (9-59)
  IPR001841 Zinc finger, RING-type [PS50089] (10-59)
  IPR001841 Zinc finger, RING-type [SM00184] (10-58)
  IPR011042 Six-bladed beta-propeller, TolB-like [G3DSA:2.120.10.30] (137-458)
  IPR013083 Zinc finger, RING/FYVE/PHD-type [G3DSA:3.30.40.10] (2-85)
  IPR017907 Zinc finger, RING-type, conserved site [PS00518] (29-38)
  IPR047153 TRIM45/56/19-like [PTHR25462] (7-135)

Secondary structure (DSSP, 8-state):
--------B-TTT-PBPBTTTB-EEE-TTS-EEEHHHHHHHHHTS-TTS-SEEE-TTT--EEEPPTTGGGGSEE-GGGSPPP-----TTT----TTS-EE-TTT--EE-HHHHHH----------------------HHHHHHHHHHHHHTTT-SEEEEEEEEEEEES-TT--EEEEEE-TTSEEEEEESSSEEEEEETTS-EEEEEE-SS--SEEEE-TTSPEEEE-TTSEEEEEETTEEEEEEE-SSEEEEEEE-TTS-EEEEEE--TT-TT----EEEEE-TTSS-EEE---SS--S-EEEEEEETTTTEEEEEETTTTEEEEEE--TTS-S---EEEE---TT-PEEEE-SS-EEEE------EEEEEE-TTS-EEEEETTTTEEEEE-TTS-EEEEEEE--SS---EEEE-TT-EEEEE-TTSEEEEEEEEEEEHHHHHHHTT------GGGSSSTTTT---HHHHHHTT-TTHHHHHHHHHHH-SSS-THHHHHHHHHTT-

Solvent-accessible surface area (backbone atoms only — not comparable to full-atom values): 29171 Å² total; per-residue (Å²): 136,81,82,82,76,77,70,33,45,19,87,85,77,70,46,63,23,35,84,84,82,25,36,30,25,34,45,91,84,71,52,64,37,23,41,64,59,51,46,53,51,56,68,69,52,63,95,87,52,84,60,49,43,60,40,91,87,79,58,50,78,31,76,60,40,98,64,44,66,77,55,41,52,71,35,74,90,37,35,53,77,76,76,72,74,36,16,74,83,80,57,52,72,60,60,93,52,50,43,64,41,93,86,80,63,48,39,21,34,64,71,55,48,75,70,58,72,83,84,74,93,74,82,90,83,85,89,82,88,79,92,77,90,82,77,82,52,69,66,60,53,52,54,47,57,53,29,73,67,32,47,89,70,41,53,31,32,32,41,36,43,83,70,41,74,36,61,81,42,88,86,32,32,32,62,42,57,45,72,46,96,85,53,31,32,40,38,37,39,82,42,41,41,44,38,29,26,37,73,85,46,48,77,76,45,78,47,79,50,98,54,50,54,54,31,60,28,67,34,61,89,72,31,38,35,39,26,26,65,87,11,42,30,30,40,35,50,94,88,47,78,41,82,46,40,72,45,102,30,18,37,36,20,41,35,48,40,79,78,40,24,38,42,35,30,22,34,54,48,97,85,47,85,86,46,76,48,29,46,41,33,36,32,39,60,82,36,62,51,74,44,78,49,89,63,94,61,93,45,46,42,47,53,18,46,33,72,37,75,91,83,32,32,33,41,39,20,24,43,81,76,30,27,36,37,42,34,49,59,65,94,79,80,79,69,83,60,55,66,34,72,31,59,72,70,80,76,54,52,18,64,47,48,56,101,88,49,78,47,76,41,94,49,92,54,54,33,38,55,40,43,34,51,48,92,86,54,39,37,38,35,35,24,60,49,30,58,37,36,40,28,19,42,88,77,45,45,82,55,28,38,48,52,57,95,53,83,65,67,68,62,26,59,35,52,39,96,83,52,32,40,38,39,22,18,65,61,14,40,37,38,34,18,47,54,45,82,46,47,39,70,64,53,61,62,64,76,77,62,87,81,78,76,62,85,57,72,82,75,66,81,55,88,83,73,81,51,76,66,58,43,46,76,69,68,46,68,83,47,61,65,60,51,52,54,51,64,68,69,55,83,70,79,69,78,76,61,57,60,60,58,56,56,63,77,76,106

Foldseek 3Di:
DDPPPLQQAAPPPRHGADPPPFFWFQFPVRDTHTLVVQLVQQLPDDPPDDQWGADPVPRDIGHADPVGSVPTDTDPVSHDPPDAQAQPPARHRPVVQWDADPPPRGTHHPVCNVVDDDDDDDDDDDDDDDDDPDDPDPLLVVLQVLLVQCCVPAFKAWEFAFDDKEFPDQQWFFQDWADDPVQKIWTATQAQKIWIAHVHRHTPDMAGHPHRFLEWEQFLVRWIWTFHQQQWIWTHDPHDIGTQEGGPAGWQEWYADNLQKIWTWGAHDSPDSPDQFIWIKIADNSSNRIDTDDDPDGHGHFNEKEADPLQQWIWTFRQVVQKIWTWHDDPVPPDDIDIAIANDTPSLFAWADHPVDIDTHDFDGFGWRYWEDENVQWIWTQGQRRLKIFIAHSRRDTHYIYDYDDHDHFNYWYADHQRWIWTTGGSRMIIITRIDMDTSVLSNVLPPDDPPDPPVPVVVPPPPDQDVVNCVNVVNVVVPPVVVVVVVVPPDDDDPVVVVVVVVVPD

pLDDT: mean 74.61, std 21.33, range [23.06, 98.38]

Organism: Magallana gigas (NCBI:txid29159)